Protein AF-0000000074764716 (afdb_homodimer)

Solvent-accessible surface area (backbone atoms only — not comparable to full-atom values): 24315 Å² total; per-residue (Å²): 51,44,63,46,71,36,28,45,42,47,68,86,67,63,74,81,52,51,58,60,49,49,52,47,43,40,75,46,62,33,56,72,72,48,74,45,81,53,87,72,24,43,35,39,28,40,54,59,52,48,62,48,43,58,69,29,73,66,36,44,51,31,45,51,49,34,54,50,47,46,52,28,51,36,40,74,72,37,28,41,80,61,49,44,33,60,39,59,18,60,61,80,37,63,13,27,31,68,44,67,40,74,54,78,63,64,73,40,88,88,66,51,66,67,53,47,90,55,37,26,31,40,35,49,41,93,33,26,32,41,33,39,36,73,55,60,70,68,53,56,52,36,44,51,50,20,45,35,73,44,68,62,32,70,77,26,58,67,44,75,47,68,48,98,87,64,24,38,33,41,31,40,65,56,44,54,30,59,35,70,45,68,63,38,43,44,36,39,51,49,28,54,50,39,33,53,54,43,41,36,76,73,45,35,36,73,68,44,47,36,42,64,62,33,38,67,52,89,38,53,37,34,35,36,32,32,30,46,49,58,72,75,71,77,107,51,44,64,45,71,37,28,45,42,46,68,86,67,64,75,81,53,51,58,59,50,50,50,46,43,39,75,45,62,32,57,71,71,46,75,45,81,53,88,73,26,41,35,39,28,40,54,58,53,49,64,47,43,59,67,28,73,67,37,43,52,30,44,51,49,34,54,50,47,48,53,28,52,36,39,73,72,34,29,42,79,62,50,46,33,59,38,58,19,60,61,80,37,63,14,29,30,68,42,68,41,73,54,79,61,65,72,38,87,86,66,48,62,68,54,47,86,54,37,26,31,40,34,49,40,94,34,28,31,42,33,38,35,72,54,60,68,70,53,55,52,35,45,52,52,21,45,37,71,42,65,63,32,70,78,26,57,67,42,78,46,67,48,98,87,65,25,38,34,41,31,39,64,56,44,54,28,59,37,71,46,70,62,40,41,44,36,39,51,48,27,53,50,39,31,52,54,42,42,37,76,74,43,35,38,73,68,44,48,37,40,63,64,35,38,69,53,76,45,52,37,34,36,35,33,31,30,46,50,57,73,75,71,77,107

pLDDT: mean 78.27, std 17.46, range [28.33, 96.81]

Foldseek 3Di:
DLQFLFKDKAADDDPVLVVLLQVLCCVQQNHWDDWDDPPRMIMTGHDDHSCRLQPDPVNVVSLLVSVLSVQLSCVVVQKAWDAWDFDDPGDLLTWTDTDIDHHPPPVPPPPPFFHSLQKWKWWDDDLFKIKTGSHPPQLVVQLLVLCQPQPPHPQQFPDWDADPRRIIMTGGPDRLQPDDDPVSVVSVVSSVVSSQVSVVVVQKHFRYWTQRSSRSPPDRITMTMITHGDPVVVD/DCQFLFKDKDADDDPVLVVLLQVLCCVQVNHWDDWDDPPRMIMTGHDAHSCRLQPDPNNVVSLLVSVLSVQLSCVVVQKAWDAWDFDDPGDLLTWTDTDIDHHPPPVPPPPPFFHSLQKWKWWDDDLFKIKTGSHPPQLVVQLLVLCQPQPPHPQQFPDWDADPRRIIMTGGPDRLRPDDDPVSVVSVVSSVVSSQVSVVVVQKHFRYWTQRSSRSPPDSITMTMITHGDPVVVD

Organism: Mortierella alpina (NCBI:txid64518)

Structure (mmCIF, N/CA/C/O backbone):
data_AF-0000000074764716-model_v1
#
loop_
_entity.id
_entity.type
_entity.pdbx_description
1 polymer 'Uncharacterized protein'
#
loop_
_atom_site.group_PDB
_atom_site.id
_atom_site.type_symbol
_atom_site.label_atom_id
_atom_site.label_alt_id
_atom_site.label_comp_id
_atom_site.label_asym_id
_atom_site.label_entity_id
_atom_site.label_seq_id
_atom_site.pdbx_PDB_ins_code
_atom_site.Cartn_x
_atom_site.Cartn_y
_atom_site.Cartn_z
_atom_site.occupancy
_atom_site.B_iso_or_equiv
_atom_site.auth_seq_id
_atom_site.auth_comp_id
_atom_site.auth_asym_id
_atom_site.auth_atom_id
_atom_site.pdbx_PDB_model_num
ATOM 1 N N . MET A 1 1 ? -12.961 -0.571 3.354 1 34.5 1 MET A N 1
ATOM 2 C CA . MET A 1 1 ? -12.211 -1.043 4.516 1 34.5 1 MET A CA 1
ATOM 3 C C . MET A 1 1 ? -12.703 -2.416 4.957 1 34.5 1 MET A C 1
ATOM 5 O O . MET A 1 1 ? -13.906 -2.689 4.926 1 34.5 1 MET A O 1
ATOM 9 N N . LEU A 1 2 ? -11.922 -3.555 4.758 1 36.03 2 LEU A N 1
ATOM 10 C CA . LEU A 1 2 ? -12.32 -4.785 5.43 1 36.03 2 LEU A CA 1
ATOM 11 C C . LEU A 1 2 ? -12.141 -4.664 6.938 1 36.03 2 LEU A C 1
ATOM 13 O O . LEU A 1 2 ? -11.023 -4.473 7.422 1 36.03 2 LEU A O 1
ATOM 17 N N . TYR A 1 3 ? -12.93 -3.902 7.922 1 39.75 3 TYR A N 1
ATOM 18 C CA . TYR A 1 3 ? -12.875 -3.512 9.328 1 39.75 3 TYR A CA 1
ATOM 19 C C . TYR A 1 3 ? -12.844 -4.738 10.234 1 39.75 3 TYR A C 1
ATOM 21 O O . TYR A 1 3 ? -12.133 -4.754 11.242 1 39.75 3 TYR A O 1
ATOM 29 N N . LEU A 1 4 ? -13.75 -5.504 10.203 1 50.06 4 LEU A N 1
ATOM 30 C CA . LEU A 1 4 ? -13.977 -6.742 10.938 1 50.06 4 LEU A CA 1
ATOM 31 C C . LEU A 1 4 ? -13.961 -7.941 9.992 1 50.06 4 LEU A C 1
ATOM 33 O O . LEU A 1 4 ? -14.18 -7.797 8.789 1 50.06 4 LEU A O 1
ATOM 37 N N . ILE A 1 5 ? -13.328 -9.039 10.406 1 59.53 5 ILE A N 1
ATOM 38 C CA . ILE A 1 5 ? -13.023 -10.266 9.672 1 59.53 5 ILE A CA 1
ATOM 39 C C . ILE A 1 5 ? -14.195 -10.625 8.766 1 59.53 5 ILE A C 1
ATOM 41 O O . ILE A 1 5 ? -14.023 -11.312 7.758 1 59.53 5 ILE A O 1
ATOM 45 N N . ASN A 1 6 ? -15.32 -9.766 8.797 1 74.5 6 ASN A N 1
ATOM 46 C CA . ASN A 1 6 ? -16.438 -10.125 7.934 1 74.5 6 ASN A CA 1
ATOM 47 C C . ASN A 1 6 ? -17.25 -8.898 7.512 1 74.5 6 ASN A C 1
ATOM 49 O O . ASN A 1 6 ? -18.469 -8.953 7.43 1 74.5 6 ASN A O 1
ATOM 53 N N . ARG A 1 7 ? -16.484 -7.836 7.402 1 79.94 7 ARG A N 1
ATOM 54 C CA . ARG A 1 7 ? -17.188 -6.594 7.094 1 79.94 7 ARG A CA 1
ATOM 55 C C . ARG A 1 7 ? -16.516 -5.848 5.953 1 79.94 7 ARG A C 1
ATOM 57 O O . ARG A 1 7 ? -15.281 -5.852 5.848 1 79.94 7 ARG A O 1
ATOM 64 N N . VAL A 1 8 ? -17.359 -5.27 5.141 1 84.38 8 VAL A N 1
ATOM 65 C CA . VAL A 1 8 ? -16.922 -4.324 4.125 1 84.38 8 VAL A CA 1
ATOM 66 C C . VAL A 1 8 ? -17.594 -2.971 4.348 1 84.38 8 VAL A C 1
ATOM 68 O O . VAL A 1 8 ? -18.812 -2.875 4.359 1 84.38 8 VAL A O 1
ATOM 71 N N . GLN A 1 9 ? -16.75 -2.031 4.621 1 86.69 9 GLN A N 1
ATOM 72 C CA . GLN A 1 9 ? -17.281 -0.687 4.828 1 86.69 9 GLN A CA 1
ATOM 73 C C . GLN A 1 9 ? -16.969 0.216 3.639 1 86.69 9 GLN A C 1
ATOM 75 O O . GLN A 1 9 ? -15.836 0.24 3.15 1 86.69 9 GLN A O 1
ATOM 80 N N . VAL A 1 10 ? -18 0.896 3.16 1 90.31 10 VAL A N 1
ATOM 81 C CA . VAL A 1 10 ? -17.875 1.798 2.02 1 90.31 10 VAL A CA 1
ATOM 82 C C . VAL A 1 10 ? -18.203 3.227 2.453 1 90.31 10 VAL A C 1
ATOM 84 O O . VAL A 1 10 ? -19.281 3.504 2.961 1 90.31 10 VAL A O 1
ATOM 87 N N . THR A 1 11 ? -17.203 4.043 2.264 1 89.19 11 THR A N 1
ATOM 88 C CA . THR A 1 11 ? -17.359 5.418 2.719 1 89.19 11 THR A CA 1
ATOM 89 C C . THR A 1 11 ? -17.062 6.402 1.589 1 89.19 11 THR A C 1
ATOM 91 O O . THR A 1 11 ? -16.047 6.258 0.886 1 89.19 11 THR A O 1
ATOM 94 N N . GLY A 1 12 ? -17.969 7.438 1.387 1 87.88 12 GLY A N 1
ATOM 95 C CA . GLY A 1 12 ? -17.688 8.523 0.46 1 87.88 12 GLY A CA 1
ATOM 96 C C . GLY A 1 12 ? -18.031 8.188 -0.978 1 87.88 12 GLY A C 1
ATOM 97 O O . GLY A 1 12 ? -17.578 8.859 -1.905 1 87.88 12 GLY A O 1
ATOM 98 N N . PHE A 1 13 ? -18.766 7.168 -1.236 1 90.81 13 PHE A N 1
ATOM 99 C CA . PHE A 1 13 ? -19.141 6.781 -2.59 1 90.81 13 PHE A CA 1
ATOM 100 C C . PHE A 1 13 ? -20.609 7.078 -2.84 1 90.81 13 PHE A C 1
ATOM 102 O O . PHE A 1 13 ? -21.422 7.105 -1.904 1 90.81 13 PHE A O 1
ATOM 109 N N . PRO A 1 14 ? -20.922 7.328 -4.145 1 92 14 PRO A N 1
ATOM 110 C CA . PRO A 1 14 ? -22.328 7.559 -4.469 1 92 14 PRO A CA 1
ATOM 111 C C . PRO A 1 14 ? -23.203 6.332 -4.227 1 92 14 PRO A C 1
ATOM 113 O O . PRO A 1 14 ? -22.703 5.203 -4.25 1 92 14 PRO A O 1
ATOM 116 N N . GLN A 1 15 ? -24.469 6.562 -4.082 1 91.69 15 GLN A N 1
ATOM 117 C CA . GLN A 1 15 ? -25.438 5.52 -3.742 1 91.69 15 GLN A CA 1
ATOM 118 C C . GLN A 1 15 ? -25.531 4.48 -4.855 1 91.69 15 GLN A C 1
ATOM 120 O O . GLN A 1 15 ? -25.797 3.305 -4.594 1 91.69 15 GLN A O 1
ATOM 125 N N . ASP A 1 16 ? -25.25 4.879 -6.027 1 92.69 16 ASP A N 1
ATOM 126 C CA . ASP A 1 16 ? -25.406 3.98 -7.168 1 92.69 16 ASP A CA 1
ATOM 127 C C . ASP A 1 16 ? -24.344 2.887 -7.148 1 92.69 16 ASP A C 1
ATOM 129 O O . ASP A 1 16 ? -24.469 1.866 -7.828 1 92.69 16 ASP A O 1
ATOM 133 N N . LEU A 1 17 ? -23.312 3.043 -6.371 1 94.69 17 LEU A N 1
ATOM 134 C CA . LEU A 1 17 ? -22.234 2.051 -6.297 1 94.69 17 LEU A CA 1
ATOM 135 C C . LEU A 1 17 ? -22.562 0.986 -5.254 1 94.69 17 LEU A C 1
ATOM 137 O O . LEU A 1 17 ? -21.906 -0.062 -5.215 1 94.69 17 LEU A O 1
ATOM 141 N N . ILE A 1 18 ? -23.5 1.196 -4.398 1 95.25 18 ILE A N 1
ATOM 142 C CA . ILE A 1 18 ? -23.766 0.313 -3.271 1 95.25 18 ILE A CA 1
ATOM 143 C C . ILE A 1 18 ? -24.281 -1.03 -3.783 1 95.25 18 ILE A C 1
ATOM 145 O O . ILE A 1 18 ? -23.844 -2.086 -3.328 1 95.25 18 ILE A O 1
ATOM 149 N N . ASN A 1 19 ? -25.156 -0.988 -4.75 1 96.19 19 ASN A N 1
ATOM 150 C CA . ASN A 1 19 ? -25.719 -2.23 -5.273 1 96.19 19 ASN A CA 1
ATOM 151 C C . ASN A 1 19 ? -24.656 -3.062 -5.992 1 96.19 19 ASN A C 1
ATOM 153 O O . ASN A 1 19 ? -24.562 -4.27 -5.77 1 96.19 19 ASN A O 1
ATOM 157 N N . PRO A 1 20 ? -23.906 -2.459 -6.855 1 96.56 20 PRO A N 1
ATOM 158 C CA . PRO A 1 20 ? -22.828 -3.227 -7.48 1 96.56 20 PRO A CA 1
ATOM 159 C C . PRO A 1 20 ? -21.891 -3.863 -6.453 1 96.56 20 PRO A C 1
ATOM 161 O O . PRO A 1 20 ? -21.484 -5.016 -6.621 1 96.56 20 PRO A O 1
ATOM 164 N N . ILE A 1 21 ? -21.594 -3.182 -5.41 1 95.31 21 ILE A N 1
ATOM 165 C CA . ILE A 1 21 ? -20.703 -3.705 -4.383 1 95.31 21 ILE A CA 1
ATOM 166 C C . ILE A 1 21 ? -21.406 -4.836 -3.623 1 95.31 21 ILE A C 1
ATOM 168 O O . ILE A 1 21 ? -20.781 -5.863 -3.33 1 95.31 21 ILE A O 1
ATOM 172 N N . ARG A 1 22 ? -2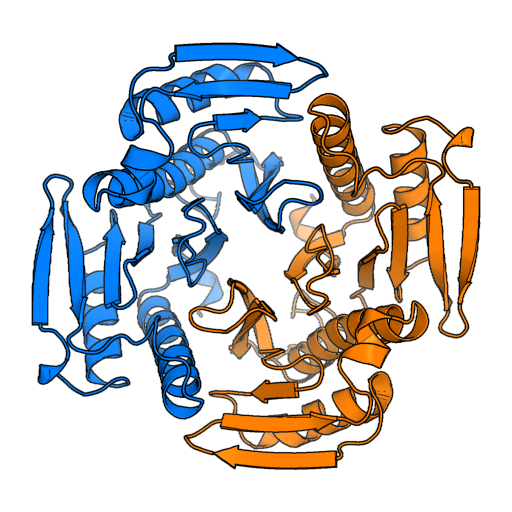2.656 -4.645 -3.369 1 94.69 22 ARG A N 1
ATOM 173 C CA . ARG A 1 22 ? -23.438 -5.695 -2.74 1 94.69 22 ARG A CA 1
ATOM 174 C C . ARG A 1 22 ? -23.391 -6.984 -3.555 1 94.69 22 ARG A C 1
ATOM 176 O O . ARG A 1 22 ? -23.156 -8.062 -3.004 1 94.69 22 ARG A O 1
ATOM 183 N N . GLN A 1 23 ? -23.562 -6.859 -4.793 1 95.75 23 GLN A N 1
ATOM 184 C CA . GLN A 1 23 ? -23.547 -8.016 -5.684 1 95.75 23 GLN A CA 1
ATOM 185 C C . GLN A 1 23 ? -22.172 -8.68 -5.703 1 95.75 23 GLN A C 1
ATOM 187 O O . GLN A 1 23 ? -22.062 -9.906 -5.715 1 95.75 23 GLN A O 1
ATOM 192 N N . CYS A 1 24 ? -21.188 -7.855 -5.691 1 93.25 24 CYS A N 1
ATOM 193 C CA . CYS A 1 24 ? -19.828 -8.367 -5.652 1 93.25 24 CYS A CA 1
ATOM 194 C C . CYS A 1 24 ? -19.594 -9.188 -4.387 1 93.25 24 CYS A C 1
ATOM 196 O O . CYS A 1 24 ? -19.031 -10.281 -4.445 1 93.25 24 CYS A O 1
ATOM 198 N N . ILE A 1 25 ? -20.031 -8.695 -3.254 1 90.94 25 ILE A N 1
ATOM 199 C CA . ILE A 1 25 ? -19.875 -9.367 -1.972 1 90.94 25 ILE A CA 1
ATOM 200 C C . ILE A 1 25 ? -20.641 -10.688 -1.985 1 90.94 25 ILE A C 1
ATOM 202 O O . ILE A 1 25 ? -20.094 -11.742 -1.663 1 90.94 25 ILE A O 1
ATOM 206 N N . THR A 1 26 ? -21.828 -10.656 -2.424 1 92 26 THR A N 1
ATOM 207 C CA . THR A 1 26 ? -22.703 -11.82 -2.377 1 92 26 THR A CA 1
ATOM 208 C C . THR A 1 26 ? -22.219 -12.906 -3.322 1 92 26 THR A C 1
ATOM 210 O O . THR A 1 26 ? -22.297 -14.102 -3.008 1 92 26 THR A O 1
ATOM 213 N N . SER A 1 27 ? -21.656 -12.539 -4.43 1 90.12 27 SER A N 1
ATOM 214 C CA . SER A 1 27 ? -21.219 -13.516 -5.422 1 90.12 27 SER A CA 1
ATOM 215 C C . SER A 1 27 ? -19.891 -14.148 -5.031 1 90.12 27 SER A C 1
ATOM 217 O O . SER A 1 27 ? -19.531 -15.219 -5.531 1 90.12 27 SER A O 1
ATOM 219 N N . THR A 1 28 ? -19.188 -13.508 -4.156 1 87.38 28 THR A N 1
ATOM 220 C CA . THR A 1 28 ? -17.844 -14.008 -3.857 1 87.38 28 THR A CA 1
ATOM 221 C C . THR A 1 28 ? -17.766 -14.523 -2.424 1 87.38 28 THR A C 1
ATOM 223 O O . THR A 1 28 ? -17.234 -15.602 -2.174 1 87.38 28 THR A O 1
ATOM 226 N N . LEU A 1 29 ? -18.281 -13.734 -1.485 1 83.19 29 LEU A N 1
ATOM 227 C CA . LEU A 1 29 ? -18.109 -14.039 -0.071 1 83.19 29 LEU A CA 1
ATOM 228 C C . LEU A 1 29 ? -19.328 -14.766 0.49 1 83.19 29 LEU A C 1
ATOM 230 O O . LEU A 1 29 ? -19.219 -15.508 1.465 1 83.19 29 LEU A O 1
ATOM 234 N N . GLY A 1 30 ? -20.406 -14.617 -0.026 1 84.25 30 GLY A N 1
ATOM 235 C CA . GLY A 1 30 ? -21.641 -15.219 0.457 1 84.25 30 GLY A CA 1
ATOM 236 C C . GLY A 1 30 ? -22.703 -14.203 0.816 1 84.25 30 GLY A C 1
ATOM 237 O O . GLY A 1 30 ? -22.562 -13.016 0.501 1 84.25 30 GLY A O 1
ATOM 238 N N . PRO A 1 31 ? -23.75 -14.664 1.389 1 88.56 31 PRO A N 1
ATOM 239 C CA . PRO A 1 31 ? -24.891 -13.781 1.645 1 88.56 31 PRO A CA 1
ATOM 240 C C . PRO A 1 31 ? -24.578 -12.703 2.684 1 88.56 31 PRO A C 1
ATOM 242 O O . PRO A 1 31 ? -23.828 -12.953 3.633 1 88.56 31 PRO A O 1
ATOM 245 N N . ILE A 1 32 ? -25.188 -11.602 2.48 1 91.25 32 ILE A N 1
ATOM 246 C CA . ILE A 1 32 ? -25.078 -10.492 3.422 1 91.25 32 ILE A CA 1
ATOM 247 C C . ILE A 1 32 ? -26.016 -10.719 4.598 1 91.25 32 ILE A C 1
ATOM 249 O O . ILE A 1 32 ? -27.219 -10.992 4.406 1 91.25 32 ILE A O 1
ATOM 253 N N . GLN A 1 33 ? -25.5 -10.625 5.777 1 90.38 33 GLN A N 1
ATOM 254 C CA . GLN A 1 33 ? -26.281 -10.82 6.996 1 90.38 33 GLN A CA 1
ATOM 255 C C . GLN A 1 33 ? -26.922 -9.523 7.453 1 90.38 33 GLN A C 1
ATOM 257 O O . GLN A 1 33 ? -28.109 -9.5 7.809 1 90.38 33 GLN A O 1
ATOM 262 N N . THR A 1 34 ? -26.141 -8.508 7.527 1 90.5 34 THR A N 1
ATOM 263 C CA . THR A 1 34 ? -26.641 -7.211 7.965 1 90.5 34 THR A CA 1
ATOM 264 C C . THR A 1 34 ? -26.047 -6.09 7.117 1 90.5 34 THR A C 1
ATOM 266 O O . THR A 1 34 ? -24.922 -6.219 6.602 1 90.5 34 THR A O 1
ATOM 269 N N . GLU A 1 35 ? -26.828 -5.102 6.848 1 91.38 35 GLU A N 1
ATOM 270 C CA . GLU A 1 35 ? -26.406 -3.859 6.211 1 91.38 35 GLU A CA 1
ATOM 271 C C . GLU A 1 35 ? -26.812 -2.646 7.043 1 91.38 35 GLU A C 1
ATOM 273 O O . GLU A 1 35 ? -27.938 -2.559 7.512 1 91.38 35 GLU A O 1
ATOM 278 N N . LEU A 1 36 ? -25.781 -1.856 7.316 1 88.31 36 LEU A N 1
ATOM 279 C CA . LEU A 1 36 ? -26.031 -0.654 8.102 1 88.31 36 LEU A CA 1
ATOM 280 C C . LEU A 1 36 ? -25.547 0.589 7.367 1 88.31 36 LEU A C 1
ATOM 282 O O . LEU A 1 36 ? -24.516 0.545 6.68 1 88.31 36 LEU A O 1
ATOM 286 N N . ASP A 1 37 ? -26.312 1.604 7.41 1 86.81 37 ASP A N 1
ATOM 287 C CA . ASP A 1 37 ? -25.922 2.922 6.918 1 86.81 37 ASP A CA 1
ATOM 288 C C . ASP A 1 37 ? -25.781 3.92 8.07 1 86.81 37 ASP A C 1
ATOM 290 O O . ASP A 1 37 ? -26.781 4.504 8.508 1 86.81 37 ASP A O 1
ATOM 294 N N . ASP A 1 38 ? -24.516 3.984 8.516 1 79.94 38 ASP A N 1
ATOM 295 C CA . ASP A 1 38 ? -24.297 4.828 9.688 1 79.94 38 ASP A CA 1
ATOM 296 C C . ASP A 1 38 ? -23.172 5.84 9.422 1 79.94 38 ASP A C 1
ATOM 298 O O . ASP A 1 38 ? -22.141 5.492 8.844 1 79.94 38 ASP A O 1
ATOM 302 N N . PHE A 1 39 ? -23.344 7.117 9.828 1 78.5 39 PHE A N 1
ATOM 303 C CA . PHE A 1 39 ? -22.344 8.18 9.867 1 78.5 39 PHE A CA 1
ATOM 304 C C . PHE A 1 39 ? -21.766 8.422 8.484 1 78.5 39 PHE A C 1
ATOM 306 O O . PHE A 1 39 ? -20.578 8.742 8.344 1 78.5 39 PHE A O 1
ATOM 313 N N . GLY A 1 40 ? -22.484 8.078 7.406 1 80.06 40 GLY A N 1
ATOM 314 C CA . GLY A 1 40 ? -22.016 8.336 6.059 1 80.06 40 GLY A CA 1
ATOM 315 C C . GLY A 1 40 ? -21.281 7.156 5.445 1 80.06 40 GLY A C 1
ATOM 316 O O . GLY A 1 40 ? -20.703 7.273 4.363 1 80.06 40 GLY A O 1
ATOM 317 N N . ALA A 1 41 ? -21.375 6.039 6.176 1 86.81 41 ALA A N 1
ATOM 318 C CA . ALA A 1 41 ? -20.75 4.824 5.676 1 86.81 41 ALA A CA 1
ATOM 319 C C . ALA A 1 41 ? -21.766 3.695 5.527 1 86.81 41 ALA A C 1
ATOM 321 O O . ALA A 1 41 ? -22.688 3.584 6.328 1 86.81 41 ALA A O 1
ATOM 322 N N . HIS A 1 42 ? -21.625 3.008 4.484 1 91.56 42 HIS A N 1
ATOM 323 C CA . HIS A 1 42 ? -22.406 1.79 4.289 1 91.56 42 HIS A CA 1
ATOM 324 C C . HIS A 1 42 ? -21.625 0.555 4.699 1 91.56 42 HIS A C 1
ATOM 326 O O . HIS A 1 42 ? -20.547 0.293 4.156 1 91.56 42 HIS A O 1
ATOM 332 N N . ASP A 1 43 ? -22.203 -0.187 5.605 1 88.94 43 ASP A N 1
ATOM 333 C CA . ASP A 1 43 ? -21.5 -1.338 6.168 1 88.94 43 ASP A CA 1
ATOM 334 C C . ASP A 1 43 ? -22.203 -2.643 5.797 1 88.94 43 ASP A C 1
ATOM 336 O O . ASP A 1 43 ? -23.406 -2.799 6.043 1 88.94 43 ASP A O 1
ATOM 340 N N . PHE A 1 44 ? -21.438 -3.543 5.191 1 89.38 44 PHE A N 1
ATOM 341 C CA . PHE A 1 44 ? -21.938 -4.883 4.891 1 89.38 44 PHE A CA 1
ATOM 342 C C . PHE A 1 44 ? -21.312 -5.91 5.836 1 89.38 44 PHE A C 1
ATOM 344 O O . PHE A 1 44 ? -20.094 -5.977 5.977 1 89.38 44 PHE A O 1
ATOM 351 N N . ARG A 1 45 ? -22.125 -6.598 6.418 1 86.56 45 ARG A N 1
ATOM 352 C CA . ARG A 1 45 ? -21.656 -7.762 7.164 1 86.56 45 ARG A CA 1
ATOM 353 C C . ARG A 1 45 ? -22.078 -9.055 6.48 1 86.56 45 ARG A C 1
ATOM 355 O O . ARG A 1 45 ? -23.266 -9.266 6.203 1 86.56 45 ARG A O 1
ATOM 362 N N . PHE A 1 46 ? -21.094 -9.797 6.082 1 82.31 46 PHE A N 1
ATOM 363 C CA . PHE A 1 46 ? -21.406 -11.055 5.402 1 82.31 46 PHE A CA 1
ATOM 364 C C . PHE A 1 46 ? -21.25 -12.234 6.348 1 82.31 46 PHE A C 1
ATOM 366 O O . PHE A 1 46 ? -20.672 -12.094 7.434 1 82.31 46 PHE A O 1
ATOM 373 N N . GLN A 1 47 ? -21.938 -13.328 5.828 1 72.62 47 GLN A N 1
ATOM 374 C CA . GLN A 1 47 ? -21.906 -14.547 6.629 1 72.62 47 GLN A CA 1
ATOM 375 C C . GLN A 1 47 ? -20.531 -15.203 6.574 1 72.62 47 GLN A C 1
ATOM 377 O O . GLN A 1 47 ? -19.859 -15.164 5.539 1 72.62 47 GLN A O 1
ATOM 382 N N . GLY A 1 48 ? -20 -15.781 7.652 1 62.59 48 GLY A N 1
ATOM 383 C CA . GLY A 1 48 ? -18.734 -16.5 7.719 1 62.59 48 GLY A CA 1
ATOM 384 C C . GLY A 1 48 ? -17.75 -15.891 8.688 1 62.59 48 GLY A C 1
ATOM 385 O O . GLY A 1 48 ? -17.609 -14.664 8.758 1 62.59 48 GLY A O 1
ATOM 386 N N . GLY A 1 49 ? -17.781 -16.297 9.844 1 52.53 49 GLY A N 1
ATOM 387 C CA . GLY A 1 49 ? -17.047 -15.766 10.984 1 52.53 49 GLY A CA 1
ATOM 388 C C . GLY A 1 49 ? -15.547 -15.695 10.75 1 52.53 49 GLY A C 1
ATOM 389 O O . GLY A 1 49 ? -15.039 -16.25 9.773 1 52.53 49 GLY A O 1
ATOM 390 N N . LEU A 1 50 ? -14.891 -14.766 11.445 1 52.28 50 LEU A N 1
ATOM 391 C CA . LEU A 1 50 ? -13.445 -14.625 11.555 1 52.28 50 LEU A CA 1
ATOM 392 C C . LEU A 1 50 ? -12.758 -15.984 11.492 1 52.28 50 LEU A C 1
ATOM 394 O O . LEU A 1 50 ? -11.773 -16.156 10.773 1 52.28 50 LEU A O 1
ATOM 398 N N . GLN A 1 51 ? -13.367 -16.719 12.242 1 50.03 51 GLN A N 1
ATOM 399 C CA . GLN A 1 51 ? -12.742 -18.016 12.445 1 50.03 51 GLN A CA 1
ATOM 400 C C . GLN A 1 51 ? -12.703 -18.812 11.141 1 50.03 51 GLN A C 1
ATOM 402 O O . GLN A 1 51 ? -11.719 -19.5 10.859 1 50.03 51 GLN A O 1
ATOM 407 N N . THR A 1 52 ? -13.758 -18.672 10.445 1 49.38 52 THR A N 1
ATOM 408 C CA . THR A 1 52 ? -13.828 -19.453 9.227 1 49.38 52 THR A CA 1
ATOM 409 C C . THR A 1 52 ? -12.875 -18.906 8.164 1 49.38 52 THR A C 1
ATOM 411 O O . THR A 1 52 ? -12.234 -19.656 7.434 1 49.38 52 THR A O 1
ATOM 414 N N . MET A 1 53 ? -12.797 -17.641 8.148 1 52.81 53 MET A N 1
ATOM 415 C CA . MET A 1 53 ? -11.93 -17.016 7.145 1 52.81 53 MET A CA 1
ATOM 416 C C . MET A 1 53 ? -10.461 -17.266 7.465 1 52.81 53 MET A C 1
ATOM 418 O O . MET A 1 53 ? -9.641 -17.422 6.559 1 52.81 53 MET A O 1
ATOM 422 N N . LEU A 1 54 ? -10.273 -17.344 8.797 1 54.62 54 LEU A N 1
ATOM 423 C CA . LEU A 1 54 ? -8.891 -17.5 9.25 1 54.62 54 LEU A CA 1
ATOM 424 C C . LEU A 1 54 ? -8.43 -18.938 9.117 1 54.62 54 LEU A C 1
ATOM 426 O O . LEU A 1 54 ? -7.242 -19.203 8.938 1 54.62 54 LEU A O 1
ATOM 430 N N . ASN A 1 55 ? -9.43 -19.719 9.32 1 54.44 55 ASN A N 1
ATOM 431 C CA . ASN A 1 55 ? -9 -21.094 9.539 1 54.44 55 ASN A CA 1
ATOM 432 C C . ASN A 1 55 ? -9.117 -21.922 8.258 1 54.44 55 ASN A C 1
ATOM 434 O O . ASN A 1 55 ? -8.57 -23.031 8.18 1 54.44 55 ASN A O 1
ATOM 438 N N . GLN A 1 56 ? -9.688 -21.312 7.289 1 60.88 56 GLN A N 1
ATOM 439 C CA . GLN A 1 56 ? -9.914 -22.25 6.184 1 60.88 56 GLN A CA 1
ATOM 440 C C . GLN A 1 56 ? -9.336 -21.688 4.883 1 60.88 56 GLN A C 1
ATOM 442 O O . GLN A 1 56 ? -9.562 -20.531 4.543 1 60.88 56 GLN A O 1
ATOM 447 N N . THR A 1 57 ? -8.484 -22.562 4.305 1 65.81 57 THR A N 1
ATOM 448 C CA . THR A 1 57 ? -7.871 -22.297 3.01 1 65.81 57 THR A CA 1
ATOM 449 C C . THR A 1 57 ? -8.906 -21.781 2.012 1 65.81 57 THR A C 1
ATOM 451 O O . THR A 1 57 ? -8.641 -20.844 1.25 1 65.81 57 THR A O 1
ATOM 454 N N . LYS A 1 58 ? -10.078 -22.359 2.131 1 69.75 58 LYS A N 1
ATOM 455 C CA . LYS A 1 58 ? -11.133 -22 1.185 1 69.75 58 LYS A CA 1
ATOM 456 C C . LYS A 1 58 ? -11.594 -20.547 1.396 1 69.75 58 LYS A C 1
ATOM 458 O O . LYS A 1 58 ? -11.859 -19.828 0.433 1 69.75 58 LYS A O 1
ATOM 463 N N . GLU A 1 59 ? -11.656 -20.234 2.627 1 71.56 59 GLU A N 1
ATOM 464 C CA . GLU A 1 59 ? -12.117 -18.891 2.939 1 71.56 59 GLU A CA 1
ATOM 465 C C . GLU A 1 59 ? -11.07 -17.844 2.547 1 71.56 59 GLU A C 1
ATOM 467 O O . GLU A 1 59 ? -11.422 -16.734 2.121 1 71.56 59 GLU A O 1
ATOM 472 N N . ARG A 1 60 ? -9.875 -18.266 2.629 1 75.19 60 ARG A N 1
ATOM 473 C CA . ARG A 1 60 ? -8.812 -17.359 2.209 1 75.19 60 ARG A CA 1
ATOM 474 C C . ARG A 1 60 ? -8.844 -17.141 0.7 1 75.19 60 ARG A C 1
ATOM 476 O O . ARG A 1 60 ? -8.648 -16.016 0.226 1 75.19 60 ARG A O 1
ATOM 483 N N . ALA A 1 61 ? -9.078 -18.188 0.089 1 79.38 61 ALA A N 1
ATOM 484 C CA . ALA A 1 61 ? -9.195 -18.094 -1.363 1 79.38 61 ALA A CA 1
ATOM 485 C C . ALA A 1 61 ? -10.352 -17.188 -1.765 1 79.38 61 ALA A C 1
ATOM 487 O O . ALA A 1 61 ? -10.234 -16.391 -2.697 1 79.38 61 ALA A O 1
ATOM 488 N N . LYS A 1 62 ? -11.414 -17.266 -1.019 1 80.81 62 LYS A N 1
ATOM 489 C CA . LYS A 1 62 ? -12.586 -16.438 -1.305 1 80.81 62 LYS A CA 1
ATOM 490 C C . LYS A 1 62 ? -12.289 -14.969 -1.048 1 80.81 62 LYS A C 1
ATOM 492 O O . LYS A 1 62 ? -12.742 -14.102 -1.801 1 80.81 62 LYS A O 1
ATOM 497 N N . SER A 1 63 ? -11.594 -14.742 -0.013 1 81 63 SER A N 1
ATOM 498 C CA . SER A 1 63 ? -11.266 -13.367 0.33 1 81 63 SER A CA 1
ATOM 499 C C . SER A 1 63 ? -10.406 -12.719 -0.748 1 81 63 SER A C 1
ATOM 501 O O . SER A 1 63 ? -10.609 -11.555 -1.105 1 81 63 SER A O 1
ATOM 503 N N . ARG A 1 64 ? -9.492 -13.469 -1.224 1 85.19 64 ARG A N 1
ATOM 504 C CA . ARG A 1 64 ? -8.625 -12.953 -2.279 1 85.19 64 ARG A CA 1
ATOM 505 C C . ARG A 1 64 ? -9.398 -12.75 -3.574 1 85.19 64 ARG A C 1
ATOM 507 O O . ARG A 1 64 ? -9.195 -11.758 -4.277 1 85.19 64 ARG A O 1
ATOM 514 N N . LYS A 1 65 ? -10.219 -13.68 -3.812 1 88.06 65 LYS A N 1
ATOM 515 C CA . LYS A 1 65 ? -11.086 -13.539 -4.98 1 88.06 65 LYS A CA 1
ATOM 516 C C . LYS A 1 65 ? -11.992 -12.32 -4.848 1 88.06 65 LYS A C 1
ATOM 518 O O . LYS A 1 65 ? -12.219 -11.594 -5.82 1 88.06 65 LYS A O 1
ATOM 523 N N . PHE A 1 66 ? -12.477 -12.125 -3.697 1 88.19 66 PHE A N 1
ATOM 524 C CA . PHE A 1 66 ? -13.312 -10.953 -3.455 1 88.19 66 PHE A CA 1
ATOM 525 C C . PHE A 1 66 ? -12.539 -9.672 -3.742 1 88.19 66 PHE A C 1
ATOM 527 O O . PHE A 1 66 ? -13.062 -8.758 -4.379 1 88.19 66 PHE A O 1
ATOM 534 N N . THR A 1 67 ? -11.328 -9.641 -3.234 1 89.81 67 THR A N 1
ATOM 535 C CA . THR A 1 67 ? -10.508 -8.453 -3.465 1 89.81 67 THR A CA 1
ATOM 536 C C . THR A 1 67 ? -10.383 -8.164 -4.957 1 89.81 67 THR A C 1
ATOM 538 O O . THR A 1 67 ? -10.594 -7.027 -5.395 1 89.81 67 THR A O 1
ATOM 541 N N . LEU A 1 68 ? -10.117 -9.141 -5.703 1 93.44 68 LEU A N 1
ATOM 542 C CA . LEU A 1 68 ? -9.984 -8.984 -7.148 1 93.44 68 LEU A CA 1
ATOM 543 C C . LEU A 1 68 ? -11.297 -8.531 -7.77 1 93.44 68 LEU A C 1
ATOM 545 O O . LEU A 1 68 ? -11.328 -7.594 -8.57 1 93.44 68 LEU A O 1
ATOM 549 N N . GLU A 1 69 ? -12.359 -9.148 -7.375 1 93.56 69 GLU A N 1
ATOM 550 C CA . GLU A 1 69 ? -13.664 -8.82 -7.945 1 93.56 69 GLU A CA 1
ATOM 551 C C . GLU A 1 69 ? -14.094 -7.406 -7.574 1 93.56 69 GLU A C 1
ATOM 553 O O . GLU A 1 69 ? -14.758 -6.73 -8.359 1 93.56 69 GLU A O 1
ATOM 558 N N . LEU A 1 70 ? -13.742 -7.039 -6.43 1 93.69 70 LEU A N 1
ATOM 559 C CA . LEU A 1 70 ? -14.047 -5.672 -6.027 1 93.69 70 LEU A CA 1
ATOM 560 C C . LEU A 1 70 ? -13.344 -4.668 -6.938 1 93.69 70 LEU A C 1
ATOM 562 O O . LEU A 1 70 ? -13.938 -3.674 -7.348 1 93.69 70 LEU A O 1
ATOM 566 N N . PHE A 1 71 ? -12.102 -4.922 -7.219 1 95 71 PHE A N 1
ATOM 567 C CA . PHE A 1 71 ? -11.367 -4.051 -8.125 1 95 71 PHE A CA 1
ATOM 568 C C . PHE A 1 71 ? -12.039 -4.008 -9.492 1 95 71 PHE A C 1
ATOM 570 O O . PHE A 1 71 ? -12.195 -2.936 -10.078 1 95 71 PHE A O 1
ATOM 577 N N . LYS A 1 72 ? -12.391 -5.129 -9.984 1 95.06 72 LYS A N 1
ATOM 578 C CA . LYS A 1 72 ? -13.086 -5.191 -11.266 1 95.06 72 LYS A CA 1
ATOM 579 C C . LYS A 1 72 ? -14.391 -4.398 -11.227 1 95.06 72 LYS A C 1
ATOM 581 O O . LYS A 1 72 ? -14.688 -3.641 -12.148 1 95.06 72 LYS A O 1
ATOM 586 N N . CYS A 1 73 ? -15.078 -4.613 -10.172 1 95.25 73 CYS A N 1
ATOM 587 C CA . CYS A 1 73 ? -16.359 -3.928 -9.992 1 95.25 73 CYS A CA 1
ATOM 588 C C . CYS A 1 73 ? -16.172 -2.416 -10 1 95.25 73 CYS A C 1
ATOM 590 O O . CYS A 1 73 ? -16.891 -1.701 -10.703 1 95.25 73 CYS A O 1
ATOM 592 N N . MET A 1 74 ? -15.227 -1.947 -9.242 1 94.31 74 MET A N 1
ATOM 593 C CA . MET A 1 74 ? -14.969 -0.512 -9.156 1 94.31 74 MET A CA 1
ATOM 594 C C . MET A 1 74 ? -14.594 0.056 -10.523 1 94.31 74 MET A C 1
ATOM 596 O O . MET A 1 74 ? -15.109 1.095 -10.93 1 94.31 74 MET A O 1
ATOM 600 N N . LEU A 1 75 ? -13.789 -0.609 -11.234 1 92.38 75 LEU A N 1
ATOM 601 C CA . LEU A 1 75 ? -13.352 -0.151 -12.547 1 92.38 75 LEU A CA 1
ATOM 602 C C . LEU A 1 75 ? -14.523 -0.115 -13.523 1 92.38 75 LEU A C 1
ATOM 604 O O . LEU A 1 75 ? -14.656 0.828 -14.312 1 92.38 75 LEU A O 1
ATOM 608 N N . LYS A 1 76 ? -15.289 -1.127 -13.484 1 92.06 76 LYS A N 1
ATOM 609 C CA . LYS A 1 76 ? -16.453 -1.202 -14.367 1 92.06 76 LYS A CA 1
ATOM 610 C C . LYS A 1 76 ? -17.375 -0.01 -14.156 1 92.06 76 LYS A C 1
ATOM 612 O O . LYS A 1 76 ? -18.078 0.41 -15.078 1 92.06 76 LYS A O 1
ATOM 617 N N . HIS A 1 77 ? -17.328 0.511 -13 1 93.12 77 HIS A N 1
ATOM 618 C CA . HIS A 1 77 ? -18.219 1.626 -12.688 1 93.12 77 HIS A CA 1
ATOM 619 C C . HIS A 1 77 ? -17.453 2.951 -12.695 1 93.12 77 HIS A C 1
ATOM 621 O O . HIS A 1 77 ? -17.922 3.941 -12.133 1 93.12 77 HIS A O 1
ATOM 627 N N . GLY A 1 78 ? -16.25 2.912 -13.188 1 90.12 78 GLY A N 1
ATOM 628 C CA . GLY A 1 78 ? -15.523 4.133 -13.484 1 90.12 78 GLY A CA 1
ATOM 629 C C . GLY A 1 78 ? -14.648 4.605 -12.336 1 90.12 78 GLY A C 1
ATOM 630 O O . GLY A 1 78 ? -14.211 5.758 -12.305 1 90.12 78 GLY A O 1
ATOM 631 N N . TRP A 1 79 ? -14.438 3.758 -11.344 1 92.81 79 TRP A N 1
ATOM 632 C CA . TRP A 1 79 ? -13.602 4.125 -10.211 1 92.81 79 TRP A CA 1
ATOM 633 C C . TRP A 1 79 ? -12.234 3.451 -10.297 1 92.81 79 TRP A C 1
ATOM 635 O O . TRP A 1 79 ? -12.141 2.225 -10.375 1 92.81 79 TRP A O 1
ATOM 645 N N . SER A 1 80 ? -11.234 4.273 -10.336 1 90.75 80 SER A N 1
ATOM 646 C CA . SER A 1 80 ? -9.875 3.75 -10.406 1 90.75 80 SER A CA 1
ATOM 647 C C . SER A 1 80 ? -9.211 3.748 -9.031 1 90.75 80 SER A C 1
ATOM 649 O O . SER A 1 80 ? -9.438 4.656 -8.227 1 90.75 80 SER A O 1
ATOM 651 N N . PHE A 1 81 ? -8.438 2.787 -8.836 1 91.56 81 PHE A N 1
ATOM 652 C CA . PHE A 1 81 ? -7.703 2.635 -7.582 1 91.56 81 PHE A CA 1
ATOM 653 C C . PHE A 1 81 ? -6.617 3.699 -7.457 1 91.56 81 PHE A C 1
ATOM 655 O O . PHE A 1 81 ? -5.906 3.984 -8.422 1 91.56 81 PHE A O 1
ATOM 662 N N . ILE A 1 82 ? -6.516 4.305 -6.301 1 90.44 82 ILE A N 1
ATOM 663 C CA . ILE A 1 82 ? -5.461 5.273 -6.02 1 90.44 82 ILE A CA 1
ATOM 664 C C . ILE A 1 82 ? -4.344 4.609 -5.223 1 90.44 82 ILE A C 1
ATOM 666 O O . ILE A 1 82 ? -3.24 4.406 -5.734 1 90.44 82 ILE A O 1
ATOM 670 N N . GLN A 1 83 ? -4.66 4.219 -4.012 1 90.25 83 GLN A N 1
ATOM 671 C CA . GLN A 1 83 ? -3.711 3.584 -3.105 1 90.25 83 GLN A CA 1
ATOM 672 C C . GLN A 1 83 ? -4.434 2.885 -1.956 1 90.25 83 GLN A C 1
ATOM 674 O O . GLN A 1 83 ? -5.582 3.209 -1.649 1 90.25 83 GLN A O 1
ATOM 679 N N . ALA A 1 84 ? -3.729 1.904 -1.417 1 86.5 84 ALA A N 1
ATOM 680 C CA . ALA A 1 84 ? -4.184 1.293 -0.17 1 86.5 84 ALA A CA 1
ATOM 681 C C . ALA A 1 84 ? -3.354 1.783 1.014 1 86.5 84 ALA A C 1
ATOM 683 O O . ALA A 1 84 ? -2.156 2.043 0.876 1 86.5 84 ALA A O 1
ATOM 684 N N . THR A 1 85 ? -4.043 2.051 2.07 1 80.38 85 THR A N 1
ATOM 685 C CA . THR A 1 85 ? -3.354 2.471 3.285 1 80.38 85 THR A CA 1
ATOM 686 C C . THR A 1 85 ? -3.744 1.582 4.461 1 80.38 85 THR A C 1
ATOM 688 O O . THR A 1 85 ? -4.895 1.156 4.57 1 80.38 85 THR A O 1
ATOM 691 N N . PRO A 1 86 ? -2.682 1.331 5.227 1 69.62 86 PRO A N 1
ATOM 692 C CA . PRO A 1 86 ? -3.061 0.59 6.434 1 69.62 86 PRO A CA 1
ATOM 693 C C . PRO A 1 86 ? -4.098 1.327 7.277 1 69.62 86 PRO A C 1
ATOM 695 O O . PRO A 1 86 ? -4.078 2.559 7.348 1 69.62 86 PRO A O 1
ATOM 698 N N . THR A 1 87 ? -5.137 0.598 7.676 1 57.72 87 THR A N 1
ATOM 699 C CA . THR A 1 87 ? -6.23 1.206 8.422 1 57.72 87 THR A CA 1
ATOM 700 C C . THR A 1 87 ? -5.715 1.821 9.727 1 57.72 87 THR A C 1
ATOM 702 O O . THR A 1 87 ? -4.953 1.188 10.461 1 57.72 87 THR A O 1
ATOM 705 N N . MET A 1 88 ? -5.922 3.16 9.719 1 51.19 88 MET A N 1
ATOM 706 C CA . MET A 1 88 ? -5.574 3.998 10.867 1 51.19 88 MET A CA 1
ATOM 707 C C . MET A 1 88 ? -6.605 3.854 11.977 1 51.19 88 MET A C 1
ATOM 709 O O . MET A 1 88 ? -7.809 3.941 11.734 1 51.19 88 MET A O 1
ATOM 713 N N . GLY A 1 89 ? -6.379 3.289 13.18 1 47.44 89 GLY A N 1
ATOM 714 C CA . GLY A 1 89 ? -7.273 3.223 14.32 1 47.44 89 GLY A CA 1
ATOM 715 C C . GLY A 1 89 ? -7.531 1.805 14.797 1 47.44 89 GLY A C 1
ATOM 716 O O . GLY A 1 89 ? -8.078 1.599 15.891 1 47.44 89 GLY A O 1
ATOM 717 N N . ARG A 1 90 ? -7.656 0.822 13.812 1 45 90 ARG A N 1
ATOM 718 C CA . ARG A 1 90 ? -8.406 -0.372 14.18 1 45 90 ARG A CA 1
ATOM 719 C C . ARG A 1 90 ? -7.578 -1.293 15.062 1 45 90 ARG A C 1
ATOM 721 O O . ARG A 1 90 ? -6.344 -1.254 15.031 1 45 90 ARG A O 1
ATOM 728 N N . ASN A 1 91 ? -8.336 -1.813 15.82 1 45.41 91 ASN A N 1
ATOM 729 C CA . ASN A 1 91 ? -8.086 -3.092 16.484 1 45.41 91 ASN A CA 1
ATOM 730 C C . ASN A 1 91 ? -7.297 -4.039 15.586 1 45.41 91 ASN A C 1
ATOM 732 O O . ASN A 1 91 ? -7.152 -3.793 14.391 1 45.41 91 ASN A O 1
ATOM 736 N N . THR A 1 92 ? -6.957 -5.16 16.109 1 45.19 92 THR A N 1
ATOM 737 C CA . THR A 1 92 ? -6.191 -6.359 15.789 1 45.19 92 THR A CA 1
ATOM 738 C C . THR A 1 92 ? -6.438 -6.781 14.344 1 45.19 92 THR A C 1
ATOM 740 O O . THR A 1 92 ? -5.742 -7.656 13.82 1 45.19 92 THR A O 1
ATOM 743 N N . LEU A 1 93 ? -7.621 -6.391 13.828 1 48.81 93 LEU A N 1
ATOM 744 C CA . LEU A 1 93 ? -7.852 -7.07 12.562 1 48.81 93 LEU A CA 1
ATOM 745 C C . LEU A 1 93 ? -7.625 -6.125 11.391 1 48.81 93 LEU A C 1
ATOM 747 O O . LEU A 1 93 ? -8.516 -5.355 11.023 1 48.81 93 LEU A O 1
ATOM 751 N N . GLN A 1 94 ? -6.398 -5.66 11.227 1 51.78 94 GLN A N 1
ATOM 752 C CA . GLN A 1 94 ? -5.703 -4.676 10.406 1 51.78 94 GLN A CA 1
ATOM 753 C C . GLN A 1 94 ? -5.965 -4.91 8.922 1 51.78 94 GLN A C 1
ATOM 755 O O . GLN A 1 94 ? -5.457 -5.871 8.336 1 51.78 94 GLN A O 1
ATOM 760 N N . LEU A 1 95 ? -7.246 -4.492 8.32 1 65.69 95 LEU A N 1
ATOM 761 C CA . LEU A 1 95 ? -7.348 -4.52 6.867 1 65.69 95 LEU A CA 1
ATOM 762 C C . LEU A 1 95 ? -7.066 -3.141 6.277 1 65.69 95 LEU A C 1
ATOM 764 O O . LEU A 1 95 ? -7.18 -2.129 6.973 1 65.69 95 LEU A O 1
ATOM 768 N N . ASP A 1 96 ? -6.555 -3.08 5.07 1 75.19 96 ASP A N 1
ATOM 769 C CA . ASP A 1 96 ? -6.211 -1.85 4.367 1 75.19 96 ASP A CA 1
ATOM 770 C C . ASP A 1 96 ? -7.465 -1.079 3.959 1 75.19 96 ASP A C 1
ATOM 772 O O . ASP A 1 96 ? -8.516 -1.675 3.732 1 75.19 96 ASP A O 1
ATOM 776 N N . THR A 1 97 ? -7.371 0.166 4.102 1 83.75 97 THR A N 1
ATOM 777 C CA . THR A 1 97 ? -8.328 1.047 3.447 1 83.75 97 THR A CA 1
ATOM 778 C C . THR A 1 97 ? -7.898 1.348 2.014 1 83.75 97 THR A C 1
ATOM 780 O O . THR A 1 97 ? -6.746 1.713 1.771 1 83.75 97 THR A O 1
ATOM 783 N N . MET A 1 98 ? -8.797 1.095 1.12 1 90.19 98 MET A N 1
ATOM 784 C CA . MET A 1 98 ? -8.508 1.365 -0.286 1 90.19 98 MET A CA 1
ATOM 785 C C . MET A 1 98 ? -9.211 2.643 -0.745 1 90.19 98 MET A C 1
ATOM 787 O O . MET A 1 98 ? -10.398 2.824 -0.505 1 90.19 98 MET A O 1
ATOM 791 N N . PHE A 1 99 ? -8.453 3.469 -1.402 1 91.75 99 PHE A N 1
ATOM 792 C CA . PHE A 1 99 ? -9.008 4.703 -1.947 1 91.75 99 PHE A CA 1
ATOM 793 C C . PHE A 1 99 ? -9.18 4.598 -3.457 1 91.75 99 PHE A C 1
ATOM 795 O O . PHE A 1 99 ? -8.289 4.113 -4.16 1 91.75 99 PHE A O 1
ATOM 802 N N . PHE A 1 100 ? -10.344 5.039 -3.877 1 93.31 100 PHE A N 1
ATOM 803 C CA . PHE A 1 100 ? -10.664 5.059 -5.297 1 93.31 100 PHE A CA 1
ATOM 804 C C . PHE A 1 100 ? -11.062 6.461 -5.742 1 93.31 100 PHE A C 1
ATOM 806 O O . PHE A 1 100 ? -11.516 7.273 -4.926 1 93.31 100 PHE A O 1
ATOM 813 N N . GLU A 1 101 ? -10.844 6.684 -7.008 1 91 101 GLU A N 1
ATOM 814 C CA . GLU A 1 101 ? -11.258 7.949 -7.602 1 91 101 GLU A CA 1
ATOM 815 C C . GLU A 1 101 ? -12.078 7.715 -8.867 1 91 101 GLU A C 1
ATOM 817 O O . GLU A 1 101 ? -11.789 6.805 -9.641 1 91 101 GLU A O 1
ATOM 822 N N . LYS A 1 102 ? -13.055 8.586 -8.922 1 88.25 102 LYS A N 1
ATOM 823 C CA . LYS A 1 102 ? -13.883 8.508 -10.117 1 88.25 102 LYS A CA 1
ATOM 824 C C . LYS A 1 102 ? -13.148 9.078 -11.328 1 88.25 102 LYS A C 1
ATOM 826 O O . LYS A 1 102 ? -12.586 10.172 -11.266 1 88.25 102 LYS A O 1
ATOM 831 N N . SER A 1 103 ? -12.961 8.289 -12.32 1 75.06 103 SER A N 1
ATOM 832 C CA . SER A 1 103 ? -12.305 8.734 -13.539 1 75.06 103 SER A CA 1
ATOM 833 C C . SER A 1 103 ? -13.203 9.672 -14.344 1 75.06 103 SER A C 1
ATOM 835 O O . SER A 1 103 ? -14.414 9.469 -14.406 1 75.06 103 SER A O 1
ATOM 837 N N . THR A 1 104 ? -12.859 10.969 -14.398 1 59.72 104 THR A N 1
ATOM 838 C CA . THR A 1 104 ? -13.625 11.844 -15.273 1 59.72 104 THR A CA 1
ATOM 839 C C . THR A 1 104 ? -13.57 11.352 -16.719 1 59.72 104 THR A C 1
ATOM 841 O O . THR A 1 104 ? -14.414 11.727 -17.547 1 59.72 104 THR A O 1
ATOM 844 N N . LYS A 1 105 ? -12.523 10.914 -17.094 1 48.78 105 LYS A N 1
ATOM 845 C CA . LYS A 1 105 ? -12.461 10.516 -18.5 1 48.78 105 LYS A CA 1
ATOM 846 C C . LYS A 1 105 ? -13.43 9.375 -18.797 1 48.78 105 LYS A C 1
ATOM 848 O O . LYS A 1 105 ? -13.602 8.477 -17.969 1 48.78 105 LYS A O 1
ATOM 853 N N . ALA A 1 106 ? -14.508 9.805 -19.484 1 39.25 106 ALA A N 1
ATOM 854 C CA . ALA A 1 106 ? -15.438 8.797 -20 1 39.25 106 ALA A CA 1
ATOM 855 C C . ALA A 1 106 ? -14.766 7.434 -20.109 1 39.25 106 ALA A C 1
ATOM 857 O O . ALA A 1 106 ? -13.602 7.344 -20.516 1 39.25 106 ALA A O 1
ATOM 858 N N . PHE A 1 107 ? -15.18 6.445 -19.141 1 36.94 107 PHE A N 1
ATOM 859 C CA . PHE A 1 107 ? -14.773 5.109 -19.562 1 36.94 107 PHE A CA 1
ATOM 860 C C . PHE A 1 107 ? -14.727 5.012 -21.078 1 36.94 107 PHE A C 1
ATOM 862 O O . PHE A 1 107 ? -15.766 4.906 -21.734 1 36.94 107 PHE A O 1
ATOM 869 N N . VAL A 1 108 ? -14.227 5.906 -21.812 1 33.69 108 VAL A N 1
ATOM 870 C CA . VAL A 1 108 ? -14.273 5.535 -23.219 1 33.69 108 VAL A CA 1
ATOM 871 C C . VAL A 1 108 ? -13.789 4.098 -23.391 1 33.69 108 VAL A C 1
ATOM 873 O O . VAL A 1 108 ? -12.703 3.744 -22.938 1 33.69 108 VAL A O 1
ATOM 876 N N . GLN A 1 109 ? -14.594 3.328 -23.625 1 32.72 109 GLN A N 1
ATOM 877 C CA . GLN A 1 109 ? -14.445 2.012 -24.234 1 32.72 109 GLN A CA 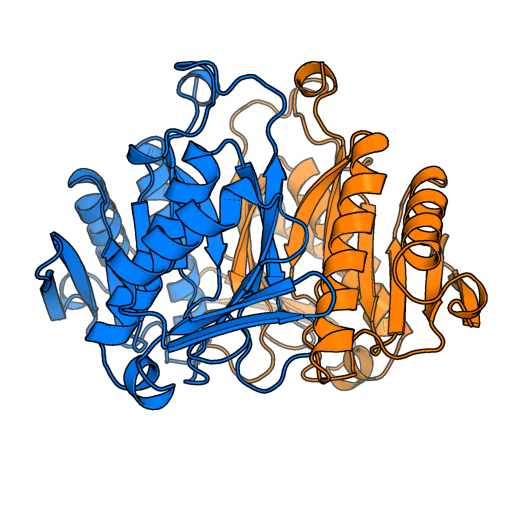1
ATOM 878 C C . GLN A 1 109 ? -13.273 1.99 -25.203 1 32.72 109 GLN A C 1
ATOM 880 O O . GLN A 1 109 ? -13.227 2.781 -26.156 1 32.72 109 GLN A O 1
ATOM 885 N N . GLY A 1 110 ? -11.984 1.522 -24.812 1 36.97 110 GLY A N 1
ATOM 886 C CA . GLY A 1 110 ? -10.758 1.541 -25.594 1 36.97 110 GLY A CA 1
ATOM 887 C C . GLY A 1 110 ? -9.633 2.299 -24.922 1 36.97 110 GLY A C 1
ATOM 888 O O . GLY A 1 110 ? -8.469 2.176 -25.312 1 36.97 110 GLY A O 1
ATOM 889 N N . LYS A 1 111 ? -10.102 3.496 -24.297 1 41.22 111 LYS A N 1
ATOM 890 C CA . LYS A 1 111 ? -9.016 4.355 -23.844 1 41.22 111 LYS A CA 1
ATOM 891 C C . LYS A 1 111 ? -8.758 4.164 -22.344 1 41.22 111 LYS A C 1
ATOM 893 O O . LYS A 1 111 ? -7.867 4.797 -21.781 1 41.22 111 LYS A O 1
ATOM 898 N N . ASN A 1 112 ? -9.797 3.797 -21.516 1 49.22 112 ASN A N 1
ATOM 899 C CA . ASN A 1 112 ? -9.43 3.541 -20.125 1 49.22 112 ASN A CA 1
ATOM 900 C C . ASN A 1 112 ? -8.391 2.428 -20.016 1 49.22 112 ASN A C 1
ATOM 902 O O . ASN A 1 112 ? -8.594 1.332 -20.547 1 49.22 112 ASN A O 1
ATOM 906 N N . ASP A 1 113 ? -7.27 2.76 -19.578 1 58.53 113 ASP A N 1
ATOM 907 C CA . ASP A 1 113 ? -6.016 2.021 -19.703 1 58.53 113 ASP A CA 1
ATOM 908 C C . ASP A 1 113 ? -6.078 0.706 -18.922 1 58.53 113 ASP A C 1
ATOM 910 O O . ASP A 1 113 ? -5.457 -0.283 -19.328 1 58.53 113 ASP A O 1
ATOM 914 N N . VAL A 1 114 ? -7.219 0.703 -17.938 1 66.38 114 VAL A N 1
ATOM 915 C CA . VAL A 1 114 ? -7.215 -0.559 -17.203 1 66.38 114 VAL A CA 1
ATOM 916 C C . VAL A 1 114 ? -8.484 -1.342 -17.516 1 66.38 114 VAL A C 1
ATOM 918 O O . VAL A 1 114 ? -9.594 -0.866 -17.25 1 66.38 114 VAL A O 1
ATOM 921 N N . GLU A 1 115 ? -8.484 -2.434 -18.188 1 79.19 115 GLU A N 1
ATOM 922 C CA . GLU A 1 115 ? -9.586 -3.332 -18.531 1 79.19 115 GLU A CA 1
ATOM 923 C C . GLU A 1 115 ? -9.891 -4.281 -17.375 1 79.19 115 GLU A C 1
ATOM 925 O O . GLU A 1 115 ? -9.07 -5.137 -17.031 1 79.19 115 GLU A O 1
ATOM 930 N N . PRO A 1 116 ? -11.109 -4.145 -16.75 1 81.5 116 PRO A N 1
ATOM 931 C CA . PRO A 1 116 ? -11.43 -4.961 -15.578 1 81.5 116 PRO A CA 1
ATOM 932 C C . PRO A 1 116 ? -11.242 -6.453 -15.828 1 81.5 116 PRO A C 1
ATOM 934 O O . PRO A 1 116 ? -10.789 -7.18 -14.938 1 81.5 116 PRO A O 1
ATOM 937 N N . ASP A 1 117 ? -11.484 -6.891 -17.016 1 83.62 117 ASP A N 1
ATOM 938 C CA . ASP A 1 117 ? -11.445 -8.32 -17.312 1 83.62 117 ASP A CA 1
ATOM 939 C C . ASP A 1 117 ? -10.008 -8.805 -17.484 1 83.62 117 ASP A C 1
ATOM 941 O O . ASP A 1 117 ? -9.758 -10.016 -17.531 1 83.62 117 ASP A O 1
ATOM 945 N N . LYS A 1 118 ? -9.156 -7.871 -17.438 1 89.25 118 LYS A N 1
ATOM 946 C CA . LYS A 1 118 ? -7.758 -8.25 -17.609 1 89.25 118 LYS A CA 1
ATOM 947 C C . LYS A 1 118 ? -7 -8.195 -16.297 1 89.25 118 LYS A C 1
ATOM 949 O O . LYS A 1 118 ? -5.785 -8.414 -16.25 1 89.25 118 LYS A O 1
ATOM 954 N N . LEU A 1 119 ? -7.77 -7.965 -15.289 1 95.5 119 LEU A N 1
ATOM 955 C CA . LEU A 1 119 ? -7.141 -7.984 -13.977 1 95.5 119 LEU A CA 1
ATOM 956 C C . LEU A 1 119 ? -6.98 -9.414 -13.469 1 95.5 119 LEU A C 1
ATOM 958 O O . LEU A 1 119 ? -7.844 -10.266 -13.711 1 95.5 119 LEU A O 1
ATOM 962 N N . PHE A 1 120 ? -5.957 -9.703 -12.836 1 96.81 120 PHE A N 1
ATOM 963 C CA . PHE A 1 120 ? -5.789 -10.945 -12.086 1 96.81 120 PHE A CA 1
ATOM 964 C C . PHE A 1 120 ? -5.094 -10.688 -10.758 1 96.81 120 PHE A C 1
ATOM 966 O O . PHE A 1 120 ? -4.637 -9.57 -10.5 1 96.81 120 PHE A O 1
ATOM 973 N N . ALA A 1 121 ? -5.074 -11.727 -9.898 1 95.69 121 ALA A N 1
ATOM 974 C CA . ALA A 1 121 ? -4.504 -11.516 -8.57 1 95.69 121 ALA A CA 1
ATOM 975 C C . ALA A 1 121 ? -3.576 -12.656 -8.18 1 95.69 121 ALA A C 1
ATOM 977 O O . ALA A 1 121 ? -3.715 -13.781 -8.688 1 95.69 121 ALA A O 1
ATOM 978 N N . ILE A 1 122 ? -2.625 -12.352 -7.41 1 94.44 122 ILE A N 1
ATOM 979 C CA . ILE A 1 122 ? -1.773 -13.328 -6.746 1 94.44 122 ILE A CA 1
ATOM 980 C C . ILE A 1 122 ? -1.874 -13.164 -5.23 1 94.44 122 ILE A C 1
ATOM 982 O O . ILE A 1 122 ? -1.716 -12.055 -4.711 1 94.44 122 ILE A O 1
ATOM 986 N N . GLY A 1 123 ? -2.221 -14.234 -4.594 1 89.38 123 GLY A N 1
ATOM 987 C CA . GLY A 1 123 ? -2.287 -14.234 -3.143 1 89.38 123 GLY A CA 1
ATOM 988 C C . GLY A 1 123 ? -1.182 -15.047 -2.496 1 89.38 123 GLY A C 1
ATOM 989 O O . GLY A 1 123 ? -0.78 -16.078 -3.021 1 89.38 123 GLY A O 1
ATOM 990 N N . PHE A 1 124 ? -0.705 -14.555 -1.413 1 84.06 124 PHE A N 1
ATOM 991 C CA . PHE A 1 124 ? 0.27 -15.266 -0.59 1 84.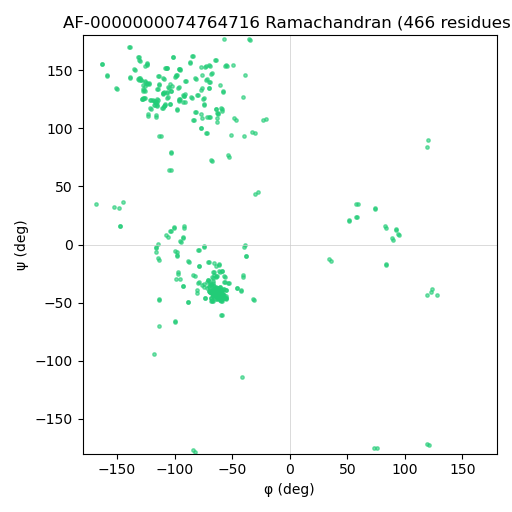06 124 PHE A CA 1
ATOM 992 C C . PHE A 1 124 ? -0.366 -15.742 0.708 1 84.06 124 PHE A C 1
ATOM 994 O O . PHE A 1 124 ? -0.935 -14.953 1.46 1 84.06 124 PHE A O 1
ATOM 1001 N N . ASP A 1 125 ? -0.335 -17.125 0.862 1 74.5 125 ASP A N 1
ATOM 1002 C CA . ASP A 1 125 ? -1.092 -17.672 1.984 1 74.5 125 ASP A CA 1
ATOM 1003 C C . ASP A 1 125 ? -0.246 -18.641 2.791 1 74.5 125 ASP A C 1
ATOM 1005 O O . ASP A 1 125 ? 0.697 -19.234 2.266 1 74.5 125 ASP A O 1
ATOM 1009 N N . ASN A 1 126 ? -0.657 -18.922 4.027 1 71.31 126 ASN A N 1
ATOM 1010 C CA . ASN A 1 126 ? -0.253 -20.031 4.895 1 71.31 126 ASN A CA 1
ATOM 1011 C C . ASN A 1 126 ? 1.266 -20.125 5.008 1 71.31 126 ASN A C 1
ATOM 1013 O O . ASN A 1 126 ? 1.81 -21.203 5.207 1 71.31 126 ASN A O 1
ATOM 1017 N N . ARG A 1 127 ? 2.006 -19.219 4.777 1 74.12 127 ARG A N 1
ATOM 1018 C CA . ARG A 1 127 ? 3.453 -19.141 4.945 1 74.12 127 ARG A CA 1
ATOM 1019 C C . ARG A 1 127 ? 4.176 -19.75 3.748 1 74.12 127 ARG A C 1
ATOM 1021 O O . ARG A 1 127 ? 5.379 -19.547 3.572 1 74.12 127 ARG A O 1
ATOM 1028 N N . ASN A 1 128 ? 3.352 -20.578 2.943 1 81.5 128 ASN A N 1
ATOM 1029 C CA . ASN A 1 128 ? 4.094 -21.234 1.869 1 81.5 128 ASN A CA 1
ATOM 1030 C C . ASN A 1 128 ? 3.23 -21.422 0.624 1 81.5 128 ASN A C 1
ATOM 1032 O O . ASN A 1 128 ? 3.533 -22.25 -0.226 1 81.5 128 ASN A O 1
ATOM 1036 N N . CYS A 1 129 ? 2.139 -20.75 0.527 1 85.75 129 CYS A N 1
ATOM 1037 C CA . CYS A 1 129 ? 1.257 -20.938 -0.619 1 85.75 129 CYS A CA 1
ATOM 1038 C C . CYS A 1 129 ? 1.169 -19.672 -1.461 1 85.75 129 CYS A C 1
ATOM 1040 O O . CYS A 1 129 ? 1.054 -18.562 -0.921 1 85.75 129 CYS A O 1
ATOM 1042 N N . ILE A 1 130 ? 1.299 -19.891 -2.756 1 89.69 130 ILE A N 1
ATOM 1043 C CA . ILE A 1 130 ? 1.078 -18.844 -3.732 1 89.69 130 ILE A CA 1
ATOM 1044 C C . ILE A 1 130 ? -0.131 -19.188 -4.602 1 89.69 130 ILE A C 1
ATOM 1046 O O . ILE A 1 130 ? -0.134 -20.203 -5.297 1 89.69 130 ILE A O 1
ATOM 1050 N N . ARG A 1 131 ? -1.104 -18.312 -4.539 1 91.06 131 ARG A N 1
ATOM 1051 C CA . ARG A 1 131 ? -2.334 -18.547 -5.285 1 91.06 131 ARG A CA 1
ATOM 1052 C C . ARG A 1 131 ? -2.471 -17.562 -6.441 1 91.06 131 ARG A C 1
ATOM 1054 O O . ARG A 1 131 ? -2.309 -16.359 -6.254 1 91.06 131 ARG A O 1
ATOM 1061 N N . ILE A 1 132 ? -2.719 -18.094 -7.578 1 95.44 132 ILE A N 1
ATOM 1062 C CA . ILE A 1 132 ? -2.922 -17.281 -8.781 1 95.44 132 ILE A CA 1
ATOM 1063 C C . ILE A 1 132 ? -4.395 -17.312 -9.18 1 95.44 132 ILE A C 1
ATOM 1065 O O . ILE A 1 132 ? -4.945 -18.391 -9.461 1 95.44 132 ILE A O 1
ATOM 1069 N N . ILE A 1 133 ? -4.996 -16.109 -9.211 1 94.31 133 ILE A N 1
ATOM 1070 C CA . ILE A 1 133 ? -6.445 -16.031 -9.352 1 94.31 133 ILE A CA 1
ATOM 1071 C C . ILE A 1 133 ? -6.789 -15.312 -10.656 1 94.31 133 ILE A C 1
ATOM 1073 O O . ILE A 1 133 ? -6.379 -14.172 -10.875 1 94.31 133 ILE A O 1
ATOM 1077 N N . ASP A 1 134 ? -7.574 -15.953 -11.578 1 94.12 134 ASP A N 1
ATOM 1078 C CA . ASP A 1 134 ? -8.109 -15.414 -12.828 1 94.12 134 ASP A CA 1
ATOM 1079 C C . ASP A 1 134 ? -6.988 -14.914 -13.734 1 94.12 134 ASP A C 1
ATOM 1081 O O . ASP A 1 134 ? -7.117 -13.875 -14.383 1 94.12 134 ASP A O 1
ATOM 1085 N N . ALA A 1 135 ? -5.875 -15.609 -13.688 1 95.44 135 ALA A N 1
ATOM 1086 C CA . ALA A 1 135 ? -4.73 -15.188 -14.5 1 95.44 135 ALA A CA 1
ATOM 1087 C C . ALA A 1 135 ? -4.652 -15.992 -15.797 1 95.44 135 ALA A C 1
ATOM 1089 O O . ALA A 1 135 ? -5.027 -17.156 -15.828 1 95.44 135 ALA A O 1
ATOM 1090 N N . PRO A 1 136 ? -4.191 -15.312 -16.859 1 92.94 136 PRO A N 1
ATOM 1091 C CA . PRO A 1 136 ? -3.852 -16.109 -18.031 1 92.94 136 PRO A CA 1
ATOM 1092 C C . PRO A 1 136 ? -2.84 -17.203 -17.734 1 92.94 136 PRO A C 1
ATOM 1094 O O . PRO A 1 136 ? -2.035 -17.078 -16.812 1 92.94 136 PRO A O 1
ATOM 1097 N N . GLU A 1 137 ? -2.885 -18.203 -18.5 1 91.75 137 GLU A N 1
ATOM 1098 C CA . GLU A 1 137 ? -2.027 -19.359 -18.281 1 91.75 137 GLU A CA 1
ATOM 1099 C C . GLU A 1 137 ? -0.553 -18.953 -18.281 1 91.75 137 GLU A C 1
ATOM 1101 O O . GLU A 1 137 ? 0.243 -19.516 -17.531 1 91.75 137 GLU A O 1
ATOM 1106 N N . ALA A 1 138 ? -0.221 -18.062 -19.125 1 95 138 ALA A N 1
ATOM 1107 C CA . ALA A 1 138 ? 1.166 -17.609 -19.234 1 95 138 ALA A CA 1
ATOM 1108 C C . ALA A 1 138 ? 1.684 -17.094 -17.891 1 95 138 ALA A C 1
ATOM 1110 O O . ALA A 1 138 ? 2.863 -17.25 -17.578 1 95 138 ALA A O 1
ATOM 1111 N N . ILE A 1 139 ? 0.832 -16.516 -17.094 1 96.5 139 ILE A N 1
ATOM 1112 C CA . ILE A 1 139 ? 1.225 -15.93 -15.82 1 96.5 139 ILE A CA 1
ATOM 1113 C C . ILE A 1 139 ? 1.618 -17.031 -14.844 1 96.5 139 ILE A C 1
ATOM 1115 O O . ILE A 1 139 ? 2.584 -16.891 -14.086 1 96.5 139 ILE A O 1
ATOM 1119 N N . THR A 1 140 ? 0.876 -18.078 -14.859 1 95 140 THR A N 1
ATOM 1120 C CA . THR A 1 140 ? 1.188 -19.203 -13.992 1 95 140 THR A CA 1
ATOM 1121 C C . THR A 1 140 ? 2.592 -19.734 -14.273 1 95 140 THR A C 1
ATOM 1123 O O . THR A 1 140 ? 3.352 -20.016 -13.344 1 95 140 THR A O 1
ATOM 1126 N N . THR A 1 141 ? 2.893 -19.812 -15.492 1 95 141 THR A N 1
ATOM 1127 C CA . THR A 1 141 ? 4.219 -20.266 -15.898 1 95 141 THR A CA 1
ATOM 1128 C C . THR A 1 141 ? 5.293 -19.297 -15.422 1 95 141 THR A C 1
ATOM 1130 O O . THR A 1 141 ? 6.344 -19.719 -14.93 1 95 141 THR A O 1
ATOM 1133 N N . LEU A 1 142 ? 5.02 -18.062 -15.578 1 96.62 142 LEU A N 1
ATOM 1134 C CA . LEU A 1 142 ? 5.98 -17.031 -15.188 1 96.62 142 LEU A CA 1
ATOM 1135 C C . LEU A 1 142 ? 6.227 -17.062 -13.688 1 96.62 142 LEU A C 1
ATOM 1137 O O . LEU A 1 142 ? 7.352 -16.844 -13.234 1 96.62 142 LEU A O 1
ATOM 1141 N N . VAL A 1 143 ? 5.191 -17.297 -12.898 1 94.81 143 VAL A N 1
ATOM 1142 C CA . VAL A 1 143 ? 5.332 -17.391 -11.445 1 94.81 143 VAL A CA 1
ATOM 1143 C C . VAL A 1 143 ? 6.121 -18.656 -11.078 1 94.81 143 VAL A C 1
ATOM 1145 O O . VAL A 1 143 ? 7.016 -18.609 -10.234 1 94.81 143 VAL A O 1
ATOM 1148 N N . ARG A 1 144 ? 5.762 -19.719 -11.688 1 92.88 144 ARG A N 1
ATOM 1149 C CA . ARG A 1 144 ? 6.488 -20.953 -11.469 1 92.88 144 ARG A CA 1
ATOM 1150 C C . ARG A 1 144 ? 7.977 -20.781 -11.75 1 92.88 144 ARG A C 1
ATOM 1152 O O . ARG A 1 144 ? 8.82 -21.234 -10.969 1 92.88 144 ARG A O 1
ATOM 1159 N N . ASP A 1 145 ? 8.258 -20.156 -12.836 1 93.19 145 ASP A N 1
ATOM 1160 C CA . ASP A 1 145 ? 9.648 -19.922 -13.227 1 93.19 145 ASP A CA 1
ATOM 1161 C C . ASP A 1 145 ? 10.383 -19.109 -12.164 1 93.19 145 ASP A C 1
ATOM 1163 O O . ASP A 1 145 ? 11.562 -19.344 -11.898 1 93.19 145 ASP A O 1
ATOM 1167 N N . ALA A 1 146 ? 9.703 -18.172 -11.617 1 92.69 146 ALA A N 1
ATOM 1168 C CA . ALA A 1 146 ? 10.305 -17.359 -10.562 1 92.69 146 ALA A CA 1
ATOM 1169 C C . ALA A 1 146 ? 10.641 -18.219 -9.344 1 92.69 146 ALA A C 1
ATOM 1171 O O . ALA A 1 146 ? 11.695 -18.047 -8.727 1 92.69 146 ALA A O 1
ATOM 1172 N N . ILE A 1 147 ? 9.766 -19.078 -8.969 1 89.38 147 ILE A N 1
ATOM 1173 C CA . ILE A 1 147 ? 9.969 -19.969 -7.828 1 89.38 147 ILE A CA 1
ATOM 1174 C C . ILE A 1 147 ? 11.18 -20.859 -8.078 1 89.38 147 ILE A C 1
ATOM 1176 O O . ILE A 1 147 ? 12.031 -21.016 -7.203 1 89.38 147 ILE A O 1
ATOM 1180 N N . LEU A 1 148 ? 11.258 -21.312 -9.234 1 86.81 148 LEU A N 1
ATOM 1181 C CA . LEU A 1 148 ? 12.344 -22.234 -9.602 1 86.81 148 LEU A CA 1
ATOM 1182 C C . LEU A 1 148 ? 13.688 -21.5 -9.602 1 86.81 148 LEU A C 1
ATOM 1184 O O . LEU A 1 148 ? 14.703 -22.062 -9.188 1 86.81 148 LEU A O 1
ATOM 1188 N N . LYS A 1 149 ? 13.695 -20.297 -9.977 1 82.38 149 LYS A N 1
ATOM 1189 C CA . LYS A 1 149 ? 14.93 -19.516 -10.117 1 82.38 149 LYS A CA 1
ATOM 1190 C C . LYS A 1 149 ? 15.406 -19 -8.766 1 82.38 149 LYS A C 1
ATOM 1192 O O . LYS A 1 149 ? 16.609 -18.953 -8.508 1 82.38 149 LYS A O 1
ATOM 1197 N N . ARG A 1 150 ? 14.555 -18.578 -7.902 1 72.44 150 ARG A N 1
ATOM 1198 C CA . ARG A 1 150 ? 14.977 -17.766 -6.762 1 72.44 150 ARG A CA 1
ATOM 1199 C C . ARG A 1 150 ? 14.711 -18.5 -5.449 1 72.44 150 ARG A C 1
ATOM 1201 O O . ARG A 1 150 ? 15.078 -18.016 -4.379 1 72.44 150 ARG A O 1
ATOM 1208 N N . TRP A 1 151 ? 14.203 -19.422 -5.238 1 69 151 TRP A N 1
ATOM 1209 C CA . TRP A 1 151 ? 13.984 -20.047 -3.936 1 69 151 TRP A CA 1
ATOM 1210 C C . TRP A 1 151 ? 14.742 -21.359 -3.822 1 69 151 TRP A C 1
ATOM 1212 O O . TRP A 1 151 ? 15.672 -21.484 -3.021 1 69 151 TRP A O 1
ATOM 1222 N N . LYS A 1 152 ? 14.508 -22.25 -4.352 1 65.75 152 LYS A N 1
ATOM 1223 C CA . LYS A 1 152 ? 15.297 -23.453 -4.098 1 65.75 152 LYS A CA 1
ATOM 1224 C C . LYS A 1 152 ? 15.016 -24.531 -5.137 1 65.75 152 LYS A C 1
ATOM 1226 O O . LYS A 1 152 ? 15 -25.719 -4.816 1 65.75 152 LYS A O 1
ATOM 1231 N N . GLY A 1 153 ? 14.789 -24.016 -6.32 1 65.19 153 GLY A N 1
ATOM 1232 C CA . GLY A 1 153 ? 14.695 -24.969 -7.422 1 65.19 153 GLY A CA 1
ATOM 1233 C C . GLY A 1 153 ? 13.391 -25.734 -7.445 1 65.19 153 GLY A C 1
ATOM 1234 O O . GLY A 1 153 ? 12.477 -25.438 -6.676 1 65.19 153 GLY A O 1
ATOM 1235 N N . GLU A 1 154 ? 13.234 -26.703 -8.336 1 62.88 154 GLU A N 1
ATOM 1236 C CA . GLU A 1 154 ? 12.008 -27.438 -8.633 1 62.88 154 GLU A CA 1
ATOM 1237 C C . GLU A 1 154 ? 11.539 -28.25 -7.434 1 62.88 154 GLU A C 1
ATOM 1239 O O . GLU A 1 154 ? 10.336 -28.422 -7.219 1 62.88 154 GLU A O 1
ATOM 1244 N N . SER A 1 155 ? 12.453 -28.562 -6.723 1 71.25 155 SER A N 1
ATOM 1245 C CA . SER A 1 155 ? 12.078 -29.438 -5.605 1 71.25 155 SER A CA 1
ATOM 1246 C C . SER A 1 155 ? 11.344 -28.641 -4.523 1 71.25 155 SER A C 1
ATOM 1248 O O . SER A 1 155 ? 10.75 -29.234 -3.619 1 71.25 155 SER A O 1
ATOM 1250 N N . GLU A 1 156 ? 11.242 -27.359 -4.777 1 77.12 156 GLU A N 1
ATOM 1251 C CA . GLU A 1 156 ? 10.617 -26.516 -3.766 1 77.12 156 GLU A CA 1
ATOM 1252 C C . GLU A 1 156 ? 9.094 -26.578 -3.871 1 77.12 156 GLU A C 1
ATOM 1254 O O . GLU A 1 156 ? 8.391 -26.406 -2.873 1 77.12 156 GLU A O 1
ATOM 1259 N N . ILE A 1 157 ? 8.633 -26.859 -5.078 1 79.12 157 ILE A N 1
ATOM 1260 C CA . ILE A 1 157 ? 7.18 -26.922 -5.23 1 79.12 157 ILE A CA 1
ATOM 1261 C C . ILE A 1 157 ? 6.676 -28.297 -4.809 1 79.12 157 ILE A C 1
ATOM 1263 O O . ILE A 1 157 ? 6.875 -29.297 -5.516 1 79.12 157 ILE A O 1
ATOM 1267 N N . LEU A 1 158 ? 6.078 -28.312 -3.719 1 78.69 158 LEU A N 1
ATOM 1268 C CA . LEU A 1 158 ? 5.551 -29.562 -3.156 1 78.69 158 LEU A CA 1
ATOM 1269 C C . LEU A 1 158 ? 4.309 -30.016 -3.918 1 78.69 158 LEU A C 1
ATOM 1271 O O . LEU A 1 158 ? 4.168 -31.203 -4.23 1 78.69 158 LEU A O 1
ATOM 1275 N N . HIS A 1 159 ? 3.473 -29.078 -4.125 1 83.31 159 HIS A N 1
ATOM 1276 C CA . HIS A 1 159 ? 2.188 -29.375 -4.746 1 83.31 159 HIS A CA 1
ATOM 1277 C C . HIS A 1 159 ? 1.679 -28.188 -5.559 1 83.31 159 HIS A C 1
ATOM 1279 O O . HIS A 1 159 ? 1.873 -27.031 -5.172 1 83.31 159 HIS A O 1
ATOM 1285 N N . ALA A 1 160 ? 1.236 -28.484 -6.73 1 84.56 160 ALA A N 1
ATOM 1286 C CA . ALA A 1 160 ? 0.483 -27.531 -7.527 1 84.56 160 ALA A CA 1
ATOM 1287 C C . ALA A 1 160 ? -0.945 -28 -7.766 1 84.56 160 ALA A C 1
ATOM 1289 O O . ALA A 1 160 ? -1.161 -29.141 -8.18 1 84.56 160 ALA A O 1
ATOM 1290 N N . SER A 1 161 ? -1.869 -27.188 -7.359 1 85.81 161 SER A N 1
ATOM 1291 C CA . SER A 1 161 ? -3.266 -27.578 -7.508 1 85.81 161 SER A CA 1
ATOM 1292 C C . SER A 1 161 ? -4.086 -26.484 -8.172 1 85.81 161 SER A C 1
ATOM 1294 O O . SER A 1 161 ? -3.654 -25.328 -8.227 1 85.81 161 SER A O 1
ATOM 1296 N N . VAL A 1 162 ? -5.176 -26.922 -8.727 1 83.06 162 VAL A N 1
ATOM 1297 C CA . VAL A 1 162 ? -6.156 -26 -9.297 1 83.06 162 VAL A CA 1
ATOM 1298 C C . VAL A 1 162 ? -7.484 -26.141 -8.562 1 83.06 162 VAL A C 1
ATOM 1300 O O . VAL A 1 162 ? -7.984 -27.25 -8.375 1 83.06 162 VAL A O 1
ATOM 1303 N N . ASP A 1 163 ? -7.902 -25.031 -8.055 1 78.38 163 ASP A N 1
ATOM 1304 C CA . ASP A 1 163 ? -9.156 -25.109 -7.309 1 78.38 163 ASP A CA 1
ATOM 1305 C C . ASP A 1 163 ? -10.359 -25.047 -8.242 1 78.38 163 ASP A C 1
ATOM 1307 O O . ASP A 1 163 ? -10.203 -25 -9.461 1 78.38 163 ASP A O 1
ATOM 1311 N N . VAL A 1 164 ? -11.57 -25.078 -7.625 1 69.81 164 VAL A N 1
ATOM 1312 C CA . VAL A 1 164 ? -12.828 -25.188 -8.352 1 69.81 164 VAL A CA 1
ATOM 1313 C C . VAL A 1 164 ? -13.062 -23.938 -9.203 1 69.81 164 VAL A C 1
ATOM 1315 O O . VAL A 1 164 ? -13.688 -24.016 -10.258 1 69.81 164 VAL A O 1
ATOM 1318 N N . ASP A 1 165 ? -12.461 -22.828 -8.836 1 76.5 165 ASP A N 1
ATOM 1319 C CA . ASP A 1 165 ? -12.672 -21.578 -9.555 1 76.5 165 ASP A CA 1
ATOM 1320 C C . ASP A 1 165 ? -11.578 -21.359 -10.609 1 76.5 165 ASP A C 1
ATOM 1322 O O . ASP A 1 165 ? -11.586 -20.344 -11.312 1 76.5 165 ASP A O 1
ATOM 1326 N N . GLY A 1 166 ? -10.656 -22.344 -10.75 1 80.19 166 GLY A N 1
ATOM 1327 C CA . GLY A 1 166 ? -9.609 -22.266 -11.758 1 80.19 166 GLY A CA 1
ATOM 1328 C C . GLY A 1 166 ? -8.359 -21.578 -11.266 1 80.19 166 GLY A C 1
ATOM 1329 O O . GLY A 1 166 ? -7.402 -21.391 -12.023 1 80.19 166 GLY A O 1
ATOM 1330 N N . SER A 1 167 ? -8.367 -21.25 -10.047 1 88.88 167 SER A N 1
ATOM 1331 C CA . SER A 1 167 ? -7.18 -20.625 -9.477 1 88.88 167 SER A CA 1
ATOM 1332 C C . SER A 1 167 ? -6.086 -21.672 -9.219 1 88.88 167 SER A C 1
ATOM 1334 O O . SER A 1 167 ? -6.375 -22.781 -8.773 1 88.88 167 SER A O 1
ATOM 1336 N N . VAL A 1 168 ? -4.941 -21.344 -9.594 1 93.19 168 VAL A N 1
ATOM 1337 C CA . VAL A 1 168 ? -3.801 -22.219 -9.383 1 93.19 168 VAL A CA 1
ATOM 1338 C C . VAL A 1 168 ? -3.137 -21.891 -8.039 1 93.19 168 VAL A C 1
ATOM 1340 O O . VAL A 1 168 ? -2.982 -20.719 -7.688 1 93.19 168 VAL A O 1
ATOM 1343 N N . GLU A 1 169 ? -2.73 -22.938 -7.363 1 91.25 169 GLU A N 1
ATOM 1344 C CA . GLU A 1 169 ? -2.016 -22.766 -6.102 1 91.25 169 GLU A CA 1
ATOM 1345 C C . GLU A 1 169 ? -0.706 -23.547 -6.094 1 91.25 169 GLU A C 1
ATOM 1347 O O . GLU A 1 169 ? -0.694 -24.75 -6.379 1 91.25 169 GLU A O 1
ATOM 1352 N N . PHE A 1 170 ? 0.406 -22.906 -5.832 1 90.94 170 PHE A N 1
ATOM 1353 C CA . PHE A 1 170 ? 1.692 -23.547 -5.582 1 90.94 170 PHE A CA 1
ATOM 1354 C C . PHE A 1 170 ? 1.966 -23.656 -4.086 1 90.94 170 PHE A C 1
ATOM 1356 O O . PHE A 1 170 ? 2.014 -22.641 -3.389 1 90.94 170 PHE A O 1
ATOM 1363 N N . GLN A 1 171 ? 2.041 -24.844 -3.641 1 88.88 171 GLN A N 1
ATOM 1364 C CA . GLN A 1 171 ? 2.502 -25.062 -2.271 1 88.88 171 GLN A CA 1
ATOM 1365 C C . GLN A 1 171 ? 3.998 -25.359 -2.238 1 88.88 171 GLN A C 1
ATOM 1367 O O . GLN A 1 171 ? 4.461 -26.297 -2.891 1 88.88 171 GLN A O 1
ATOM 1372 N N . LEU A 1 172 ? 4.66 -24.578 -1.472 1 86.62 172 LEU A N 1
ATOM 1373 C CA . LEU A 1 172 ? 6.109 -24.734 -1.403 1 86.62 172 LEU A CA 1
ATOM 1374 C C . LEU A 1 172 ? 6.508 -25.594 -0.214 1 86.62 172 LEU A C 1
ATOM 1376 O O . LEU A 1 172 ? 5.785 -25.656 0.783 1 86.62 172 LEU A O 1
ATOM 1380 N N . LYS A 1 173 ? 7.613 -26.266 -0.384 1 83.81 173 LYS A N 1
ATOM 1381 C CA . LYS A 1 173 ? 8.141 -27.109 0.683 1 83.81 173 LYS A CA 1
ATOM 1382 C C . LYS A 1 173 ? 8.609 -26.266 1.869 1 83.81 173 LYS A C 1
ATOM 1384 O O . LYS A 1 173 ? 8.328 -26.609 3.021 1 83.81 173 LYS A O 1
ATOM 1389 N N . SER A 1 174 ? 9.344 -25.312 1.578 1 79.19 174 SER A N 1
ATOM 1390 C CA . SER A 1 174 ? 9.805 -24.391 2.619 1 79.19 174 SER A CA 1
ATOM 1391 C C . SER A 1 174 ? 8.766 -23.312 2.891 1 79.19 174 SER A C 1
ATOM 1393 O O . SER A 1 174 ? 7.781 -23.188 2.166 1 79.19 174 SER A O 1
ATOM 1395 N N . ALA A 1 175 ? 8.961 -22.703 4.051 1 75.25 175 ALA A N 1
ATOM 1396 C CA . ALA A 1 175 ? 8.055 -21.625 4.426 1 75.25 175 ALA A CA 1
ATOM 1397 C C . ALA A 1 175 ? 8.719 -20.266 4.23 1 75.25 175 ALA A C 1
ATOM 1399 O O . ALA A 1 175 ? 9.188 -19.656 5.195 1 75.25 175 ALA A O 1
ATOM 1400 N N . PRO A 1 176 ? 8.672 -19.906 2.928 1 70.44 176 PRO A N 1
ATOM 1401 C CA . PRO A 1 176 ? 9.352 -18.625 2.66 1 70.44 176 PRO A CA 1
ATOM 1402 C C . PRO A 1 176 ? 8.758 -17.469 3.457 1 70.44 176 PRO A C 1
ATOM 1404 O O . PRO A 1 176 ? 9.477 -16.531 3.805 1 70.44 176 PRO A O 1
ATOM 1407 N N . PHE A 1 177 ? 7.473 -17.625 3.891 1 69.56 177 PHE A N 1
ATOM 1408 C CA . PHE A 1 177 ? 6.762 -16.516 4.488 1 69.56 177 PHE A CA 1
ATOM 1409 C C . PHE A 1 177 ? 6.801 -16.594 6.008 1 69.56 177 PHE A C 1
ATOM 1411 O O . PHE A 1 177 ? 6.371 -15.664 6.695 1 69.56 177 PHE A O 1
ATOM 1418 N N . GLY A 1 178 ? 7.266 -17.703 6.492 1 63.31 178 GLY A N 1
ATOM 1419 C CA . GLY A 1 178 ? 7.199 -17.922 7.926 1 63.31 178 GLY A CA 1
ATOM 1420 C C . GLY A 1 178 ? 8.562 -17.984 8.586 1 63.31 178 GLY A C 1
ATOM 1421 O O . GLY A 1 178 ? 8.664 -18 9.812 1 63.31 178 GLY A O 1
ATOM 1422 N N . ASP A 1 179 ? 9.492 -18.062 7.785 1 61.62 179 ASP A N 1
ATOM 1423 C CA . ASP A 1 179 ? 10.836 -18.188 8.344 1 61.62 179 ASP A CA 1
ATOM 1424 C C . ASP A 1 179 ? 11.492 -16.812 8.492 1 61.62 179 ASP A C 1
ATOM 1426 O O . ASP A 1 179 ? 11.539 -16.047 7.539 1 61.62 179 ASP A O 1
ATOM 1430 N N . PHE A 1 180 ? 11.969 -16.594 9.672 1 63.75 180 PHE A N 1
ATOM 1431 C CA . PHE A 1 180 ? 12.367 -15.25 10.07 1 63.75 180 PHE A CA 1
ATOM 1432 C C . PHE A 1 180 ? 13.883 -15.086 9.977 1 63.75 180 PHE A C 1
ATOM 1434 O O . PHE A 1 180 ? 14.43 -14.086 10.438 1 63.75 180 PHE A O 1
ATOM 1441 N N . SER A 1 181 ? 14.461 -15.992 9.312 1 70.62 181 SER A N 1
ATOM 1442 C CA . SER A 1 181 ? 15.891 -15.75 9.133 1 70.62 181 SER A CA 1
ATOM 1443 C C . SER A 1 181 ? 16.141 -14.641 8.117 1 70.62 181 SER A C 1
ATOM 1445 O O . SER A 1 181 ? 15.32 -14.414 7.223 1 70.62 181 SER A O 1
ATOM 1447 N N . VAL A 1 182 ? 17.234 -13.992 8.266 1 71.56 182 VAL A N 1
ATOM 1448 C CA . VAL A 1 182 ? 17.609 -12.914 7.359 1 71.56 182 VAL A CA 1
ATOM 1449 C C . VAL A 1 182 ? 17.75 -13.453 5.938 1 71.56 182 VAL A C 1
ATOM 1451 O O . VAL A 1 182 ? 17.281 -12.828 4.98 1 71.56 182 VAL A O 1
ATOM 1454 N N . GLU A 1 183 ? 18.297 -14.617 5.863 1 76.38 183 GLU A N 1
ATOM 1455 C CA . GLU A 1 183 ? 18.484 -15.227 4.551 1 76.38 183 GLU A CA 1
ATOM 1456 C C . GLU A 1 183 ? 17.156 -15.484 3.859 1 76.38 183 GLU A C 1
ATOM 1458 O O . GLU A 1 183 ? 17 -15.18 2.676 1 76.38 183 GLU A O 1
ATOM 1463 N N . ASN A 1 184 ? 16.281 -15.977 4.578 1 76.81 184 ASN A N 1
ATOM 1464 C CA . ASN A 1 184 ? 14.977 -16.297 3.996 1 76.81 184 ASN A CA 1
ATOM 1465 C C . ASN A 1 184 ? 14.203 -15.023 3.65 1 76.81 184 ASN A C 1
ATOM 1467 O O . ASN A 1 184 ? 13.477 -14.984 2.656 1 76.81 184 ASN A O 1
ATOM 1471 N N . ALA A 1 185 ? 14.367 -14.07 4.477 1 77.06 185 ALA A N 1
ATOM 1472 C CA . ALA A 1 185 ? 13.703 -12.797 4.199 1 77.06 185 ALA A CA 1
ATOM 1473 C C . ALA A 1 185 ? 14.211 -12.188 2.895 1 77.06 185 ALA A C 1
ATOM 1475 O O . ALA A 1 185 ? 13.422 -11.719 2.074 1 77.06 185 ALA A O 1
ATOM 1476 N N . VAL A 1 186 ? 15.508 -12.266 2.717 1 79.88 186 VAL A N 1
ATOM 1477 C CA . VAL A 1 186 ? 16.109 -11.719 1.506 1 79.88 186 VAL A CA 1
ATOM 1478 C C . VAL A 1 186 ? 15.664 -12.531 0.293 1 79.88 186 VAL A C 1
ATOM 1480 O O . VAL A 1 186 ? 15.273 -11.961 -0.732 1 79.88 186 VAL A O 1
ATOM 1483 N N . ASN A 1 187 ? 15.68 -13.789 0.455 1 80.62 187 ASN A N 1
ATOM 1484 C CA . ASN A 1 187 ? 15.289 -14.664 -0.648 1 80.62 187 ASN A CA 1
ATOM 1485 C C . ASN A 1 187 ? 13.828 -14.469 -1.027 1 80.62 187 ASN A C 1
ATOM 1487 O O . ASN A 1 187 ? 13.469 -14.539 -2.205 1 80.62 187 ASN A O 1
ATOM 1491 N N . PHE A 1 188 ? 13.125 -14.266 -0.105 1 80.81 188 PHE A N 1
ATOM 1492 C CA . PHE A 1 188 ? 11.711 -14.031 -0.357 1 80.81 188 PHE A CA 1
ATOM 1493 C C . PHE A 1 188 ? 11.5 -12.727 -1.117 1 80.81 188 PHE A C 1
ATOM 1495 O O . PHE A 1 188 ? 10.703 -12.672 -2.057 1 80.81 188 PHE A O 1
ATOM 1502 N N . GLN A 1 189 ? 12.195 -11.758 -0.691 1 83.69 189 GLN A N 1
ATOM 1503 C CA . GLN A 1 189 ? 12.102 -10.484 -1.393 1 83.69 189 GLN A CA 1
ATOM 1504 C C . GLN A 1 189 ? 12.562 -10.617 -2.842 1 83.69 189 GLN A C 1
ATOM 1506 O O . GLN A 1 189 ? 11.953 -10.047 -3.748 1 83.69 189 GLN A O 1
ATOM 1511 N N . LEU A 1 190 ? 13.57 -11.367 -2.98 1 85.81 190 LEU A N 1
ATOM 1512 C CA . LEU A 1 190 ? 14.07 -11.602 -4.332 1 85.81 190 LEU A CA 1
ATOM 1513 C C . LEU A 1 190 ? 13.062 -12.391 -5.156 1 85.81 190 LEU A C 1
ATOM 1515 O O . LEU A 1 190 ? 12.914 -12.156 -6.355 1 85.81 190 LEU A O 1
ATOM 1519 N N . LEU A 1 191 ? 12.453 -13.297 -4.52 1 87.38 191 LEU A N 1
ATOM 1520 C CA . LEU A 1 191 ? 11.406 -14.055 -5.195 1 87.38 191 LEU A CA 1
ATOM 1521 C C . LEU A 1 191 ? 10.281 -13.133 -5.656 1 87.38 191 LEU A C 1
ATOM 1523 O O . LEU A 1 191 ? 9.852 -13.203 -6.809 1 87.38 191 LEU A O 1
ATOM 1527 N N . LEU A 1 192 ? 9.836 -12.289 -4.789 1 89.25 192 LEU A N 1
ATOM 1528 C CA . LEU A 1 192 ? 8.773 -11.352 -5.141 1 89.25 192 LEU A CA 1
ATOM 1529 C C . LEU A 1 192 ? 9.219 -10.438 -6.285 1 89.25 192 LEU A C 1
ATOM 1531 O O . LEU A 1 192 ? 8.445 -10.188 -7.215 1 89.25 192 LEU A O 1
ATOM 1535 N N . GLY A 1 193 ? 10.43 -9.984 -6.148 1 91.06 193 GLY A N 1
ATOM 1536 C CA . GLY A 1 193 ? 10.969 -9.18 -7.234 1 91.06 193 GLY A CA 1
ATOM 1537 C C . GLY A 1 193 ? 11 -9.914 -8.562 1 91.06 193 GLY A C 1
ATOM 1538 O O . GLY A 1 193 ? 10.695 -9.336 -9.602 1 91.06 193 GLY A O 1
ATOM 1539 N N . GLN A 1 194 ? 11.383 -11.156 -8.484 1 92.06 194 GLN A N 1
ATOM 1540 C CA . GLN A 1 194 ? 11.453 -11.961 -9.703 1 92.06 194 GLN A CA 1
ATOM 1541 C C . GLN A 1 194 ? 10.062 -12.188 -10.289 1 92.06 194 GLN A C 1
ATOM 1543 O O . GLN A 1 194 ? 9.891 -12.172 -11.508 1 92.06 194 GLN A O 1
ATOM 1548 N N . ILE A 1 195 ? 9.125 -12.414 -9.477 1 94.19 195 ILE A N 1
ATOM 1549 C CA . ILE A 1 195 ? 7.746 -12.57 -9.938 1 94.19 195 ILE A CA 1
ATOM 1550 C C . ILE A 1 195 ? 7.301 -11.312 -10.664 1 94.19 195 ILE A C 1
ATOM 1552 O O . ILE A 1 195 ? 6.75 -11.383 -11.766 1 94.19 195 ILE A O 1
ATOM 1556 N N . LEU A 1 196 ? 7.547 -10.195 -10.102 1 94.69 196 LEU A N 1
ATOM 1557 C CA . LEU A 1 196 ? 7.172 -8.922 -10.711 1 94.69 196 LEU A CA 1
ATOM 1558 C C . LEU A 1 196 ? 7.871 -8.742 -12.055 1 94.69 196 LEU A C 1
ATOM 1560 O O . LEU A 1 196 ? 7.242 -8.336 -13.039 1 94.69 196 LEU A O 1
ATOM 1564 N N . ALA A 1 197 ? 9.117 -9.039 -12.055 1 93.19 197 ALA A N 1
ATOM 1565 C CA . ALA A 1 197 ? 9.883 -8.898 -13.289 1 93.19 197 ALA A CA 1
ATOM 1566 C C . ALA A 1 197 ? 9.344 -9.812 -14.375 1 93.19 197 ALA A C 1
ATOM 1568 O O . ALA A 1 197 ? 9.195 -9.398 -15.531 1 93.19 197 ALA A O 1
ATOM 1569 N N . ASN A 1 198 ? 9.086 -11.023 -14.031 1 96.31 198 ASN A N 1
ATOM 1570 C CA . ASN A 1 198 ? 8.555 -11.977 -14.992 1 96.31 198 ASN A CA 1
ATOM 1571 C C . ASN A 1 198 ? 7.207 -11.516 -15.547 1 96.31 198 ASN A C 1
ATOM 1573 O O . ASN A 1 198 ? 6.984 -11.555 -16.766 1 96.31 198 ASN A O 1
ATOM 1577 N N . ILE A 1 199 ? 6.367 -11.102 -14.703 1 96.12 199 ILE A N 1
ATOM 1578 C CA . ILE A 1 199 ? 5.02 -10.711 -15.102 1 96.12 199 ILE A CA 1
ATOM 1579 C C . ILE A 1 199 ? 5.078 -9.469 -15.984 1 96.12 199 ILE A C 1
ATOM 1581 O O . ILE A 1 199 ? 4.281 -9.328 -16.922 1 96.12 199 ILE A O 1
ATOM 1585 N N . LYS A 1 200 ? 5.996 -8.672 -15.719 1 93 200 LYS A N 1
ATOM 1586 C CA . LYS A 1 200 ? 6.184 -7.484 -16.547 1 93 200 LYS A CA 1
ATOM 1587 C C . LYS A 1 200 ? 6.473 -7.859 -18 1 93 200 LYS A C 1
ATOM 1589 O O . LYS A 1 200 ? 6.074 -7.145 -18.922 1 93 200 LYS A O 1
ATOM 1594 N N . THR A 1 201 ? 7.172 -8.891 -18.172 1 93.44 201 THR A N 1
ATOM 1595 C CA . THR A 1 201 ? 7.48 -9.328 -19.531 1 93.44 201 THR A CA 1
ATOM 1596 C C . THR A 1 201 ? 6.199 -9.664 -20.297 1 93.44 201 THR A C 1
ATOM 1598 O O . THR A 1 201 ? 6.184 -9.656 -21.531 1 93.44 201 THR A O 1
ATOM 1601 N N . ALA A 1 202 ? 5.172 -9.961 -19.609 1 94.38 202 ALA A N 1
ATOM 1602 C CA . ALA A 1 202 ? 3.873 -10.227 -20.219 1 94.38 202 ALA A CA 1
ATOM 1603 C C . ALA A 1 202 ? 3.029 -8.961 -20.281 1 94.38 202 ALA A C 1
ATOM 1605 O O . ALA A 1 202 ? 1.825 -9.016 -20.547 1 94.38 202 ALA A O 1
ATOM 1606 N N . ASN A 1 203 ? 3.6 -7.797 -19.922 1 91.31 203 ASN A N 1
ATOM 1607 C CA . ASN A 1 203 ? 3.002 -6.469 -20.016 1 91.31 203 ASN A CA 1
ATOM 1608 C C . ASN A 1 203 ? 1.935 -6.258 -18.938 1 91.31 203 ASN A C 1
ATOM 1610 O O . ASN A 1 203 ? 0.899 -5.645 -19.203 1 91.31 203 ASN A O 1
ATOM 1614 N N . TYR A 1 204 ? 2.125 -6.875 -17.875 1 93.5 204 TYR A N 1
ATOM 1615 C CA . TYR A 1 204 ? 1.293 -6.59 -16.703 1 93.5 204 TYR A CA 1
ATOM 1616 C C . TYR A 1 204 ? 2.072 -5.805 -15.656 1 93.5 204 TYR A C 1
ATOM 1618 O O . TYR A 1 204 ? 3.301 -5.887 -15.602 1 93.5 204 TYR A O 1
ATOM 1626 N N . LYS A 1 205 ? 1.355 -5.059 -14.922 1 91.25 205 LYS A N 1
ATOM 1627 C CA . LYS A 1 205 ? 1.938 -4.262 -13.844 1 91.25 205 LYS A CA 1
ATOM 16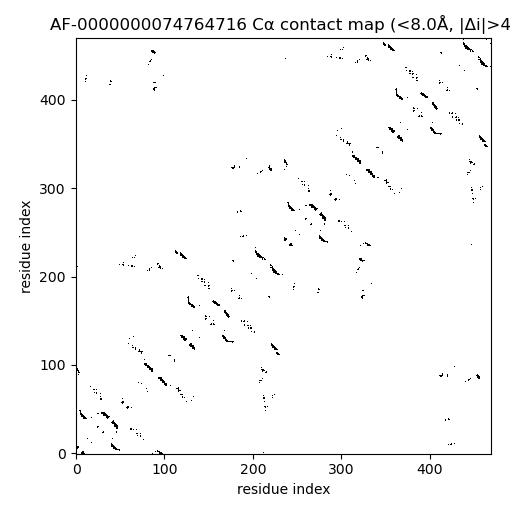28 C C . LYS A 1 205 ? 1.173 -4.457 -12.539 1 91.25 205 LYS A C 1
ATOM 1630 O O . LYS A 1 205 ? -0.042 -4.66 -12.555 1 91.25 205 LYS A O 1
ATOM 1635 N N . LEU A 1 206 ? 1.95 -4.449 -11.516 1 93.62 206 LEU A N 1
ATOM 1636 C CA . LEU A 1 206 ? 1.302 -4.492 -10.211 1 93.62 206 LEU A CA 1
ATOM 1637 C C . LEU A 1 206 ? 0.462 -3.24 -9.977 1 93.62 206 LEU A C 1
ATOM 1639 O O . LEU A 1 206 ? 0.992 -2.127 -9.961 1 93.62 206 LEU A O 1
ATOM 1643 N N . TYR A 1 207 ? -0.792 -3.471 -9.859 1 91.75 207 TYR A N 1
ATOM 1644 C CA . TYR A 1 207 ? -1.783 -2.404 -9.75 1 91.75 207 TYR A CA 1
ATOM 1645 C C . TYR A 1 207 ? -2.062 -2.068 -8.289 1 91.75 207 TYR A C 1
ATOM 1647 O O . TYR A 1 207 ? -2.229 -0.898 -7.934 1 91.75 207 TYR A O 1
ATOM 1655 N N . ALA A 1 208 ? -2.037 -3.055 -7.473 1 92.81 208 ALA A N 1
ATOM 1656 C CA . ALA A 1 208 ? -2.338 -2.854 -6.059 1 92.81 208 ALA A CA 1
ATOM 1657 C C . ALA A 1 208 ? -1.762 -3.982 -5.211 1 92.81 208 ALA A C 1
ATOM 1659 O O . ALA A 1 208 ? -1.675 -5.125 -5.664 1 92.81 208 ALA A O 1
ATOM 1660 N N . ALA A 1 209 ? -1.326 -3.678 -4.02 1 89.88 209 ALA A N 1
ATOM 1661 C CA . ALA A 1 209 ? -0.989 -4.625 -2.961 1 89.88 209 ALA A CA 1
ATOM 1662 C C . ALA A 1 209 ? -1.8 -4.348 -1.697 1 89.88 209 ALA A C 1
ATOM 1664 O O . ALA A 1 209 ? -1.61 -3.316 -1.046 1 89.88 209 ALA A O 1
ATOM 1665 N N . VAL A 1 210 ? -2.682 -5.262 -1.381 1 86.44 210 VAL A N 1
ATOM 1666 C CA . VAL A 1 210 ? -3.645 -4.965 -0.326 1 86.44 210 VAL A CA 1
ATOM 1667 C C . VAL A 1 210 ? -3.619 -6.074 0.724 1 86.44 210 VAL A C 1
ATOM 1669 O O . VAL A 1 210 ? -3.586 -7.258 0.384 1 86.44 210 VAL A O 1
ATOM 1672 N N . ASP A 1 211 ? -3.545 -5.633 1.929 1 75.31 211 ASP A N 1
ATOM 1673 C CA . ASP A 1 211 ? -3.74 -6.594 3.012 1 75.31 211 ASP A CA 1
ATOM 1674 C C . ASP A 1 211 ? -5.223 -6.918 3.197 1 75.31 211 ASP A C 1
ATOM 1676 O O . ASP A 1 211 ? -5.988 -6.086 3.693 1 75.31 211 ASP A O 1
ATOM 1680 N N . SER A 1 212 ? -5.703 -7.953 2.727 1 60.38 212 SER A N 1
ATOM 1681 C CA . SER A 1 212 ? -7.129 -8.266 2.756 1 60.38 212 SER A CA 1
ATOM 1682 C C . SER A 1 212 ? -7.402 -9.5 3.602 1 60.38 212 SER A C 1
ATOM 1684 O O . SER A 1 212 ? -8.539 -9.984 3.658 1 60.38 212 SER A O 1
ATOM 1686 N N . SER A 1 213 ? -6.379 -10.133 4.121 1 55.84 213 SER A N 1
ATOM 1687 C CA . SER A 1 213 ? -6.695 -11.43 4.723 1 55.84 213 SER A CA 1
ATOM 1688 C C . SER A 1 213 ? -7.008 -11.281 6.207 1 55.84 213 SER A C 1
ATOM 1690 O O . SER A 1 213 ? -7.621 -12.164 6.809 1 55.84 213 SER A O 1
ATOM 1692 N N . GLY A 1 214 ? -7.297 -10.047 6.746 1 49.91 214 GLY A N 1
ATOM 1693 C CA . GLY A 1 214 ? -7.68 -9.844 8.133 1 49.91 214 GLY A CA 1
ATOM 1694 C C . GLY A 1 214 ? -6.996 -10.812 9.086 1 49.91 214 GLY A C 1
ATOM 1695 O O . GLY A 1 214 ? -7.324 -10.859 10.273 1 49.91 214 GLY A O 1
ATOM 1696 N N . VAL A 1 215 ? -6.352 -11.875 8.594 1 46.31 215 VAL A N 1
ATOM 1697 C CA . VAL A 1 215 ? -5.93 -12.945 9.492 1 46.31 215 VAL A CA 1
ATOM 1698 C C . VAL A 1 215 ? -4.746 -12.469 10.336 1 46.31 215 VAL A C 1
ATOM 1700 O O . VAL A 1 215 ? -3.766 -11.945 9.805 1 46.31 215 VAL A O 1
ATOM 1703 N N . ASN A 1 216 ? -5.156 -12.031 11.477 1 45.31 216 ASN A N 1
ATOM 1704 C CA . ASN A 1 216 ? -4.098 -11.828 12.461 1 45.31 216 ASN A CA 1
ATOM 1705 C C . ASN A 1 216 ? -3.039 -12.922 12.375 1 45.31 216 ASN A C 1
ATOM 1707 O O . ASN A 1 216 ? -2.285 -13.141 13.328 1 45.31 216 ASN A O 1
ATOM 1711 N N . SER A 1 217 ? -3.336 -13.969 11.602 1 45.97 217 SER A N 1
ATOM 1712 C CA . SER A 1 217 ? -2.236 -14.922 11.734 1 45.97 217 SER A CA 1
ATOM 1713 C C . SER A 1 217 ? -0.92 -14.312 11.266 1 45.97 217 SER A C 1
ATOM 1715 O O . SER A 1 217 ? -0.913 -13.398 10.438 1 45.97 217 SER A O 1
ATOM 1717 N N . ASN A 1 218 ? 0.096 -14.562 12.008 1 49.66 218 ASN A N 1
ATOM 1718 C CA . ASN A 1 218 ? 1.467 -14.289 11.594 1 49.66 218 ASN A CA 1
ATOM 1719 C C . ASN A 1 218 ? 1.676 -14.602 10.109 1 49.66 218 ASN A C 1
ATOM 1721 O O . ASN A 1 218 ? 1.351 -15.703 9.656 1 49.66 218 ASN A O 1
ATOM 1725 N N . PRO A 1 219 ? 2.439 -13.938 9.406 1 51.72 219 PRO A N 1
ATOM 1726 C CA . PRO A 1 219 ? 2.738 -12.711 8.664 1 51.72 219 PRO A CA 1
ATOM 1727 C C . PRO A 1 219 ? 1.532 -12.18 7.887 1 51.72 219 PRO A C 1
ATOM 1729 O O . PRO A 1 219 ? 0.686 -12.969 7.449 1 51.72 219 PRO A O 1
ATOM 1732 N N . ASP A 1 220 ? 1.06 -10.984 7.961 1 57.25 220 ASP A N 1
ATOM 1733 C CA . ASP A 1 220 ? 0.106 -10.234 7.145 1 57.25 220 ASP A CA 1
ATOM 1734 C C . ASP A 1 220 ? 0.479 -10.297 5.668 1 57.25 220 ASP A C 1
ATOM 1736 O O . ASP A 1 220 ? 1.477 -9.703 5.25 1 57.25 220 ASP A O 1
ATOM 1740 N N . LEU A 1 221 ? -0.155 -11.312 4.91 1 71.19 221 LEU A N 1
ATOM 1741 C CA . LEU A 1 221 ? 0.222 -11.461 3.51 1 71.19 221 LEU A CA 1
ATOM 1742 C C . LEU A 1 221 ? -0.762 -10.727 2.602 1 71.19 221 LEU A C 1
ATOM 1744 O O . LEU A 1 221 ? -1.977 -10.812 2.799 1 71.19 221 LEU A O 1
ATOM 1748 N N . PRO A 1 222 ? -0.25 -9.992 1.617 1 80 222 PRO A N 1
ATOM 1749 C CA . PRO A 1 222 ? -1.091 -9.156 0.755 1 80 222 PRO A CA 1
ATOM 1750 C C . PRO A 1 222 ? -1.662 -9.922 -0.435 1 80 222 PRO A C 1
ATOM 1752 O O . PRO A 1 222 ? -1.223 -11.039 -0.721 1 80 222 PRO A O 1
ATOM 1755 N N . THR A 1 223 ? -2.703 -9.43 -0.927 1 88.88 223 THR A N 1
ATOM 1756 C CA . THR A 1 223 ? -3.164 -9.758 -2.271 1 88.88 223 THR A CA 1
ATOM 1757 C C . THR A 1 223 ? -2.625 -8.75 -3.287 1 88.88 223 THR A C 1
ATOM 1759 O O . THR A 1 223 ? -2.811 -7.547 -3.131 1 88.88 223 THR A O 1
ATOM 1762 N N . TRP A 1 224 ? -1.916 -9.289 -4.254 1 93.94 224 TRP A N 1
ATOM 1763 C CA . TRP A 1 224 ? -1.442 -8.469 -5.363 1 93.94 224 TRP A CA 1
ATOM 1764 C C . TRP A 1 224 ? -2.445 -8.477 -6.512 1 93.94 224 TRP A C 1
ATOM 1766 O O . TRP A 1 224 ? -2.893 -9.539 -6.945 1 93.94 224 TRP A O 1
ATOM 1776 N N . VAL A 1 225 ? -2.818 -7.328 -6.961 1 95.12 225 VAL A N 1
ATOM 1777 C CA . VAL A 1 225 ? -3.676 -7.203 -8.133 1 95.12 225 VAL A CA 1
ATOM 1778 C C . VAL A 1 225 ? -2.875 -6.633 -9.297 1 95.12 225 VAL A C 1
ATOM 1780 O O . VAL A 1 225 ? -2.174 -5.629 -9.148 1 95.12 225 VAL A O 1
ATOM 1783 N N . PHE A 1 226 ? -3.002 -7.312 -10.422 1 96.25 226 PHE A N 1
ATOM 1784 C CA . PHE A 1 226 ? -2.256 -6.898 -11.602 1 96.25 226 PHE A CA 1
ATOM 1785 C C . PHE A 1 226 ? -3.199 -6.402 -12.695 1 96.25 226 PHE A C 1
ATOM 1787 O O . PHE A 1 226 ? -4.316 -6.906 -12.828 1 96.25 226 PHE A O 1
ATOM 1794 N N . ARG A 1 227 ? -2.672 -5.41 -13.391 1 93.94 227 ARG A N 1
ATOM 1795 C CA . ARG A 1 227 ? -3.385 -4.887 -14.555 1 93.94 227 ARG A CA 1
ATOM 1796 C C . ARG A 1 227 ? -2.512 -4.945 -15.805 1 93.94 227 ARG A C 1
ATOM 1798 O O . ARG A 1 227 ? -1.282 -4.945 -15.711 1 93.94 227 ARG A O 1
ATOM 1805 N N . LYS A 1 228 ? -3.205 -4.98 -16.891 1 89.5 228 LYS A N 1
ATOM 1806 C CA . LYS A 1 228 ? -2.471 -4.922 -18.156 1 89.5 228 LYS A CA 1
ATOM 1807 C C . LYS A 1 228 ? -1.952 -3.512 -18.422 1 89.5 228 LYS A C 1
ATOM 1809 O O . LYS A 1 228 ? -2.664 -2.529 -18.203 1 89.5 228 LYS A O 1
ATOM 1814 N N . GLY A 1 229 ? -0.649 -3.393 -18.656 1 76.69 229 GLY A N 1
ATOM 1815 C CA . GLY A 1 229 ? -0.035 -2.113 -18.969 1 76.69 229 GLY A CA 1
ATOM 1816 C C . GLY A 1 229 ? -0.426 -1.591 -20.344 1 76.69 229 GLY A C 1
ATOM 1817 O O . GLY A 1 229 ? -0.969 -2.332 -21.156 1 76.69 229 GLY A O 1
ATOM 1818 N N . ASP A 1 230 ? -0.352 -0.18 -20.5 1 61.19 230 ASP A N 1
ATOM 1819 C CA . ASP A 1 230 ? -0.524 0.386 -21.844 1 61.19 230 ASP A CA 1
ATOM 1820 C C . ASP A 1 230 ? 0.579 -0.088 -22.781 1 61.19 230 ASP A C 1
ATOM 1822 O O . ASP A 1 230 ? 1.76 -0.056 -22.438 1 61.19 230 ASP A O 1
ATOM 1826 N N . PRO A 1 231 ? 0.175 -0.911 -23.812 1 50.75 231 PRO A N 1
ATOM 1827 C CA . PRO A 1 231 ? 1.212 -1.309 -24.766 1 50.75 231 PRO A CA 1
ATOM 1828 C C . PRO A 1 231 ? 2.131 -0.153 -25.156 1 50.75 231 PRO A C 1
ATOM 1830 O O . PRO A 1 231 ? 3.301 -0.372 -25.484 1 50.75 231 PRO A O 1
ATOM 1833 N N . SER A 1 232 ? 1.625 0.929 -25.328 1 45.12 232 SER A N 1
ATOM 1834 C CA . SER A 1 232 ? 2.402 2.039 -25.859 1 45.12 232 SER A CA 1
ATOM 1835 C C . SER A 1 232 ? 3.477 2.492 -24.875 1 45.12 232 SER A C 1
ATOM 1837 O O . SER A 1 232 ? 4.398 3.223 -25.25 1 45.12 232 SER A O 1
ATOM 1839 N N . ALA A 1 233 ? 3.311 2.35 -23.812 1 41.94 233 ALA A N 1
ATOM 1840 C CA . ALA A 1 233 ? 4.316 2.832 -22.859 1 41.94 233 ALA A CA 1
ATOM 1841 C C . ALA A 1 233 ? 5.543 1.924 -22.859 1 41.94 233 ALA A C 1
ATOM 1843 O O . ALA A 1 233 ? 6.57 2.26 -22.266 1 41.94 233 ALA A O 1
ATOM 1844 N N . SER A 1 234 ? 5.488 0.701 -23.047 1 35.19 234 SER A N 1
ATOM 1845 C CA . SER A 1 234 ? 6.586 -0.258 -23.125 1 35.19 234 SER A CA 1
ATOM 1846 C C . SER A 1 234 ? 7.48 0.03 -24.328 1 35.19 234 SER A C 1
ATOM 1848 O O . SER A 1 234 ? 8.453 -0.688 -24.562 1 35.19 234 SER A O 1
ATOM 1850 N N . THR A 1 235 ? 7.074 0.762 -25.328 1 28.33 235 THR A N 1
ATOM 1851 C CA . THR A 1 235 ? 7.992 0.906 -26.453 1 28.33 235 THR A CA 1
ATOM 1852 C C . THR A 1 235 ? 9.102 1.897 -26.125 1 28.33 235 THR A C 1
ATOM 1854 O O . THR A 1 235 ? 8.836 2.994 -25.625 1 28.33 235 THR A O 1
ATOM 1857 N N . MET B 1 1 ? 13.32 -2.393 2.484 1 33.75 1 MET B N 1
ATOM 1858 C CA . MET B 1 1 ? 12.578 -2.887 3.643 1 33.75 1 MET B CA 1
ATOM 1859 C C . MET B 1 1 ? 13.086 -2.242 4.93 1 33.75 1 MET B C 1
ATOM 1861 O O . MET B 1 1 ? 14.289 -2.043 5.098 1 33.75 1 MET B O 1
ATOM 1865 N N . LEU B 1 2 ? 12.328 -1.298 5.609 1 36.12 2 LEU B N 1
ATOM 1866 C CA . LEU B 1 2 ? 12.734 -0.917 6.957 1 36.12 2 LEU B CA 1
ATOM 1867 C C . LEU B 1 2 ? 12.555 -2.082 7.926 1 36.12 2 LEU B C 1
ATOM 1869 O O . LEU B 1 2 ? 11.438 -2.557 8.141 1 36.12 2 LEU B O 1
ATOM 1873 N N . TYR B 1 3 ? 13.32 -3.32 8.039 1 39.62 3 TYR B N 1
ATOM 1874 C CA . TYR B 1 3 ? 13.258 -4.594 8.742 1 39.62 3 TYR B CA 1
ATOM 1875 C C . TYR B 1 3 ? 13.242 -4.379 10.25 1 39.62 3 TYR B C 1
ATOM 1877 O O . TYR B 1 3 ? 12.523 -5.07 10.977 1 39.62 3 TYR B O 1
ATOM 1885 N N . LEU B 1 4 ? 14.156 -3.828 10.758 1 49.91 4 LEU B N 1
ATOM 1886 C CA . LEU B 1 4 ? 14.398 -3.484 12.156 1 49.91 4 LEU B CA 1
ATOM 1887 C C . LEU B 1 4 ? 14.398 -1.972 12.352 1 49.91 4 LEU B C 1
ATOM 1889 O O . LEU B 1 4 ? 14.625 -1.219 11.398 1 49.91 4 LEU B O 1
ATOM 1893 N N . ILE B 1 5 ? 13.773 -1.472 13.422 1 59.5 5 ILE B N 1
ATOM 1894 C CA . ILE B 1 5 ? 13.461 -0.088 13.766 1 59.5 5 ILE B CA 1
ATOM 1895 C C . ILE B 1 5 ? 14.633 0.814 13.383 1 59.5 5 ILE B C 1
ATOM 1897 O O . ILE B 1 5 ? 14.445 2.01 13.141 1 59.5 5 ILE B O 1
ATOM 1901 N N . ASN B 1 6 ? 15.766 0.189 12.844 1 74.25 6 ASN B N 1
ATOM 1902 C CA . ASN B 1 6 ? 16.875 1.069 12.484 1 74.25 6 ASN B CA 1
ATOM 1903 C C . ASN B 1 6 ? 17.656 0.523 11.297 1 74.25 6 ASN B C 1
ATOM 1905 O O . ASN B 1 6 ? 18.891 0.636 11.258 1 74.25 6 ASN B O 1
ATOM 1909 N N . ARG B 1 7 ? 16.906 -0.153 10.469 1 79.81 7 ARG B N 1
ATOM 1910 C CA . ARG B 1 7 ? 17.594 -0.797 9.359 1 79.81 7 ARG B CA 1
ATOM 1911 C C . ARG B 1 7 ? 16.906 -0.491 8.039 1 79.81 7 ARG B C 1
ATOM 1913 O O . ARG B 1 7 ? 15.672 -0.411 7.977 1 79.81 7 ARG B O 1
ATOM 1920 N N . VAL B 1 8 ? 17.75 -0.31 7.055 1 84.25 8 VAL B N 1
ATOM 1921 C CA . VAL B 1 8 ? 17.281 -0.238 5.668 1 84.25 8 VAL B CA 1
ATOM 1922 C C . VAL B 1 8 ? 17.953 -1.34 4.848 1 84.25 8 VAL B C 1
ATOM 1924 O O . VAL B 1 8 ? 19.188 -1.412 4.773 1 84.25 8 VAL B O 1
ATOM 1927 N N . GLN B 1 9 ? 17.125 -2.193 4.363 1 86.62 9 GLN B N 1
ATOM 1928 C CA . GLN B 1 9 ? 17.641 -3.275 3.535 1 86.62 9 GLN B CA 1
ATOM 1929 C C . GLN B 1 9 ? 17.312 -3.049 2.061 1 86.62 9 GLN B C 1
ATOM 1931 O O . GLN B 1 9 ? 16.172 -2.713 1.717 1 86.62 9 GLN B O 1
ATOM 1936 N N . VAL B 1 10 ? 18.328 -3.188 1.231 1 90.12 10 VAL B N 1
ATOM 1937 C CA . VAL B 1 10 ? 18.188 -2.992 -0.208 1 90.12 10 VAL B CA 1
ATOM 1938 C C . VAL B 1 10 ? 18.5 -4.297 -0.938 1 90.12 10 VAL B C 1
ATOM 1940 O O . VAL B 1 10 ? 19.594 -4.848 -0.797 1 90.12 10 VAL B O 1
ATOM 1943 N N . THR B 1 11 ? 17.516 -4.727 -1.645 1 88.94 11 THR B N 1
ATOM 1944 C CA . THR B 1 11 ? 17.672 -6.012 -2.322 1 88.94 11 THR B CA 1
ATOM 1945 C C . THR B 1 11 ? 17.344 -5.883 -3.807 1 88.94 11 THR B C 1
ATOM 1947 O O . THR B 1 11 ? 16.344 -5.277 -4.176 1 88.94 11 THR B O 1
ATOM 1950 N N . GLY B 1 12 ? 18.234 -6.461 -4.707 1 87.56 12 GLY B N 1
ATOM 1951 C CA . GLY B 1 12 ? 17.938 -6.547 -6.125 1 87.56 12 GLY B CA 1
ATOM 1952 C C . GLY B 1 12 ? 18.266 -5.277 -6.883 1 87.56 12 GLY B C 1
ATOM 1953 O O . GLY B 1 12 ? 17.797 -5.074 -8 1 87.56 12 GLY B O 1
ATOM 1954 N N . PHE B 1 13 ? 19.016 -4.398 -6.336 1 90.56 13 PHE B N 1
ATOM 1955 C CA . PHE B 1 13 ? 19.391 -3.158 -7.004 1 90.56 13 PHE B CA 1
ATOM 1956 C C . PHE B 1 13 ? 20.859 -3.18 -7.41 1 90.56 13 PHE B C 1
ATOM 1958 O O . PHE B 1 13 ? 21.656 -3.875 -6.793 1 90.56 13 PHE B O 1
ATOM 1965 N N . PRO B 1 14 ? 21.125 -2.402 -8.508 1 91.69 14 PRO B N 1
ATOM 1966 C CA . PRO B 1 14 ? 22.531 -2.32 -8.914 1 91.69 14 PRO B CA 1
ATOM 1967 C C . PRO B 1 14 ? 23.422 -1.645 -7.867 1 91.69 14 PRO B C 1
ATOM 1969 O O . PRO B 1 14 ? 22.922 -0.847 -7.062 1 91.69 14 PRO B O 1
ATOM 1972 N N . GLN B 1 15 ? 24.688 -1.896 -7.941 1 91.56 15 GLN B N 1
ATOM 1973 C CA . GLN B 1 15 ? 25.656 -1.415 -6.965 1 91.56 15 GLN B CA 1
ATOM 1974 C C . GLN B 1 15 ? 25.766 0.107 -6.988 1 91.56 15 GLN B C 1
ATOM 1976 O O . GLN B 1 15 ? 26.031 0.734 -5.965 1 91.56 15 GLN B O 1
ATOM 1981 N N . ASP B 1 16 ? 25.469 0.674 -8.102 1 92.62 16 ASP B N 1
ATOM 1982 C CA . ASP B 1 16 ? 25.609 2.119 -8.25 1 92.62 16 ASP B CA 1
ATOM 1983 C C . ASP B 1 16 ? 24.547 2.859 -7.434 1 92.62 16 ASP B C 1
ATOM 1985 O O . ASP B 1 16 ? 24.688 4.055 -7.168 1 92.62 16 ASP B O 1
ATOM 1989 N N . LEU B 1 17 ? 23.531 2.189 -6.992 1 94.69 17 LEU B N 1
ATOM 1990 C CA . LEU B 1 17 ? 22.469 2.822 -6.219 1 94.69 17 LEU B CA 1
ATOM 1991 C C . LEU B 1 17 ? 22.797 2.818 -4.73 1 94.69 17 LEU B C 1
ATOM 1993 O O . LEU B 1 17 ? 22.156 3.516 -3.943 1 94.69 17 LEU B O 1
ATOM 1997 N N . ILE B 1 18 ? 23.75 2.055 -4.297 1 95.12 18 ILE B N 1
ATOM 1998 C CA . ILE B 1 18 ? 24.031 1.862 -2.881 1 95.12 18 ILE B CA 1
ATOM 1999 C C . ILE B 1 18 ? 24.562 3.166 -2.277 1 95.12 18 ILE B C 1
ATOM 2001 O O . ILE B 1 18 ? 24.125 3.574 -1.198 1 95.12 18 ILE B O 1
ATOM 2005 N N . ASN B 1 19 ? 25.406 3.846 -3.01 1 96.06 19 ASN B N 1
ATOM 2006 C CA . ASN B 1 19 ? 25.969 5.09 -2.49 1 96.06 19 ASN B CA 1
ATOM 2007 C C . ASN B 1 19 ? 24.906 6.176 -2.375 1 96.06 19 ASN B C 1
ATOM 2009 O O . ASN B 1 19 ? 24.812 6.852 -1.351 1 96.06 19 ASN B O 1
ATOM 2013 N N . PRO B 1 20 ? 24.141 6.371 -3.389 1 96.5 20 PRO B N 1
ATOM 2014 C CA . PRO B 1 20 ? 23.062 7.344 -3.256 1 96.5 20 PRO B CA 1
ATOM 2015 C C . PRO B 1 20 ? 22.141 7.047 -2.074 1 96.5 20 PRO B C 1
ATOM 2017 O O . PRO B 1 20 ? 21.734 7.965 -1.356 1 96.5 20 PRO B O 1
ATOM 2020 N N . ILE B 1 21 ? 21.859 5.824 -1.841 1 95.31 21 ILE B N 1
ATOM 2021 C CA . ILE B 1 21 ? 20.984 5.445 -0.739 1 95.31 21 ILE B CA 1
ATOM 2022 C C . ILE B 1 21 ? 21.688 5.688 0.592 1 95.31 21 ILE B C 1
ATOM 2024 O O . ILE B 1 21 ? 21.078 6.188 1.541 1 95.31 21 ILE B O 1
ATOM 2028 N N . ARG B 1 22 ? 22.938 5.387 0.625 1 94.69 22 ARG B N 1
ATOM 2029 C CA . ARG B 1 22 ? 23.75 5.668 1.81 1 94.69 22 ARG B CA 1
ATOM 2030 C C . ARG B 1 22 ? 23.688 7.148 2.17 1 94.69 22 ARG B C 1
ATOM 2032 O O . ARG B 1 22 ? 23.469 7.5 3.332 1 94.69 22 ARG B O 1
ATOM 2039 N N . GLN B 1 23 ? 23.828 7.941 1.219 1 95.75 23 GLN B N 1
ATOM 2040 C CA . GLN B 1 23 ? 23.812 9.383 1.431 1 95.75 23 GLN B CA 1
ATOM 2041 C C . GLN B 1 23 ? 22.438 9.852 1.911 1 95.75 23 GLN B C 1
ATOM 2043 O O . GLN B 1 23 ? 22.344 10.719 2.785 1 95.75 23 GLN B O 1
ATOM 2048 N N . CYS B 1 24 ? 21.469 9.273 1.33 1 93.25 24 CYS B N 1
ATOM 2049 C CA . CYS B 1 24 ? 20.109 9.594 1.742 1 93.25 24 CYS B CA 1
ATOM 2050 C C . CYS B 1 24 ? 19.875 9.258 3.211 1 93.25 24 CYS B C 1
ATOM 2052 O O . CYS B 1 24 ? 19.328 10.055 3.961 1 93.25 24 CYS B O 1
ATOM 2054 N N . ILE B 1 25 ? 20.328 8.102 3.635 1 90.88 25 ILE B N 1
ATOM 2055 C CA . ILE B 1 25 ? 20.188 7.652 5.016 1 90.88 25 ILE B CA 1
ATOM 2056 C C . ILE B 1 25 ? 20.969 8.578 5.941 1 90.88 25 ILE B C 1
ATOM 2058 O O . ILE B 1 25 ? 20.422 9.086 6.93 1 90.88 25 ILE B O 1
ATOM 2062 N N . THR B 1 26 ? 22.141 8.875 5.594 1 92.19 26 THR B N 1
ATOM 2063 C CA . THR B 1 26 ? 23.031 9.656 6.453 1 92.19 26 THR B CA 1
ATOM 2064 C C . THR B 1 26 ? 22.531 11.094 6.582 1 92.19 26 THR B C 1
ATOM 2066 O O . THR B 1 26 ? 22.625 11.695 7.652 1 92.19 26 THR B O 1
ATOM 2069 N N . SER B 1 27 ? 21.969 11.625 5.566 1 90.12 27 SER B N 1
ATOM 2070 C CA . SER B 1 27 ? 21.531 13.016 5.578 1 90.12 27 SER B CA 1
ATOM 2071 C C . SER B 1 27 ? 20.203 13.172 6.316 1 90.12 27 SER B C 1
ATOM 2073 O O . SER B 1 27 ? 19.844 14.273 6.734 1 90.12 27 SER B O 1
ATOM 2075 N N . THR B 1 28 ? 19.516 12.094 6.461 1 87.31 28 THR B N 1
ATOM 2076 C CA . THR B 1 28 ? 18.172 12.227 7.043 1 87.31 28 THR B CA 1
ATOM 2077 C C . THR B 1 28 ? 18.125 11.547 8.414 1 87.31 28 THR B C 1
ATOM 2079 O O . THR B 1 28 ? 17.594 12.117 9.367 1 87.31 28 THR B O 1
ATOM 2082 N N . LEU B 1 29 ? 18.641 10.32 8.492 1 83.19 29 LEU B N 1
ATOM 2083 C CA . LEU B 1 29 ? 18.484 9.516 9.695 1 83.19 29 LEU B CA 1
ATOM 2084 C C . LEU B 1 29 ? 19.703 9.617 10.594 1 83.19 29 LEU B C 1
ATOM 2086 O O . LEU B 1 29 ? 19.625 9.406 11.805 1 83.19 29 LEU B O 1
ATOM 2090 N N . GLY B 1 30 ? 20.781 9.922 10.125 1 84.19 30 GLY B N 1
ATOM 2091 C CA . GLY B 1 30 ? 22.016 10 10.883 1 84.19 30 GLY B CA 1
ATOM 2092 C C . GLY B 1 30 ? 23.078 9.039 10.383 1 84.19 30 GLY B C 1
ATOM 2093 O O . GLY B 1 30 ? 22.938 8.438 9.312 1 84.19 30 GLY B O 1
ATOM 2094 N N . PRO B 1 31 ? 24.125 8.945 11.109 1 88.56 31 PRO B N 1
ATOM 2095 C CA . PRO B 1 31 ? 25.266 8.156 10.641 1 88.56 31 PRO B CA 1
ATOM 2096 C C . PRO B 1 31 ? 24.969 6.656 10.594 1 88.56 31 PRO B C 1
ATOM 2098 O O . PRO B 1 31 ? 24.234 6.145 11.445 1 88.56 31 PRO B O 1
ATOM 2101 N N . ILE B 1 32 ? 25.562 6.043 9.648 1 91.25 32 ILE B N 1
ATOM 2102 C CA . ILE B 1 32 ? 25.469 4.594 9.508 1 91.25 32 ILE B CA 1
ATOM 2103 C C . ILE B 1 32 ? 26.438 3.916 10.484 1 91.25 32 ILE B C 1
ATOM 2105 O O . ILE B 1 32 ? 27.625 4.25 10.531 1 91.25 32 ILE B O 1
ATOM 2109 N N . GLN B 1 33 ? 25.922 2.99 11.234 1 90.25 33 GLN B N 1
ATOM 2110 C CA . GLN B 1 33 ? 26.719 2.26 12.211 1 90.25 33 GLN B CA 1
ATOM 2111 C C . GLN B 1 33 ? 27.359 1.03 11.586 1 90.25 33 GLN B C 1
ATOM 2113 O O . GLN B 1 33 ? 28.547 0.766 11.812 1 90.25 33 GLN B O 1
ATOM 2118 N N . THR B 1 34 ? 26.562 0.272 10.922 1 90.5 34 THR B N 1
ATOM 2119 C CA . THR B 1 34 ? 27.078 -0.939 10.281 1 90.5 34 THR B CA 1
ATOM 2120 C C . THR B 1 34 ? 26.453 -1.11 8.898 1 90.5 34 THR B C 1
ATOM 2122 O O . THR B 1 34 ? 25.344 -0.66 8.641 1 90.5 34 THR B O 1
ATOM 2125 N N . GLU B 1 35 ? 27.234 -1.605 7.996 1 91.25 35 GLU B N 1
ATOM 2126 C CA . GLU B 1 35 ? 26.797 -2.014 6.668 1 91.25 35 GLU B CA 1
ATOM 2127 C C . GLU B 1 35 ? 27.203 -3.451 6.367 1 91.25 35 GLU B C 1
ATOM 2129 O O . GLU B 1 35 ? 28.359 -3.836 6.598 1 91.25 35 GLU B O 1
ATOM 2134 N N . LEU B 1 36 ? 26.188 -4.203 6.004 1 88.31 36 LEU B N 1
ATOM 2135 C CA . LEU B 1 36 ? 26.453 -5.602 5.688 1 88.31 36 LEU B CA 1
ATOM 2136 C C . LEU B 1 36 ? 25.938 -5.949 4.297 1 88.31 36 LEU B C 1
ATOM 2138 O O . LEU B 1 36 ? 24.906 -5.441 3.869 1 88.31 36 LEU B O 1
ATOM 2142 N N . ASP B 1 37 ? 26.672 -6.699 3.586 1 86.62 37 ASP B N 1
ATOM 2143 C CA . ASP B 1 37 ? 26.266 -7.27 2.305 1 86.62 37 ASP B CA 1
ATOM 2144 C C . ASP B 1 37 ? 26.141 -8.789 2.395 1 86.62 37 ASP B C 1
ATOM 2146 O O . ASP B 1 37 ? 27.125 -9.508 2.27 1 86.62 37 ASP B O 1
ATOM 2150 N N . ASP B 1 38 ? 24.891 -9.156 2.674 1 79.56 38 ASP B N 1
ATOM 2151 C CA . ASP B 1 38 ? 24.656 -10.578 2.885 1 79.56 38 ASP B CA 1
ATOM 2152 C C . ASP B 1 38 ? 23.547 -11.102 1.977 1 79.56 38 ASP B C 1
ATOM 2154 O O . ASP B 1 38 ? 22.516 -10.453 1.819 1 79.56 38 ASP B O 1
ATOM 2158 N N . PHE B 1 39 ? 23.734 -12.289 1.356 1 78.06 39 PHE B N 1
ATOM 2159 C CA . PHE B 1 39 ? 22.734 -13.055 0.618 1 78.06 39 PHE B CA 1
ATOM 2160 C C . PHE B 1 39 ? 22.141 -12.227 -0.514 1 78.06 39 PHE B C 1
ATOM 2162 O O . PHE B 1 39 ? 20.953 -12.359 -0.831 1 78.06 39 PHE B O 1
ATOM 2169 N N . GLY B 1 40 ? 22.859 -11.211 -1.012 1 79.69 40 GLY B N 1
ATOM 2170 C CA . GLY B 1 40 ? 22.359 -10.422 -2.135 1 79.69 40 GLY B CA 1
ATOM 2171 C C . GLY B 1 40 ? 21.625 -9.164 -1.708 1 79.69 40 GLY B C 1
ATOM 2172 O O . GLY B 1 40 ? 21.047 -8.469 -2.539 1 79.69 40 GLY B O 1
ATOM 2173 N N . ALA B 1 41 ? 21.719 -8.914 -0.391 1 86.56 41 ALA B N 1
ATOM 2174 C CA . ALA B 1 41 ? 21.094 -7.711 0.139 1 86.56 41 ALA B CA 1
ATOM 2175 C C . ALA B 1 41 ? 22.109 -6.82 0.841 1 86.56 41 ALA B C 1
ATOM 2177 O O . ALA B 1 41 ? 23.047 -7.316 1.475 1 86.56 41 ALA B O 1
ATOM 2178 N N . HIS B 1 42 ? 21.969 -5.59 0.594 1 91.38 42 HIS B N 1
ATOM 2179 C CA . HIS B 1 42 ? 22.766 -4.602 1.327 1 91.38 42 HIS B CA 1
ATOM 2180 C C . HIS B 1 42 ? 21.969 -4.043 2.512 1 91.38 42 HIS B C 1
ATOM 2182 O O . HIS B 1 42 ? 20.891 -3.475 2.334 1 91.38 42 HIS B O 1
ATOM 2188 N N . ASP B 1 43 ? 22.578 -4.184 3.672 1 88.81 43 ASP B N 1
ATOM 2189 C CA . ASP B 1 43 ? 21.891 -3.789 4.898 1 88.81 43 ASP B CA 1
ATOM 2190 C C . ASP B 1 43 ? 22.594 -2.611 5.566 1 88.81 43 ASP B C 1
ATOM 2192 O O . ASP B 1 43 ? 23.797 -2.67 5.832 1 88.81 43 ASP B O 1
ATOM 2196 N N . PHE B 1 44 ? 21.812 -1.55 5.793 1 89.38 44 PHE B N 1
ATOM 2197 C CA . PHE B 1 44 ? 22.312 -0.398 6.539 1 89.38 44 PHE B CA 1
ATOM 2198 C C . PHE B 1 44 ? 21.719 -0.367 7.941 1 89.38 44 PHE B C 1
ATOM 2200 O O . PHE B 1 44 ? 20.484 -0.436 8.102 1 89.38 44 PHE B O 1
ATOM 2207 N N . ARG B 1 45 ? 22.531 -0.284 8.836 1 86.5 45 ARG B N 1
ATOM 2208 C CA . ARG B 1 45 ? 22.078 -0.012 10.195 1 86.5 45 ARG B CA 1
ATOM 2209 C C . ARG B 1 45 ? 22.5 1.385 10.648 1 86.5 45 ARG B C 1
ATOM 2211 O O . ARG B 1 45 ? 23.688 1.734 10.578 1 86.5 45 ARG B O 1
ATOM 2218 N N . PHE B 1 46 ? 21.531 2.182 10.906 1 82.38 46 PHE B N 1
ATOM 2219 C CA . PHE B 1 46 ? 21.844 3.541 11.328 1 82.38 46 PHE B CA 1
ATOM 2220 C C . PHE B 1 46 ? 21.688 3.689 12.836 1 82.38 46 PHE B C 1
ATOM 2222 O O . PHE B 1 46 ? 21.109 2.82 13.5 1 82.38 46 PHE B O 1
ATOM 2229 N N . GLN B 1 47 ? 22.391 4.824 13.242 1 72.81 47 GLN B N 1
ATOM 2230 C CA . GLN B 1 47 ? 22.375 5.098 14.68 1 72.81 47 GLN B CA 1
ATOM 2231 C C . GLN B 1 47 ? 21 5.598 15.125 1 72.81 47 GLN B C 1
ATOM 2233 O O . GLN B 1 47 ? 20.312 6.305 14.383 1 72.81 47 GLN B O 1
ATOM 2238 N N . GLY B 1 48 ? 20.484 5.227 16.297 1 62.69 48 GLY B N 1
ATOM 2239 C CA . GLY B 1 48 ? 19.234 5.691 16.875 1 62.69 48 GLY B CA 1
ATOM 2240 C C . GLY B 1 48 ? 18.234 4.57 17.109 1 62.69 48 GLY B C 1
ATOM 2241 O O . GLY B 1 48 ? 18 3.748 16.219 1 62.69 48 GLY B O 1
ATOM 2242 N N . GLY B 1 49 ? 18.328 3.928 18.141 1 52.62 49 GLY B N 1
ATOM 2243 C CA . GLY B 1 49 ? 17.609 2.73 18.547 1 52.62 49 GLY B CA 1
ATOM 2244 C C . GLY B 1 49 ? 16.109 2.857 18.375 1 52.62 49 GLY B C 1
ATOM 2245 O O . GLY B 1 49 ? 15.594 3.949 18.109 1 52.62 49 GLY B O 1
ATOM 2246 N N . LEU B 1 50 ? 15.422 1.721 18.203 1 52.47 50 LEU B N 1
ATOM 2247 C CA . LEU B 1 50 ? 13.969 1.538 18.219 1 52.47 50 LEU B CA 1
ATOM 2248 C C . LEU B 1 50 ? 13.305 2.531 19.156 1 52.47 50 LEU B C 1
ATOM 2250 O O . LEU B 1 50 ? 12.305 3.162 18.812 1 52.47 50 LEU B O 1
ATOM 2254 N N . GLN B 1 51 ? 13.93 2.512 20.219 1 49.66 51 GLN B N 1
ATOM 2255 C CA . GLN B 1 51 ? 13.32 3.273 21.297 1 49.66 51 GLN B CA 1
ATOM 2256 C C . GLN B 1 51 ? 13.273 4.762 20.969 1 49.66 51 GLN B C 1
ATOM 2258 O O . GLN B 1 51 ? 12.297 5.441 21.281 1 49.66 51 GLN B O 1
ATOM 2263 N N . THR B 1 52 ? 14.305 5.152 20.344 1 49.25 52 THR B N 1
ATOM 2264 C CA . THR B 1 52 ? 14.367 6.582 20.062 1 49.25 52 THR B CA 1
ATOM 2265 C C . THR B 1 52 ? 13.398 6.953 18.938 1 49.25 52 THR B C 1
ATOM 2267 O O . THR B 1 52 ? 12.766 8.008 18.984 1 49.25 52 THR B O 1
ATOM 2270 N N . MET B 1 53 ? 13.305 6.086 18.031 1 52.41 53 MET B N 1
ATOM 2271 C CA . MET B 1 53 ? 12.422 6.379 16.906 1 52.41 53 MET B CA 1
ATOM 2272 C C . MET B 1 53 ? 10.961 6.309 17.328 1 52.41 53 MET B C 1
ATOM 2274 O O . MET B 1 53 ? 10.125 7.062 16.828 1 52.41 53 MET B O 1
ATOM 2278 N N . LEU B 1 54 ? 10.781 5.379 18.297 1 54.38 54 LEU B N 1
ATOM 2279 C CA . LEU B 1 54 ? 9.406 5.145 18.734 1 54.38 54 LEU B CA 1
ATOM 2280 C C . LEU B 1 54 ? 8.945 6.242 19.688 1 54.38 54 LEU B C 1
ATOM 2282 O O . LEU B 1 54 ? 7.754 6.535 19.781 1 54.38 54 LEU B O 1
ATOM 2286 N N . ASN B 1 55 ? 9.945 6.66 20.375 1 54.12 55 ASN B N 1
ATOM 2287 C CA . ASN B 1 55 ? 9.508 7.453 21.516 1 54.12 55 ASN B CA 1
ATOM 2288 C C . ASN B 1 55 ? 9.617 8.953 21.234 1 54.12 55 ASN B C 1
ATOM 2290 O O . ASN B 1 55 ? 9.094 9.773 21.984 1 54.12 55 ASN B O 1
ATOM 2294 N N . GLN B 1 56 ? 10.164 9.227 20.109 1 60.75 56 GLN B N 1
ATOM 2295 C CA . GLN B 1 56 ? 10.383 10.664 20.016 1 60.75 56 GLN B CA 1
ATOM 2296 C C . GLN B 1 56 ? 9.797 11.227 18.719 1 60.75 56 GLN B C 1
ATOM 2298 O O . GLN B 1 56 ? 10.016 10.664 17.641 1 60.75 56 GLN B O 1
ATOM 2303 N N . THR B 1 57 ? 8.93 12.242 18.953 1 65.62 57 THR B N 1
ATOM 2304 C CA . THR B 1 57 ? 8.297 12.984 17.859 1 65.62 57 THR B CA 1
ATOM 2305 C C . THR B 1 57 ? 9.328 13.352 16.797 1 65.62 57 THR B C 1
ATOM 2307 O O . THR B 1 57 ? 9.047 13.258 15.602 1 65.62 57 THR B O 1
ATOM 2310 N N . LYS B 1 58 ? 10.508 13.672 17.281 1 69.88 58 LYS B N 1
ATOM 2311 C CA . LYS B 1 58 ? 11.547 14.109 16.359 1 69.88 58 LYS B CA 1
ATOM 2312 C C . LYS B 1 58 ? 12 12.961 15.461 1 69.88 58 LYS B C 1
ATOM 2314 O O . LYS B 1 58 ? 12.25 13.148 14.273 1 69.88 58 LYS B O 1
ATOM 2319 N N . GLU B 1 59 ? 12.062 11.852 16.094 1 71.56 59 GLU B N 1
ATOM 2320 C CA . GLU B 1 59 ? 12.516 10.688 15.336 1 71.56 59 GLU B CA 1
ATOM 2321 C C . GLU B 1 59 ? 11.469 10.242 14.328 1 71.56 59 GLU B C 1
ATOM 2323 O O . GLU B 1 59 ? 11.805 9.789 13.234 1 71.56 59 GLU B O 1
ATOM 2328 N N . ARG B 1 60 ? 10.281 10.469 14.695 1 75.38 60 ARG B N 1
ATOM 2329 C CA . ARG B 1 60 ? 9.211 10.141 13.758 1 75.38 60 ARG B CA 1
ATOM 2330 C C . ARG B 1 60 ? 9.227 11.078 12.555 1 75.38 60 ARG B C 1
ATOM 2332 O O . ARG B 1 60 ? 9.016 10.641 11.422 1 75.38 60 ARG B O 1
ATOM 2339 N N . ALA B 1 61 ? 9.461 12.242 12.883 1 79.44 61 ALA B N 1
ATOM 2340 C CA . ALA B 1 61 ? 9.555 13.219 11.797 1 79.44 61 ALA B CA 1
ATOM 2341 C C . ALA B 1 61 ? 10.711 12.883 10.859 1 79.44 61 ALA B C 1
ATOM 2343 O O . ALA B 1 61 ? 10.57 12.992 9.633 1 79.44 61 ALA B O 1
ATOM 2344 N N . LYS B 1 62 ? 11.781 12.414 11.43 1 80.75 62 LYS B N 1
ATOM 2345 C CA . LYS B 1 62 ? 12.945 12.047 10.633 1 80.75 62 LYS B CA 1
ATOM 2346 C C . LYS B 1 62 ? 12.648 10.836 9.75 1 80.75 62 LYS B C 1
ATOM 2348 O O . LYS B 1 62 ? 13.086 10.773 8.602 1 80.75 62 LYS B O 1
ATOM 2353 N N . SER B 1 63 ? 11.969 9.938 10.312 1 80.75 63 SER B N 1
ATOM 2354 C CA . SER B 1 63 ? 11.633 8.734 9.562 1 80.75 63 SER B CA 1
ATOM 2355 C C . SER B 1 63 ? 10.758 9.055 8.359 1 80.75 63 SER B C 1
ATOM 2357 O O . SER B 1 63 ? 10.953 8.508 7.27 1 80.75 63 SER B O 1
ATOM 2359 N N . ARG B 1 64 ? 9.844 9.906 8.578 1 85.25 64 ARG B N 1
ATOM 2360 C CA . ARG B 1 64 ? 8.961 10.305 7.48 1 85.25 64 ARG B CA 1
ATOM 2361 C C . ARG B 1 64 ? 9.719 11.102 6.426 1 85.25 64 ARG B C 1
ATOM 2363 O O . ARG B 1 64 ? 9.508 10.914 5.227 1 85.25 64 ARG B O 1
ATOM 2370 N N . LYS B 1 65 ? 10.547 11.93 6.926 1 88.06 65 LYS B N 1
ATOM 2371 C CA . LYS B 1 65 ? 11.398 12.672 6.004 1 88.06 65 LYS B CA 1
ATOM 2372 C C . LYS B 1 65 ? 12.297 11.734 5.207 1 88.06 65 LYS B C 1
ATOM 2374 O O . LYS B 1 65 ? 12.5 11.93 4.008 1 88.06 65 LYS B O 1
ATOM 2379 N N . PHE B 1 66 ? 12.789 10.781 5.867 1 88.12 66 PHE B N 1
ATOM 2380 C CA . PHE B 1 66 ? 13.617 9.797 5.184 1 88.12 66 PHE B CA 1
ATOM 2381 C C . PHE B 1 66 ? 12.836 9.102 4.07 1 88.12 66 PHE B C 1
ATOM 2383 O O . PHE B 1 66 ? 13.352 8.93 2.963 1 88.12 66 PHE B O 1
ATOM 2390 N N . THR B 1 67 ? 11.633 8.703 4.406 1 89.75 67 THR B N 1
ATOM 2391 C CA . THR B 1 67 ? 10.812 8.039 3.4 1 89.75 67 THR B CA 1
ATOM 2392 C C . THR B 1 67 ? 10.672 8.914 2.156 1 89.75 67 THR B C 1
ATOM 2394 O O . THR B 1 67 ? 10.867 8.438 1.034 1 89.75 67 THR B O 1
ATOM 2397 N N . LEU B 1 68 ? 10.391 10.133 2.344 1 93.44 68 LEU B N 1
ATOM 2398 C CA . LEU B 1 68 ? 10.242 11.062 1.23 1 93.44 68 LEU B CA 1
ATOM 2399 C C . LEU B 1 68 ? 11.555 11.195 0.461 1 93.44 68 LEU B C 1
ATOM 2401 O O . LEU B 1 68 ? 11.562 11.117 -0.77 1 93.44 68 LEU B O 1
ATOM 2405 N N . GLU B 1 69 ? 12.609 11.344 1.166 1 93.5 69 GLU B N 1
ATOM 2406 C CA . GLU B 1 69 ? 13.906 11.531 0.527 1 93.5 69 GLU B CA 1
ATOM 2407 C C . GLU B 1 69 ? 14.336 10.281 -0.24 1 93.5 69 GLU B C 1
ATOM 2409 O O . GLU B 1 69 ? 14.992 10.375 -1.278 1 93.5 69 GLU B O 1
ATOM 2414 N N . LEU B 1 70 ? 14 9.195 0.291 1 93.62 70 LEU B N 1
ATOM 2415 C CA . LEU B 1 70 ? 14.297 7.953 -0.416 1 93.62 70 LEU B CA 1
ATOM 2416 C C . LEU B 1 70 ? 13.578 7.91 -1.761 1 93.62 70 LEU B C 1
ATOM 2418 O O . LEU B 1 70 ? 14.172 7.516 -2.771 1 93.62 70 LEU B O 1
ATOM 2422 N N . PHE B 1 71 ? 12.352 8.281 -1.756 1 94.81 71 PHE B N 1
ATOM 2423 C CA . PHE B 1 71 ? 11.602 8.328 -3.006 1 94.81 71 PHE B CA 1
ATOM 2424 C C . PHE B 1 71 ? 12.258 9.289 -3.996 1 94.81 71 PHE B C 1
ATOM 2426 O O . PHE B 1 71 ? 12.406 8.961 -5.176 1 94.81 71 PHE B O 1
ATOM 2433 N N . LYS B 1 72 ? 12.602 10.43 -3.529 1 94.94 72 LYS B N 1
ATOM 2434 C CA . LYS B 1 72 ? 13.281 11.391 -4.383 1 94.94 72 LYS B CA 1
ATOM 2435 C C . LYS B 1 72 ? 14.578 10.82 -4.941 1 94.94 72 LYS B C 1
ATOM 2437 O O . LYS B 1 72 ? 14.867 10.961 -6.133 1 94.94 72 LYS B O 1
ATOM 2442 N N . CYS B 1 73 ? 15.297 10.211 -4.062 1 95.06 73 CYS B N 1
ATOM 2443 C CA . CYS B 1 73 ? 16.562 9.609 -4.441 1 95.06 73 CYS B CA 1
ATOM 2444 C C . CYS B 1 73 ? 16.375 8.562 -5.535 1 95.06 73 CYS B C 1
ATOM 2446 O O . CYS B 1 73 ? 17.078 8.578 -6.543 1 95.06 73 CYS B O 1
ATOM 2448 N N . MET B 1 74 ? 15.438 7.676 -5.344 1 94.19 74 MET B N 1
ATOM 2449 C CA . MET B 1 74 ? 15.172 6.621 -6.312 1 94.19 74 MET B CA 1
ATOM 2450 C C . MET B 1 74 ? 14.781 7.207 -7.664 1 94.19 74 MET B C 1
ATOM 2452 O O . MET B 1 74 ? 15.289 6.781 -8.703 1 94.19 74 MET B O 1
ATOM 2456 N N . LEU B 1 75 ? 13.977 8.18 -7.672 1 92.12 75 LEU B N 1
ATOM 2457 C CA . LEU B 1 75 ? 13.523 8.812 -8.914 1 92.12 75 LEU B CA 1
ATOM 2458 C C . LEU B 1 75 ? 14.688 9.492 -9.625 1 92.12 75 LEU B C 1
ATOM 2460 O O . LEU B 1 75 ? 14.805 9.406 -10.852 1 92.12 75 LEU B O 1
ATOM 2464 N N . LYS B 1 76 ? 15.438 10.172 -8.875 1 91.94 76 LYS B N 1
ATOM 2465 C CA . LYS B 1 76 ? 16.594 10.859 -9.445 1 91.94 76 LYS B CA 1
ATOM 2466 C C . LYS B 1 76 ? 17.516 9.891 -10.172 1 91.94 76 LYS B C 1
ATOM 2468 O O . LYS B 1 76 ? 18.203 10.266 -11.125 1 91.94 76 LYS B O 1
ATOM 2473 N N . HIS B 1 77 ? 17.484 8.68 -9.727 1 93.12 77 HIS B N 1
ATOM 2474 C CA . HIS B 1 77 ? 18.375 7.688 -10.328 1 93.12 77 HIS B CA 1
ATOM 2475 C C . HIS B 1 77 ? 17.609 6.773 -11.281 1 93.12 77 HIS B C 1
ATOM 2477 O O . HIS B 1 77 ? 18.062 5.68 -11.602 1 93.12 77 HIS B O 1
ATOM 2483 N N . GLY B 1 78 ? 16.391 7.156 -11.578 1 90 78 GLY B N 1
ATOM 2484 C CA . GLY B 1 78 ? 15.656 6.52 -12.656 1 90 78 GLY B CA 1
ATOM 2485 C C . GLY B 1 78 ? 14.805 5.359 -12.188 1 90 78 GLY B C 1
ATOM 2486 O O . GLY B 1 78 ? 14.359 4.539 -13 1 90 78 GLY B O 1
ATOM 2487 N N . TRP B 1 79 ? 14.609 5.23 -10.891 1 92.75 79 TRP B N 1
ATOM 2488 C CA . TRP B 1 79 ? 13.781 4.152 -10.359 1 92.75 79 TRP B CA 1
ATOM 2489 C C . TRP B 1 79 ? 12.414 4.676 -9.922 1 92.75 79 TRP B C 1
ATOM 2491 O O . TRP B 1 79 ? 12.328 5.586 -9.094 1 92.75 79 TRP B O 1
ATOM 2501 N N . SER B 1 80 ? 11.406 4.125 -10.516 1 90.81 80 SER B N 1
ATOM 2502 C CA . SER B 1 80 ? 10.047 4.531 -10.18 1 90.81 80 SER B CA 1
ATOM 2503 C C . SER B 1 80 ? 9.398 3.541 -9.219 1 90.81 80 SER B C 1
ATOM 2505 O O . SER B 1 80 ? 9.625 2.334 -9.32 1 90.81 80 SER B O 1
ATOM 2507 N N . PHE B 1 81 ? 8.641 4.07 -8.383 1 91.44 81 PHE B N 1
ATOM 2508 C CA . PHE B 1 81 ? 7.922 3.271 -7.398 1 91.44 81 PHE B CA 1
ATOM 2509 C C . PHE B 1 81 ? 6.832 2.438 -8.062 1 91.44 81 PHE B C 1
ATOM 2511 O O . PHE B 1 81 ? 6.105 2.934 -8.93 1 91.44 81 PHE B O 1
ATOM 2518 N N . ILE B 1 82 ? 6.738 1.183 -7.691 1 90.56 82 ILE B N 1
ATOM 2519 C CA . ILE B 1 82 ? 5.68 0.304 -8.18 1 90.56 82 ILE B CA 1
ATOM 2520 C C . ILE B 1 82 ? 4.578 0.191 -7.133 1 90.56 82 ILE B C 1
ATOM 2522 O O . ILE B 1 82 ? 3.479 0.72 -7.316 1 90.56 82 ILE B O 1
ATOM 2526 N N . GLN B 1 83 ? 4.91 -0.421 -6.008 1 90.12 83 GLN B N 1
ATOM 2527 C CA . GLN B 1 83 ? 3.975 -0.629 -4.91 1 90.12 83 GLN B CA 1
ATOM 2528 C C . GLN B 1 83 ? 4.711 -0.962 -3.615 1 90.12 83 GLN B C 1
ATOM 2530 O O . GLN B 1 83 ? 5.859 -1.415 -3.645 1 90.12 83 GLN B O 1
ATOM 2535 N N . ALA B 1 84 ? 4.02 -0.6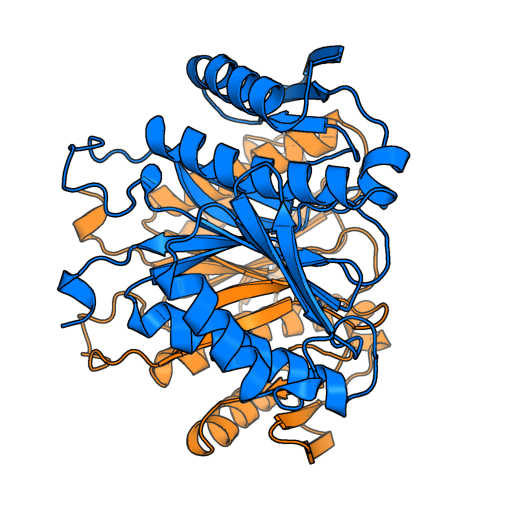54 -2.533 1 86.81 84 ALA B N 1
ATOM 2536 C CA . ALA B 1 84 ? 4.484 -1.122 -1.229 1 86.81 84 ALA B CA 1
ATOM 2537 C C . ALA B 1 84 ? 3.664 -2.318 -0.754 1 86.81 84 ALA B C 1
ATOM 2539 O O . ALA B 1 84 ? 2.461 -2.396 -1.009 1 86.81 84 ALA B O 1
ATOM 2540 N N . THR B 1 85 ? 4.375 -3.266 -0.24 1 80.44 85 THR B N 1
ATOM 2541 C CA . THR B 1 85 ? 3.701 -4.441 0.299 1 80.44 85 THR B CA 1
ATOM 2542 C C . THR B 1 85 ? 4.086 -4.664 1.759 1 80.44 85 THR B C 1
ATOM 2544 O O . THR B 1 85 ? 5.238 -4.449 2.143 1 80.44 85 THR B O 1
ATOM 2547 N N . PRO B 1 86 ? 3.018 -5.031 2.484 1 69.69 86 PRO B N 1
ATOM 2548 C CA . PRO B 1 86 ? 3.393 -5.379 3.855 1 69.69 86 PRO B CA 1
ATOM 2549 C C . PRO B 1 86 ? 4.422 -6.508 3.918 1 69.69 86 PRO B C 1
ATOM 2551 O O . PRO B 1 86 ? 4.395 -7.418 3.088 1 69.69 86 PRO B O 1
ATOM 2554 N N . THR B 1 87 ? 5.461 -6.277 4.711 1 58.06 87 THR B N 1
ATOM 2555 C CA . THR B 1 87 ? 6.555 -7.238 4.793 1 58.06 87 THR B CA 1
ATOM 2556 C C . THR B 1 87 ? 6.043 -8.602 5.25 1 58.06 87 THR B C 1
ATOM 2558 O O . THR B 1 87 ? 5.293 -8.695 6.227 1 58.06 87 THR B O 1
ATOM 2561 N N . MET B 1 88 ? 6.254 -9.508 4.254 1 51.03 88 MET B N 1
ATOM 2562 C CA . MET B 1 88 ? 5.918 -10.922 4.43 1 51.03 88 MET B CA 1
ATOM 2563 C C . MET B 1 88 ? 6.957 -11.625 5.297 1 51.03 88 MET B C 1
ATOM 2565 O O . MET B 1 88 ? 8.156 -11.492 5.059 1 51.03 88 MET B O 1
ATOM 2569 N N . GLY B 1 89 ? 6.777 -12.062 6.551 1 47.12 89 GLY B N 1
ATOM 2570 C CA . GLY B 1 89 ? 7.68 -12.852 7.371 1 47.12 89 GLY B CA 1
ATOM 2571 C C . GLY B 1 89 ? 7.938 -12.234 8.734 1 47.12 89 GLY B C 1
ATOM 2572 O O . GLY B 1 89 ? 8.445 -12.906 9.633 1 47.12 89 GLY B O 1
ATOM 2573 N N . ARG B 1 90 ? 8.18 -10.836 8.766 1 44.66 90 ARG B N 1
ATOM 2574 C CA . ARG B 1 90 ? 8.93 -10.352 9.914 1 44.66 90 ARG B CA 1
ATOM 2575 C C . ARG B 1 90 ? 8.047 -10.281 11.156 1 44.66 90 ARG B C 1
ATOM 2577 O O . ARG B 1 90 ? 6.824 -10.203 11.055 1 44.66 90 ARG B O 1
ATOM 2584 N N . ASN B 1 91 ? 8.773 -10.406 12.109 1 45.31 91 ASN B N 1
ATOM 2585 C CA . ASN B 1 91 ? 8.508 -9.984 13.484 1 45.31 91 ASN B CA 1
ATOM 2586 C C . ASN B 1 91 ? 7.715 -8.68 13.531 1 45.31 91 ASN B C 1
ATOM 2588 O O . ASN B 1 91 ? 7.59 -7.992 12.523 1 45.31 91 ASN B O 1
ATOM 2592 N N . THR B 1 92 ? 7.391 -8.273 14.703 1 44.69 92 THR B N 1
ATOM 2593 C CA . THR B 1 92 ? 6.625 -7.199 15.328 1 44.69 92 THR B CA 1
ATOM 2594 C C . THR B 1 92 ? 6.859 -5.875 14.609 1 44.69 92 THR B C 1
ATOM 2596 O O . THR B 1 92 ? 6.164 -4.891 14.859 1 44.69 92 THR B O 1
ATOM 2599 N N . LEU B 1 93 ? 8.055 -5.773 14 1 48.81 93 LEU B N 1
ATOM 2600 C CA . LEU B 1 93 ? 8.258 -4.387 13.594 1 48.81 93 LEU B CA 1
ATOM 2601 C C . LEU B 1 93 ? 8.031 -4.215 12.094 1 48.81 93 LEU B C 1
ATOM 2603 O O . LEU B 1 93 ? 8.922 -4.512 11.289 1 48.81 93 LEU B O 1
ATOM 2607 N N . GLN B 1 94 ? 6.793 -4.457 11.625 1 51.59 94 GLN B N 1
ATOM 2608 C CA . GLN B 1 94 ? 6.078 -4.566 10.359 1 51.59 94 GLN B CA 1
ATOM 2609 C C . GLN B 1 94 ? 6.316 -3.338 9.484 1 51.59 94 GLN B C 1
ATOM 2611 O O . GLN B 1 94 ? 5.742 -2.275 9.727 1 51.59 94 GLN B O 1
ATOM 2616 N N . LEU B 1 95 ? 7.609 -3.193 8.789 1 66.06 95 LEU B N 1
ATOM 2617 C CA . LEU B 1 95 ? 7.688 -2.123 7.801 1 66.06 95 LEU B CA 1
ATOM 2618 C C . LEU B 1 95 ? 7.406 -2.656 6.398 1 66.06 95 LEU B C 1
ATOM 2620 O O . LEU B 1 95 ? 7.543 -3.857 6.148 1 66.06 95 LEU B O 1
ATOM 2624 N N . ASP B 1 96 ? 6.883 -1.845 5.527 1 75.5 96 ASP B N 1
ATOM 2625 C CA . ASP B 1 96 ? 6.535 -2.197 4.152 1 75.5 96 ASP B CA 1
ATOM 2626 C C . ASP B 1 96 ? 7.785 -2.434 3.311 1 75.5 96 ASP B C 1
ATOM 2628 O O . ASP B 1 96 ? 8.836 -1.848 3.576 1 75.5 96 ASP B O 1
ATOM 2632 N N . THR B 1 97 ? 7.699 -3.404 2.512 1 83.75 97 THR B N 1
ATOM 2633 C CA . THR B 1 97 ? 8.656 -3.535 1.421 1 83.75 97 THR B CA 1
ATOM 2634 C C . THR B 1 97 ? 8.211 -2.721 0.209 1 83.75 97 THR B C 1
ATOM 2636 O O . THR B 1 97 ? 7.062 -2.811 -0.218 1 83.75 97 THR B O 1
ATOM 2639 N N . MET B 1 98 ? 9.109 -1.902 -0.235 1 90.19 98 MET B N 1
ATOM 2640 C CA . MET B 1 98 ? 8.812 -1.083 -1.406 1 90.19 98 MET B CA 1
ATOM 2641 C C . MET B 1 98 ? 9.5 -1.642 -2.65 1 90.19 98 MET B C 1
ATOM 2643 O O . MET B 1 98 ? 10.695 -1.936 -2.627 1 90.19 98 MET B O 1
ATOM 2647 N N . PHE B 1 99 ? 8.75 -1.745 -3.691 1 91.69 99 PHE B N 1
ATOM 2648 C CA . PHE B 1 99 ? 9.289 -2.211 -4.965 1 91.69 99 PHE B CA 1
ATOM 2649 C C . PHE B 1 99 ? 9.445 -1.053 -5.941 1 91.69 99 PHE B C 1
ATOM 2651 O O . PHE B 1 99 ? 8.547 -0.216 -6.066 1 91.69 99 PHE B O 1
ATOM 2658 N N . PHE B 1 100 ? 10.578 -1.057 -6.574 1 93.31 100 PHE B N 1
ATOM 2659 C CA . PHE B 1 100 ? 10.883 -0.048 -7.582 1 93.31 100 PHE B CA 1
ATOM 2660 C C . PHE B 1 100 ? 11.273 -0.703 -8.906 1 93.31 100 PHE B C 1
ATOM 2662 O O . PHE B 1 100 ? 11.734 -1.846 -8.922 1 93.31 100 PHE B O 1
ATOM 2669 N N . GLU B 1 101 ? 11.039 0.041 -9.938 1 90.81 101 GLU B N 1
ATOM 2670 C CA . GLU B 1 101 ? 11.445 -0.409 -11.266 1 90.81 101 GLU B CA 1
ATOM 2671 C C . GLU B 1 101 ? 12.25 0.665 -11.984 1 90.81 101 GLU B C 1
ATOM 2673 O O . GLU B 1 101 ? 11.953 1.855 -11.867 1 90.81 101 GLU B O 1
ATOM 2678 N N . LYS B 1 102 ? 13.211 0.113 -12.656 1 88.25 102 LYS B N 1
ATOM 2679 C CA . LYS B 1 102 ? 14.031 1.038 -13.438 1 88.25 102 LYS B CA 1
ATOM 2680 C C . LYS B 1 102 ? 13.281 1.515 -14.68 1 88.25 102 LYS B C 1
ATOM 2682 O O . LYS B 1 102 ? 12.711 0.707 -15.414 1 88.25 102 LYS B O 1
ATOM 2687 N N . SER B 1 103 ? 13.07 2.781 -14.789 1 75.5 103 SER B N 1
ATOM 2688 C CA . SER B 1 103 ? 12.398 3.354 -15.945 1 75.5 103 SER B CA 1
ATOM 2689 C C . SER B 1 103 ? 13.281 3.279 -17.188 1 75.5 103 SER B C 1
ATOM 2691 O O . SER B 1 103 ? 14.492 3.471 -17.109 1 75.5 103 SER B O 1
ATOM 2693 N N . THR B 1 104 ? 12.898 2.418 -18.141 1 60.88 104 THR B N 1
ATOM 2694 C CA . THR B 1 104 ? 13.633 2.41 -19.406 1 60.88 104 THR B CA 1
ATOM 2695 C C . THR B 1 104 ? 13.586 3.783 -20.062 1 60.88 104 THR B C 1
ATOM 2697 O O . THR B 1 104 ? 14.352 4.055 -21 1 60.88 104 THR B O 1
ATOM 2700 N N . LYS B 1 105 ? 12.516 4.305 -20.031 1 47.28 105 LYS B N 1
ATOM 2701 C CA . LYS B 1 105 ? 12.445 5.582 -20.734 1 47.28 105 LYS B CA 1
ATOM 2702 C C . LYS B 1 105 ? 13.375 6.613 -20.078 1 47.28 105 LYS B C 1
ATOM 2704 O O . LYS B 1 105 ? 13.5 6.66 -18.859 1 47.28 105 LYS B O 1
ATOM 2709 N N . ALA B 1 106 ? 14.398 6.84 -20.859 1 39.78 106 ALA B N 1
ATOM 2710 C CA . ALA B 1 106 ? 15.32 7.91 -20.484 1 39.78 106 ALA B CA 1
ATOM 2711 C C . ALA B 1 106 ? 14.641 8.938 -19.578 1 39.78 106 ALA B C 1
ATOM 2713 O O . ALA B 1 106 ? 13.469 9.266 -19.781 1 39.78 106 ALA B O 1
ATOM 2714 N N . PHE B 1 107 ? 15.047 8.891 -18.172 1 37 107 PHE B N 1
ATOM 2715 C CA . PHE B 1 107 ? 14.664 10.117 -17.484 1 37 107 PHE B CA 1
ATOM 2716 C C . PHE B 1 107 ? 14.594 11.289 -18.453 1 37 107 PHE B C 1
ATOM 2718 O O . PHE B 1 107 ? 15.625 11.836 -18.859 1 37 107 PHE B O 1
ATOM 2725 N N . VAL B 1 108 ? 14.047 11.219 -19.562 1 33.62 108 VAL B N 1
ATOM 2726 C CA . VAL B 1 108 ? 14.078 12.492 -20.281 1 33.62 108 VAL B CA 1
ATOM 2727 C C . VAL B 1 108 ? 13.617 13.617 -19.344 1 33.62 108 VAL B C 1
ATOM 2729 O O . VAL B 1 108 ? 12.547 13.523 -18.75 1 33.62 108 VAL B O 1
ATOM 2732 N N . GLN B 1 109 ? 14.383 14.336 -19 1 32.44 109 GLN B N 1
ATOM 2733 C CA . GLN B 1 109 ? 14.203 15.695 -18.5 1 32.44 109 GLN B CA 1
ATOM 2734 C C . GLN B 1 109 ? 13.016 16.375 -19.172 1 32.44 109 GLN B C 1
ATOM 2736 O O . GLN B 1 109 ? 12.961 16.469 -20.391 1 32.44 109 GLN B O 1
ATOM 2741 N N . GLY B 1 110 ? 11.734 16.406 -18.547 1 36.19 110 GLY B N 1
ATOM 2742 C CA . GLY B 1 110 ? 10.508 16.922 -19.141 1 36.19 110 GLY B CA 1
ATOM 2743 C C . GLY B 1 110 ? 9.422 15.875 -19.266 1 36.19 110 GLY B C 1
ATOM 2744 O O . GLY B 1 110 ? 8.25 16.219 -19.438 1 36.19 110 GLY B O 1
ATOM 2745 N N . LYS B 1 111 ? 9.945 14.688 -19.734 1 41 111 LYS B N 1
ATOM 2746 C CA . LYS B 1 111 ? 8.867 13.734 -19.984 1 41 111 LYS B CA 1
ATOM 2747 C C . LYS B 1 111 ? 8.656 12.812 -18.781 1 41 111 LYS B C 1
ATOM 2749 O O . LYS B 1 111 ? 7.754 11.969 -18.797 1 41 111 LYS B O 1
ATOM 2754 N N . ASN B 1 112 ? 9.719 12.5 -17.969 1 48.75 112 ASN B N 1
ATOM 2755 C CA . ASN B 1 112 ? 9.383 11.664 -16.828 1 48.75 112 ASN B CA 1
ATOM 2756 C C . ASN B 1 112 ? 8.398 12.352 -15.891 1 48.75 112 ASN B C 1
ATOM 2758 O O . ASN B 1 112 ? 8.641 13.477 -15.445 1 48.75 112 ASN B O 1
ATOM 2762 N N . ASP B 1 113 ? 7.262 11.836 -15.836 1 58.19 113 ASP B N 1
ATOM 2763 C CA . ASP B 1 113 ? 6.023 12.414 -15.328 1 58.19 113 ASP B CA 1
ATOM 2764 C C . ASP B 1 113 ? 6.145 12.758 -13.844 1 58.19 113 ASP B C 1
ATOM 2766 O O . ASP B 1 113 ? 5.531 13.711 -13.375 1 58.19 113 ASP B O 1
ATOM 2770 N N . VAL B 1 114 ? 7.301 12.07 -13.203 1 65.88 114 VAL B N 1
ATOM 2771 C CA . VAL B 1 114 ? 7.332 12.398 -11.789 1 65.88 114 VAL B CA 1
ATOM 2772 C C . VAL B 1 114 ? 8.609 13.164 -11.461 1 65.88 114 VAL B C 1
ATOM 2774 O O . VAL B 1 114 ? 9.719 12.648 -11.656 1 65.88 114 VAL B O 1
ATOM 2777 N N . GLU B 1 115 ? 8.617 14.422 -11.156 1 78.5 115 GLU B N 1
ATOM 2778 C CA . GLU B 1 115 ? 9.727 15.289 -10.75 1 78.5 115 GLU B CA 1
ATOM 2779 C C . GLU B 1 115 ? 10.047 15.125 -9.273 1 78.5 115 GLU B C 1
ATOM 2781 O O . GLU B 1 115 ? 9.234 15.469 -8.414 1 78.5 115 GLU B O 1
ATOM 2786 N N . PRO B 1 116 ? 11.266 14.578 -8.953 1 80.94 116 PRO B N 1
ATOM 2787 C CA . PRO B 1 116 ? 11.609 14.312 -7.551 1 80.94 116 PRO B CA 1
ATOM 2788 C C . PRO B 1 116 ? 11.422 15.531 -6.652 1 80.94 116 PRO B C 1
ATOM 2790 O O . PRO B 1 116 ? 10.992 15.398 -5.504 1 80.94 116 PRO B O 1
ATOM 2793 N N . ASP B 1 117 ? 11.648 16.688 -7.172 1 83 117 ASP B N 1
ATOM 2794 C CA . ASP B 1 117 ? 11.602 17.891 -6.355 1 83 117 ASP B CA 1
ATOM 2795 C C . ASP B 1 117 ? 10.164 18.344 -6.117 1 83 117 ASP B C 1
ATOM 2797 O O . ASP B 1 117 ? 9.914 19.234 -5.297 1 83 117 ASP B O 1
ATOM 2801 N N . LYS B 1 118 ? 9.312 17.656 -6.738 1 89 118 LYS B N 1
ATOM 2802 C CA . LYS B 1 118 ? 7.914 18.047 -6.582 1 89 118 LYS B CA 1
ATOM 2803 C C . LYS B 1 118 ? 7.168 17.047 -5.707 1 89 118 LYS B C 1
ATOM 2805 O O . LYS B 1 118 ? 5.949 17.141 -5.547 1 89 118 LYS B O 1
ATOM 2810 N N . LEU B 1 119 ? 7.953 16.188 -5.16 1 95.38 119 LEU B N 1
ATOM 2811 C CA . LEU B 1 119 ? 7.332 15.258 -4.223 1 95.38 119 LEU B CA 1
ATOM 2812 C C . LEU B 1 119 ? 7.184 15.898 -2.846 1 95.38 119 LEU B C 1
ATOM 2814 O O . LEU B 1 119 ? 8.047 16.672 -2.414 1 95.38 119 LEU B O 1
ATOM 2818 N N . PHE B 1 120 ? 6.18 15.633 -2.18 1 96.69 120 PHE B N 1
ATOM 2819 C CA . PHE B 1 120 ? 6.027 15.961 -0.768 1 96.69 120 PHE B CA 1
ATOM 2820 C C . PHE B 1 120 ? 5.34 14.82 -0.021 1 96.69 120 PHE B C 1
ATOM 2822 O O . PHE B 1 120 ? 4.879 13.859 -0.636 1 96.69 120 PHE B O 1
ATOM 2829 N N . ALA B 1 121 ? 5.336 14.93 1.319 1 95.62 121 ALA B N 1
ATOM 2830 C CA . ALA B 1 121 ? 4.77 13.828 2.092 1 95.62 121 ALA B CA 1
ATOM 2831 C C . ALA B 1 121 ? 3.854 14.344 3.195 1 95.62 121 ALA B C 1
ATOM 2833 O O . ALA B 1 121 ? 3.994 15.484 3.648 1 95.62 121 ALA B O 1
ATOM 2834 N N . ILE B 1 122 ? 2.916 13.562 3.525 1 94.38 122 ILE B N 1
ATOM 2835 C CA . ILE B 1 122 ? 2.07 13.766 4.695 1 94.38 122 ILE B CA 1
ATOM 2836 C C . ILE B 1 122 ? 2.178 12.562 5.629 1 94.38 122 ILE B C 1
ATOM 2838 O O . ILE B 1 122 ? 2.02 11.414 5.191 1 94.38 122 ILE B O 1
ATOM 2842 N N . GLY B 1 123 ? 2.523 12.852 6.828 1 89.31 123 GLY B N 1
ATOM 2843 C CA . GLY B 1 123 ? 2.598 11.805 7.84 1 89.31 123 GLY B CA 1
ATOM 2844 C C . GLY B 1 123 ? 1.503 11.906 8.883 1 89.31 123 GLY B C 1
ATOM 2845 O O . GLY B 1 123 ? 1.1 13.008 9.266 1 89.31 123 GLY B O 1
ATOM 2846 N N . PHE B 1 124 ? 1.043 10.789 9.297 1 84.12 124 PHE B N 1
ATOM 2847 C CA . PHE B 1 124 ? 0.078 10.688 10.383 1 84.12 124 PHE B CA 1
ATOM 2848 C C . PHE B 1 124 ? 0.727 10.094 11.633 1 84.12 124 PHE B C 1
ATOM 2850 O O . PHE B 1 124 ? 1.311 9.016 11.578 1 84.12 124 PHE B O 1
ATOM 2857 N N . ASP B 1 125 ? 0.694 10.938 12.727 1 74.56 125 ASP B N 1
ATOM 2858 C CA . ASP B 1 125 ? 1.465 10.523 13.891 1 74.56 125 ASP B CA 1
ATOM 2859 C C . ASP B 1 125 ? 0.632 10.625 15.172 1 74.56 125 ASP B C 1
ATOM 2861 O O . ASP B 1 125 ? -0.312 11.414 15.234 1 74.56 125 ASP B O 1
ATOM 2865 N N . ASN B 1 126 ? 1.069 9.922 16.234 1 71.5 126 ASN B N 1
ATOM 2866 C CA . ASN B 1 126 ? 0.687 10.07 17.625 1 71.5 126 ASN B CA 1
ATOM 2867 C C . ASN B 1 126 ? -0.829 10.047 17.797 1 71.5 126 ASN B C 1
ATOM 2869 O O . ASN B 1 126 ? -1.361 10.656 18.734 1 71.5 126 ASN B O 1
ATOM 2873 N N . ARG B 1 127 ? -1.585 9.57 16.969 1 74 127 ARG B N 1
ATOM 2874 C CA . ARG B 1 127 ? -3.031 9.391 17.062 1 74 127 ARG B CA 1
ATOM 2875 C C . ARG B 1 127 ? -3.764 10.672 16.672 1 74 127 ARG B C 1
ATOM 2877 O O . ARG B 1 127 ? -4.973 10.648 16.422 1 74 127 ARG B O 1
ATOM 2884 N N . ASN B 1 128 ? -2.947 11.828 16.688 1 81.44 128 ASN B N 1
ATOM 2885 C CA . ASN B 1 128 ? -3.699 13.047 16.406 1 81.44 128 ASN B CA 1
ATOM 2886 C C . ASN B 1 128 ? -2.85 14.07 15.664 1 81.44 128 ASN B C 1
ATOM 2888 O O . ASN B 1 128 ? -3.164 15.266 15.664 1 81.44 128 ASN B O 1
ATOM 2892 N N . CYS B 1 129 ? -1.759 13.68 15.117 1 85.88 129 CYS B N 1
ATOM 2893 C CA . CYS B 1 129 ? -0.889 14.641 14.445 1 85.88 129 CYS B CA 1
ATOM 2894 C C . CYS B 1 129 ? -0.815 14.367 12.953 1 85.88 129 CYS B C 1
ATOM 2896 O O . CYS B 1 129 ? -0.708 13.211 12.531 1 85.88 129 CYS B O 1
ATOM 2898 N N . ILE B 1 130 ? -0.959 15.453 12.219 1 89.62 130 ILE B N 1
ATOM 2899 C CA . ILE B 1 130 ? -0.749 15.414 10.773 1 89.62 130 ILE B CA 1
ATOM 2900 C C . ILE B 1 130 ? 0.452 16.281 10.406 1 89.62 130 ILE B C 1
ATOM 2902 O O . ILE B 1 130 ? 0.454 17.484 10.656 1 89.62 130 ILE B O 1
ATOM 2906 N N . ARG B 1 131 ? 1.415 15.641 9.828 1 91.12 131 ARG B N 1
ATOM 2907 C CA . ARG B 1 131 ? 2.639 16.359 9.469 1 91.12 131 ARG B CA 1
ATOM 2908 C C . ARG B 1 131 ? 2.766 16.5 7.957 1 91.12 131 ARG B C 1
ATOM 2910 O O . ARG B 1 131 ? 2.607 15.523 7.219 1 91.12 131 ARG B O 1
ATOM 2917 N N . ILE B 1 132 ? 3.014 17.672 7.531 1 95.38 132 ILE B N 1
ATOM 2918 C CA . ILE B 1 132 ? 3.205 17.984 6.117 1 95.38 132 ILE B CA 1
ATOM 2919 C C . ILE B 1 132 ? 4.68 18.297 5.852 1 95.38 132 ILE B C 1
ATOM 2921 O O . ILE B 1 132 ? 5.234 19.234 6.426 1 95.38 132 ILE B O 1
ATOM 2925 N N . ILE B 1 133 ? 5.273 17.484 4.965 1 94.25 133 ILE B N 1
ATOM 2926 C CA . ILE B 1 133 ? 6.723 17.516 4.793 1 94.25 133 ILE B CA 1
ATOM 2927 C C . ILE B 1 133 ? 7.055 17.969 3.369 1 94.25 133 ILE B C 1
ATOM 2929 O O . ILE B 1 133 ? 6.645 17.328 2.398 1 94.25 133 ILE B O 1
ATOM 2933 N N . ASP B 1 134 ? 7.824 19.078 3.178 1 94.12 134 ASP B N 1
ATOM 2934 C CA . ASP B 1 134 ? 8.352 19.594 1.92 1 94.12 134 ASP B CA 1
ATOM 2935 C C . ASP B 1 134 ? 7.223 19.906 0.94 1 94.12 134 ASP B C 1
ATOM 2937 O O . ASP B 1 134 ? 7.348 19.656 -0.259 1 94.12 134 ASP B O 1
ATOM 2941 N N . ALA B 1 135 ? 6.113 20.359 1.462 1 95.44 135 ALA B N 1
ATOM 2942 C CA . ALA B 1 135 ? 4.965 20.641 0.604 1 95.44 135 ALA B CA 1
ATOM 2943 C C . ALA B 1 135 ? 4.883 22.125 0.281 1 95.44 135 ALA B C 1
ATOM 2945 O O . ALA B 1 135 ? 5.266 22.969 1.097 1 95.44 135 ALA B O 1
ATOM 2946 N N . PRO B 1 136 ? 4.414 22.438 -0.938 1 92.88 136 PRO B N 1
ATOM 2947 C CA . PRO B 1 136 ? 4.062 23.828 -1.182 1 92.88 136 PRO B CA 1
ATOM 2948 C C . PRO B 1 136 ? 3.059 24.375 -0.169 1 92.88 136 PRO B C 1
ATOM 2950 O O . PRO B 1 136 ? 2.26 23.609 0.383 1 92.88 136 PRO B O 1
ATOM 2953 N N . GLU B 1 137 ? 3.1 25.594 -0.003 1 91.69 137 GLU B N 1
ATOM 2954 C CA . GLU B 1 137 ? 2.248 26.25 0.986 1 91.69 137 GLU B CA 1
ATOM 2955 C C . GLU B 1 137 ? 0.772 25.969 0.714 1 91.69 137 GLU B C 1
ATOM 2957 O O . GLU B 1 137 ? -0.017 25.812 1.648 1 91.69 137 GLU B O 1
ATOM 2962 N N . ALA B 1 138 ? 0.439 25.953 -0.512 1 94.94 138 ALA B N 1
ATOM 2963 C CA . ALA B 1 138 ? -0.952 25.719 -0.895 1 94.94 138 ALA B CA 1
ATOM 2964 C C . ALA B 1 138 ? -1.463 24.391 -0.34 1 94.94 138 ALA B C 1
ATOM 2966 O O . ALA B 1 138 ? -2.639 24.266 0.01 1 94.94 138 ALA B O 1
ATOM 2967 N N . ILE B 1 139 ? -0.611 23.422 -0.224 1 96.44 139 ILE B N 1
ATOM 2968 C CA . ILE B 1 139 ? -0.998 22.094 0.244 1 96.44 139 ILE B CA 1
ATOM 2969 C C . ILE B 1 139 ? -1.378 22.156 1.722 1 96.44 139 ILE B C 1
ATOM 2971 O O . ILE B 1 139 ? -2.336 21.516 2.152 1 96.44 139 ILE B O 1
ATOM 2975 N N . THR B 1 140 ? -0.631 22.891 2.459 1 95 140 THR B N 1
ATOM 2976 C CA . THR B 1 140 ? -0.931 23.062 3.879 1 95 140 THR B CA 1
ATOM 2977 C C . THR B 1 140 ? -2.336 23.609 4.074 1 95 140 THR B C 1
ATOM 2979 O O . THR B 1 140 ? -3.086 23.141 4.93 1 95 140 THR B O 1
ATOM 2982 N N . THR B 1 141 ? -2.643 24.547 3.279 1 94.88 141 THR B N 1
ATOM 2983 C CA . THR B 1 141 ? -3.969 25.156 3.34 1 94.88 141 THR B CA 1
ATOM 2984 C C . THR B 1 141 ? -5.043 24.125 2.98 1 94.88 141 THR B C 1
ATOM 2986 O O . THR B 1 141 ? -6.086 24.062 3.633 1 94.88 141 THR B O 1
ATOM 2989 N N . LEU B 1 142 ? -4.781 23.375 1.984 1 96.5 142 LEU B N 1
ATOM 2990 C CA . LEU B 1 142 ? -5.742 22.391 1.522 1 96.5 142 LEU B CA 1
ATOM 2991 C C . LEU B 1 142 ? -5.973 21.312 2.59 1 96.5 142 LEU B C 1
ATOM 2993 O O . LEU B 1 142 ? -7.098 20.844 2.762 1 96.5 142 LEU B O 1
ATOM 2997 N N . VAL B 1 143 ? -4.926 20.922 3.303 1 94.69 143 VAL B N 1
ATOM 2998 C CA . VAL B 1 143 ? -5.055 19.953 4.379 1 94.69 143 VAL B CA 1
ATOM 2999 C C . VAL B 1 143 ? -5.832 20.562 5.539 1 94.69 143 VAL B C 1
ATOM 3001 O O . VAL B 1 143 ? -6.723 19.922 6.105 1 94.69 143 VAL B O 1
ATOM 3004 N N . ARG B 1 144 ? -5.48 21.734 5.883 1 92.75 144 ARG B N 1
ATOM 3005 C CA . ARG B 1 144 ? -6.199 22.438 6.938 1 92.75 144 ARG B CA 1
ATOM 3006 C C . ARG B 1 144 ? -7.691 22.531 6.625 1 92.75 144 ARG B C 1
ATOM 3008 O O . ARG B 1 144 ? -8.523 22.266 7.492 1 92.75 144 ARG B O 1
ATOM 3015 N N . ASP B 1 145 ? -7.988 22.859 5.422 1 93 145 ASP B N 1
ATOM 3016 C CA . ASP B 1 145 ? -9.383 22.969 4.996 1 93 145 ASP B CA 1
ATOM 3017 C C . ASP B 1 145 ? -10.109 21.641 5.145 1 93 145 ASP B C 1
ATOM 3019 O O . ASP B 1 145 ? -11.289 21.609 5.508 1 93 145 ASP B O 1
ATOM 3023 N N . ALA B 1 146 ? -9.438 20.594 4.828 1 92.44 146 ALA B N 1
ATOM 3024 C CA . ALA B 1 146 ? -10.039 19.281 4.984 1 92.44 146 ALA B CA 1
ATOM 3025 C C . ALA B 1 146 ? -10.359 18.984 6.449 1 92.44 146 ALA B C 1
ATOM 3027 O O . ALA B 1 146 ? -11.414 18.422 6.762 1 92.44 146 ALA B O 1
ATOM 3028 N N . ILE B 1 147 ? -9.469 19.328 7.336 1 89.19 147 ILE B N 1
ATOM 3029 C CA . ILE B 1 147 ? -9.656 19.109 8.766 1 89.19 147 ILE B CA 1
ATOM 3030 C C . ILE B 1 147 ? -10.867 19.922 9.25 1 89.19 147 ILE B C 1
ATOM 3032 O O . ILE B 1 147 ? -11.711 19.391 9.984 1 89.19 147 ILE B O 1
ATOM 3036 N N . LEU B 1 148 ? -10.961 21.062 8.781 1 86.31 148 LEU B N 1
ATOM 3037 C CA . LEU B 1 148 ? -12.047 21.953 9.195 1 86.31 148 LEU B CA 1
ATOM 3038 C C . LEU B 1 148 ? -13.391 21.453 8.672 1 86.31 148 LEU B C 1
ATOM 3040 O O . LEU B 1 148 ? -14.398 21.547 9.367 1 86.31 148 LEU B O 1
ATOM 3044 N N . LYS B 1 149 ? -13.414 20.875 7.547 1 81.94 149 LYS B N 1
ATOM 3045 C CA . LYS B 1 149 ? -14.641 20.438 6.895 1 81.94 149 LYS B CA 1
ATOM 3046 C C . LYS B 1 149 ? -15.117 19.109 7.469 1 81.94 149 LYS B C 1
ATOM 3048 O O . LYS B 1 149 ? -16.328 18.875 7.621 1 81.94 149 LYS B O 1
ATOM 3053 N N . ARG B 1 150 ? -14.281 18.188 7.711 1 71.69 150 ARG B N 1
ATOM 3054 C CA . ARG B 1 150 ? -14.703 16.812 7.93 1 71.69 150 ARG B CA 1
ATOM 3055 C C . ARG B 1 150 ? -14.406 16.375 9.359 1 71.69 150 ARG B C 1
ATOM 3057 O O . ARG B 1 150 ? -14.75 15.25 9.758 1 71.69 150 ARG B O 1
ATOM 3064 N N . TRP B 1 151 ? -13.984 16.906 10.125 1 70.12 151 TRP B N 1
ATOM 3065 C CA . TRP B 1 151 ? -13.789 16.438 11.5 1 70.12 151 TRP B CA 1
ATOM 3066 C C . TRP B 1 151 ? -14.57 17.297 12.477 1 70.12 151 TRP B C 1
ATOM 3068 O O . TRP B 1 151 ? -15.797 17.188 12.578 1 70.12 151 TRP B O 1
ATOM 3078 N N . LYS B 1 152 ? -14.117 18.141 12.992 1 65.19 152 LYS B N 1
ATOM 3079 C CA . LYS B 1 152 ? -14.914 18.797 14.023 1 65.19 152 LYS B CA 1
ATOM 3080 C C . LYS B 1 152 ? -14.656 20.2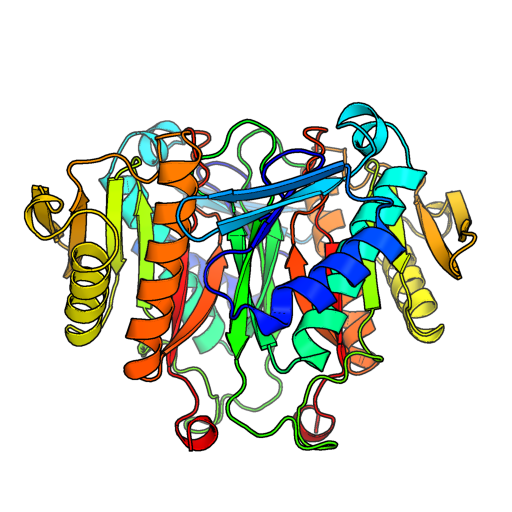97 14.055 1 65.19 152 LYS B C 1
ATOM 3082 O O . LYS B 1 152 ? -14.641 20.906 15.125 1 65.19 152 LYS B O 1
ATOM 3087 N N . GLY B 1 153 ? -14.469 20.797 12.805 1 64.25 153 GLY B N 1
ATOM 3088 C CA . GLY B 1 153 ? -14.391 22.234 12.711 1 64.25 153 GLY B CA 1
ATOM 3089 C C . GLY B 1 153 ? -13.086 22.797 13.25 1 64.25 153 GLY B C 1
ATOM 3090 O O . GLY B 1 153 ? -12.164 22.047 13.562 1 64.25 153 GLY B O 1
ATOM 3091 N N . GLU B 1 154 ? -12.945 24.125 13.305 1 62.53 154 GLU B N 1
ATOM 3092 C CA . GLU B 1 154 ? -11.727 24.859 13.625 1 62.53 154 GLU B CA 1
ATOM 3093 C C . GLU B 1 154 ? -11.258 24.562 15.047 1 62.53 154 GLU B C 1
ATOM 3095 O O . GLU B 1 154 ? -10.062 24.531 15.32 1 62.53 154 GLU B O 1
ATOM 3100 N N . SER B 1 155 ? -12.164 24.25 15.773 1 70.81 155 SER B N 1
ATOM 3101 C CA . SER B 1 155 ? -11.789 24.031 17.172 1 70.81 155 SER B CA 1
ATOM 3102 C C . SER B 1 155 ? -11.047 22.719 17.344 1 70.81 155 SER B C 1
ATOM 3104 O O . SER B 1 155 ? -10.445 22.469 18.391 1 70.81 155 SER B O 1
ATOM 3106 N N . GLU B 1 156 ? -10.914 22.031 16.219 1 76.81 156 GLU B N 1
ATOM 3107 C CA . GLU B 1 156 ? -10.273 20.719 16.312 1 76.81 156 GLU B CA 1
ATOM 3108 C C . GLU B 1 156 ? -8.758 20.844 16.266 1 76.81 156 GLU B C 1
ATOM 3110 O O . GLU B 1 156 ? -8.047 20.031 16.844 1 76.81 156 GLU B O 1
ATOM 3115 N N . ILE B 1 157 ? -8.305 21.922 15.633 1 78.5 157 ILE B N 1
ATOM 3116 C CA . ILE B 1 157 ? -6.859 22.078 15.562 1 78.5 157 ILE B CA 1
ATOM 3117 C C . ILE B 1 157 ? -6.348 22.734 16.844 1 78.5 157 ILE B C 1
ATOM 3119 O O . ILE B 1 157 ? -6.559 23.922 17.062 1 78.5 157 ILE B O 1
ATOM 3123 N N . LEU B 1 158 ? -5.746 21.969 17.609 1 78.25 158 LEU B N 1
ATOM 3124 C CA . LEU B 1 158 ? -5.211 22.422 18.891 1 78.25 158 LEU B CA 1
ATOM 3125 C C . LEU B 1 158 ? -3.975 23.281 18.688 1 78.25 158 LEU B C 1
ATOM 3127 O O . LEU B 1 158 ? -3.834 24.328 19.312 1 78.25 158 LEU B O 1
ATOM 3131 N N . HIS B 1 159 ? -3.146 22.781 17.844 1 83.19 159 HIS B N 1
ATOM 3132 C CA . HIS B 1 159 ? -1.866 23.438 17.625 1 83.19 159 HIS B CA 1
ATOM 3133 C C . HIS B 1 159 ? -1.359 23.203 16.203 1 83.19 159 HIS B C 1
ATOM 3135 O O . HIS B 1 159 ? -1.549 22.125 15.648 1 83.19 159 HIS B O 1
ATOM 3141 N N . ALA B 1 160 ? -0.901 24.281 15.609 1 84.5 160 ALA B N 1
ATOM 3142 C CA . ALA B 1 160 ? -0.156 24.188 14.352 1 84.5 160 ALA B CA 1
ATOM 3143 C C . ALA B 1 160 ? 1.271 24.703 14.523 1 84.5 160 ALA B C 1
ATOM 3145 O O . ALA B 1 160 ? 1.484 25.781 15.07 1 84.5 160 ALA B O 1
ATOM 3146 N N . SER B 1 161 ? 2.191 23.844 14.203 1 85.88 161 SER B N 1
ATOM 3147 C CA . SER B 1 161 ? 3.588 24.234 14.367 1 85.88 161 SER B CA 1
ATOM 3148 C C . SER B 1 161 ? 4.402 23.938 13.117 1 85.88 161 SER B C 1
ATOM 3150 O O . SER B 1 161 ? 3.957 23.188 12.242 1 85.88 161 SER B O 1
ATOM 3152 N N . VAL B 1 162 ? 5.488 24.641 13.047 1 83.44 162 VAL B N 1
ATOM 3153 C CA . VAL B 1 162 ? 6.461 24.406 11.977 1 83.44 162 VAL B CA 1
ATOM 3154 C C . VAL B 1 162 ? 7.797 23.984 12.586 1 83.44 162 VAL B C 1
ATOM 3156 O O . VAL B 1 162 ? 8.297 24.625 13.516 1 83.44 162 VAL B O 1
ATOM 3159 N N . ASP B 1 163 ? 8.234 22.859 12.125 1 78.44 163 ASP B N 1
ATOM 3160 C CA . ASP B 1 163 ? 9.484 22.391 12.695 1 78.44 163 ASP B CA 1
ATOM 3161 C C . ASP B 1 163 ? 10.688 23.016 11.992 1 78.44 163 ASP B C 1
ATOM 3163 O O . ASP B 1 163 ? 10.523 23.859 11.109 1 78.44 163 ASP B O 1
ATOM 3167 N N . VAL B 1 164 ? 11.898 22.578 12.43 1 70 164 VAL B N 1
ATOM 3168 C CA . VAL B 1 164 ? 13.148 23.188 11.992 1 70 164 VAL B CA 1
ATOM 3169 C C . VAL B 1 164 ? 13.367 22.922 10.508 1 70 164 VAL B C 1
ATOM 3171 O O . VAL B 1 164 ? 13.977 23.75 9.812 1 70 164 VAL B O 1
ATOM 3174 N N . ASP B 1 165 ? 12.773 21.891 9.969 1 76.75 165 ASP B N 1
ATOM 3175 C CA . ASP B 1 165 ? 12.961 21.531 8.57 1 76.75 165 ASP B CA 1
ATOM 3176 C C . ASP B 1 165 ? 11.859 22.141 7.699 1 76.75 165 ASP B C 1
ATOM 3178 O O . ASP B 1 165 ? 11.852 21.953 6.48 1 76.75 165 ASP B O 1
ATOM 3182 N N . GLY B 1 166 ? 10.945 22.922 8.305 1 80.25 166 GLY B N 1
ATOM 3183 C CA . GLY B 1 166 ? 9.891 23.594 7.562 1 80.25 166 GLY B CA 1
ATOM 3184 C C . GLY B 1 166 ? 8.641 22.75 7.418 1 80.25 166 GLY B C 1
ATOM 3185 O O . GLY B 1 166 ? 7.676 23.156 6.766 1 80.25 166 GLY B O 1
ATOM 3186 N N . SER B 1 167 ? 8.648 21.656 8.047 1 88.94 167 SER B N 1
ATOM 3187 C CA . SER B 1 167 ? 7.457 20.812 8.016 1 88.94 167 SER B CA 1
ATOM 3188 C C . SER B 1 167 ? 6.371 21.344 8.938 1 88.94 167 SER B C 1
ATOM 3190 O O . SER B 1 167 ? 6.66 21.797 10.047 1 88.94 167 SER B O 1
ATOM 3192 N N . VAL B 1 168 ? 5.242 21.391 8.438 1 93.19 168 VAL B N 1
ATOM 3193 C CA . VAL B 1 168 ? 4.105 21.859 9.227 1 93.19 168 VAL B CA 1
ATOM 3194 C C . VAL B 1 168 ? 3.451 20.672 9.93 1 93.19 168 VAL B C 1
ATOM 3196 O O . VAL B 1 168 ? 3.297 19.594 9.336 1 93.19 168 VAL B O 1
ATOM 3199 N N . GLU B 1 169 ? 3.047 20.906 11.156 1 91.31 169 GLU B N 1
ATOM 3200 C CA . GLU B 1 169 ? 2.342 19.875 11.906 1 91.31 169 GLU B CA 1
ATOM 3201 C C . GLU B 1 169 ? 1.037 20.406 12.492 1 91.31 169 GLU B C 1
ATOM 3203 O O . GLU B 1 169 ? 1.029 21.453 13.156 1 91.31 169 GLU B O 1
ATOM 3208 N N . PHE B 1 170 ? -0.067 19.766 12.219 1 90.94 170 PHE B N 1
ATOM 3209 C CA . PHE B 1 170 ? -1.349 20.016 12.859 1 90.94 170 PHE B CA 1
ATOM 3210 C C . PHE B 1 170 ? -1.608 19.016 13.977 1 90.94 170 PHE B C 1
ATOM 3212 O O . PHE B 1 170 ? -1.65 17.812 13.734 1 90.94 170 PHE B O 1
ATOM 3219 N N . GLN B 1 171 ? -1.682 19.547 15.133 1 88.75 171 GLN B N 1
ATOM 3220 C CA . GLN B 1 171 ? -2.131 18.703 16.25 1 88.75 171 GLN B CA 1
ATOM 3221 C C . GLN B 1 171 ? -3.625 18.891 16.5 1 88.75 171 GLN B C 1
ATOM 3223 O O . GLN B 1 171 ? -4.094 20 16.719 1 88.75 171 GLN B O 1
ATOM 3228 N N . LEU B 1 172 ? -4.281 17.781 16.469 1 86.56 172 LEU B N 1
ATOM 3229 C CA . LEU B 1 172 ? -5.73 17.828 16.641 1 86.56 172 LEU B CA 1
ATOM 3230 C C . LEU B 1 172 ? -6.121 17.578 18.094 1 86.56 172 LEU B C 1
ATOM 3232 O O . LEU B 1 1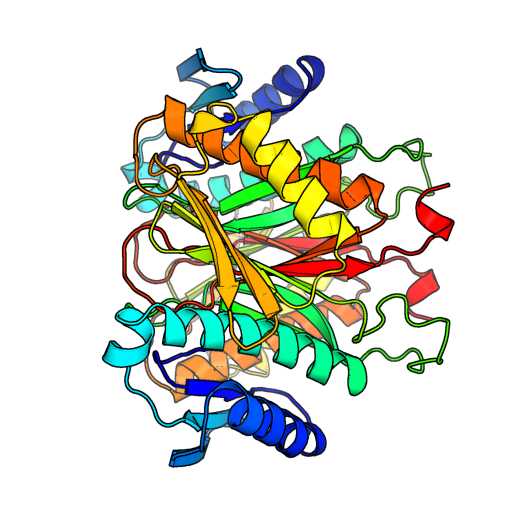72 ? -5.387 16.922 18.828 1 86.56 172 LEU B O 1
ATOM 3236 N N . LYS B 1 173 ? -7.23 18.172 18.453 1 83.38 173 LYS B N 1
ATOM 3237 C CA . LYS B 1 173 ? -7.75 18 19.812 1 83.38 173 LYS B CA 1
ATOM 3238 C C . LYS B 1 173 ? -8.211 16.562 20.047 1 83.38 173 LYS B C 1
ATOM 3240 O O . LYS B 1 173 ? -7.93 15.984 21.094 1 83.38 173 LYS B O 1
ATOM 3245 N N . SER B 1 174 ? -8.93 16.078 19.172 1 78.81 174 SER B N 1
ATOM 3246 C CA . SER B 1 174 ? -9.383 14.695 19.25 1 78.81 174 SER B CA 1
ATOM 3247 C C . SER B 1 174 ? -8.352 13.742 18.672 1 78.81 174 SER B C 1
ATOM 3249 O O . SER B 1 174 ? -7.355 14.172 18.094 1 78.81 174 SER B O 1
ATOM 3251 N N . ALA B 1 175 ? -8.531 12.492 19.047 1 74.81 175 ALA B N 1
ATOM 3252 C CA . ALA B 1 175 ? -7.629 11.469 18.531 1 74.81 175 ALA B CA 1
ATOM 3253 C C . ALA B 1 175 ? -8.297 10.648 17.422 1 74.81 175 ALA B C 1
ATOM 3255 O O . ALA B 1 175 ? -8.742 9.523 17.672 1 74.81 175 ALA B O 1
ATOM 3256 N N . PRO B 1 176 ? -8.273 11.344 16.266 1 70.06 176 PRO B N 1
ATOM 3257 C CA . PRO B 1 176 ? -8.969 10.648 15.172 1 70.06 176 PRO B CA 1
ATOM 3258 C C . PRO B 1 176 ? -8.367 9.273 14.883 1 70.06 176 PRO B C 1
ATOM 3260 O O . PRO B 1 176 ? -9.078 8.359 14.453 1 70.06 176 PRO B O 1
ATOM 3263 N N . PHE B 1 177 ? -7.074 9.102 15.281 1 69.19 177 PHE B N 1
ATOM 3264 C CA . PHE B 1 177 ? -6.363 7.895 14.875 1 69.19 177 PHE B CA 1
ATOM 3265 C C . PHE B 1 177 ? -6.375 6.855 15.984 1 69.19 177 PHE B C 1
ATOM 3267 O O . PHE B 1 177 ? -5.941 5.719 15.789 1 69.19 177 PHE B O 1
ATOM 3274 N N . GLY B 1 178 ? -6.824 7.258 17.125 1 63.19 178 GLY B N 1
ATOM 3275 C CA . GLY B 1 178 ? -6.734 6.383 18.281 1 63.19 178 GLY B CA 1
ATOM 3276 C C . GLY B 1 178 ? -8.094 5.934 18.797 1 63.19 178 GLY B C 1
ATOM 3277 O O . GLY B 1 178 ? -8.172 5.051 19.656 1 63.19 178 GLY B O 1
ATOM 3278 N N . ASP B 1 179 ? -9.023 6.57 18.328 1 61.84 179 ASP B N 1
ATOM 3279 C CA . ASP B 1 179 ? -10.359 6.238 18.812 1 61.84 179 ASP B CA 1
ATOM 3280 C C . ASP B 1 179 ? -11.016 5.172 17.938 1 61.84 179 ASP B C 1
ATOM 3282 O O . ASP B 1 17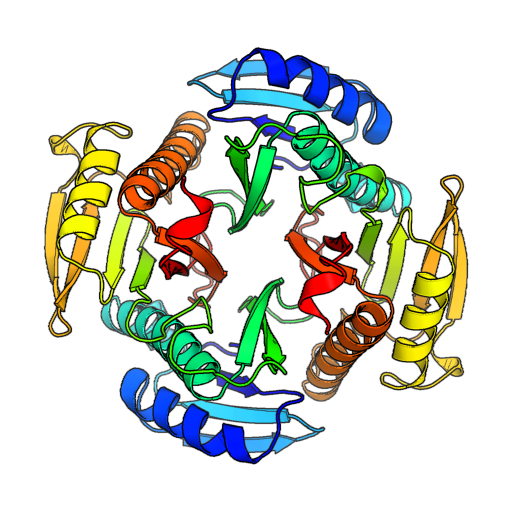9 ? -11.07 5.312 16.719 1 61.84 179 ASP B O 1
ATOM 3286 N N . PHE B 1 180 ? -11.492 4.176 18.609 1 63.78 180 PHE B N 1
ATOM 3287 C CA . PHE B 1 180 ? -11.891 2.955 17.922 1 63.78 180 PHE B CA 1
ATOM 3288 C C . PHE B 1 180 ? -13.406 2.906 17.734 1 63.78 180 PHE B C 1
ATOM 3290 O O . PHE B 1 180 ? -13.961 1.876 17.344 1 63.78 180 PHE B O 1
ATOM 3297 N N . SER B 1 181 ? -14 4.008 17.938 1 71 181 SER B N 1
ATOM 3298 C CA . SER B 1 181 ? -15.43 3.965 17.641 1 71 181 SER B CA 1
ATOM 3299 C C . SER B 1 181 ? -15.688 3.922 16.141 1 71 181 SER B C 1
ATOM 3301 O O . SER B 1 181 ? -14.875 4.414 15.352 1 71 181 SER B O 1
ATOM 3303 N N . VAL B 1 182 ? -16.797 3.363 15.781 1 71.94 182 VAL B N 1
ATOM 3304 C CA . VAL B 1 182 ? -17.172 3.262 14.383 1 71.94 182 VAL B CA 1
ATOM 3305 C C . VAL B 1 182 ? -17.328 4.66 13.781 1 71.94 182 VAL B C 1
ATOM 3307 O O . VAL B 1 182 ? -16.875 4.91 12.664 1 71.94 182 VAL B O 1
ATOM 3310 N N . GLU B 1 183 ? -17.875 5.52 14.57 1 76.69 183 GLU B N 1
ATOM 3311 C CA . GLU B 1 183 ? -18.078 6.887 14.094 1 76.69 183 GLU B CA 1
ATOM 3312 C C . GLU B 1 183 ? -16.75 7.566 13.789 1 76.69 183 GLU B C 1
ATOM 3314 O O . GLU B 1 183 ? -16.594 8.203 12.742 1 76.69 183 GLU B O 1
ATOM 3319 N N . ASN B 1 184 ? -15.859 7.398 14.641 1 77.06 184 ASN B N 1
ATOM 3320 C CA . ASN B 1 184 ? -14.562 8.039 14.445 1 77.06 184 ASN B CA 1
ATOM 3321 C C . ASN B 1 184 ? -13.797 7.406 13.289 1 77.06 184 ASN B C 1
ATOM 3323 O O . ASN B 1 184 ? -13.078 8.102 12.562 1 77.06 184 ASN B O 1
ATOM 3327 N N . ALA B 1 185 ? -13.969 6.141 13.188 1 77.12 185 ALA B N 1
ATOM 3328 C CA . ALA B 1 185 ? -13.312 5.465 12.078 1 77.12 185 ALA B CA 1
ATOM 3329 C C . ALA B 1 185 ? -13.836 5.977 10.734 1 77.12 185 ALA B C 1
ATOM 3331 O O . ALA B 1 185 ? -13.055 6.242 9.82 1 77.12 185 ALA B O 1
ATOM 3332 N N . VAL B 1 186 ? -15.125 6.152 10.664 1 80.06 186 VAL B N 1
ATOM 3333 C CA . VAL B 1 186 ? -15.742 6.637 9.438 1 80.06 186 VAL B CA 1
ATOM 3334 C C . VAL B 1 186 ? -15.297 8.078 9.172 1 80.06 186 VAL B C 1
ATOM 3336 O O . VAL B 1 186 ? -14.922 8.422 8.047 1 80.06 186 VAL B O 1
ATOM 3339 N N . ASN B 1 187 ? -15.32 8.844 10.195 1 80.69 187 ASN B N 1
ATOM 3340 C CA . ASN B 1 187 ? -14.945 10.242 10.055 1 80.69 187 ASN B CA 1
ATOM 3341 C C . ASN B 1 187 ? -13.484 10.383 9.633 1 80.69 187 ASN B C 1
ATOM 3343 O O . ASN B 1 187 ? -13.141 11.281 8.859 1 80.69 187 ASN B O 1
ATOM 3347 N N . PHE B 1 188 ? -12.766 9.586 10.133 1 80.75 188 PHE B N 1
ATOM 3348 C CA . PHE B 1 188 ? -11.352 9.617 9.773 1 80.75 188 PHE B CA 1
ATOM 3349 C C . PHE B 1 188 ? -11.156 9.258 8.305 1 80.75 188 PHE B C 1
ATOM 3351 O O . PHE B 1 188 ? -10.367 9.891 7.605 1 80.75 188 PHE B O 1
ATOM 3358 N N . GLN B 1 189 ? -11.852 8.266 7.906 1 83.62 189 GLN B N 1
ATOM 3359 C CA . GLN B 1 189 ? -11.773 7.875 6.5 1 83.62 189 GLN B CA 1
ATOM 3360 C C . GLN B 1 189 ? -12.242 9.008 5.59 1 83.62 189 GLN B C 1
ATOM 3362 O O . GLN B 1 189 ? -11.641 9.266 4.547 1 83.62 189 GLN B O 1
ATOM 3367 N N . LEU B 1 190 ? -13.25 9.633 6.039 1 85.75 190 LEU B N 1
ATOM 3368 C CA . LEU B 1 190 ? -13.758 10.758 5.27 1 85.75 190 LEU B CA 1
ATOM 3369 C C . LEU B 1 190 ? -12.758 11.906 5.25 1 85.75 190 LEU B C 1
ATOM 3371 O O . LEU B 1 190 ? -12.617 12.602 4.242 1 85.75 190 LEU B O 1
ATOM 3375 N N . LEU B 1 191 ? -12.141 12.078 6.336 1 87.38 191 LEU B N 1
ATOM 3376 C CA . LEU B 1 191 ? -11.094 13.094 6.398 1 87.38 191 LEU B CA 1
ATOM 3377 C C . LEU B 1 191 ? -9.977 12.789 5.41 1 87.38 191 LEU B C 1
ATOM 3379 O O . LEU B 1 191 ? -9.555 13.672 4.652 1 87.38 191 LEU B O 1
ATOM 3383 N N . LEU B 1 192 ? -9.531 11.578 5.414 1 89.12 192 LEU B N 1
ATOM 3384 C CA . LEU B 1 192 ? -8.477 11.188 4.488 1 89.12 192 LEU B CA 1
ATOM 3385 C C . LEU B 1 192 ? -8.93 11.367 3.043 1 89.12 192 LEU B C 1
ATOM 3387 O O . LEU B 1 192 ? -8.164 11.867 2.211 1 89.12 192 LEU B O 1
ATOM 3391 N N . GLY B 1 193 ? -10.148 10.953 2.816 1 91.06 193 GLY B N 1
ATOM 3392 C CA . GLY B 1 193 ? -10.703 11.172 1.49 1 91.06 193 GLY B CA 1
ATOM 3393 C C . GLY B 1 193 ? -10.75 12.633 1.096 1 91.06 193 GLY B C 1
ATOM 3394 O O . GLY B 1 193 ? -10.453 12.984 -0.049 1 91.06 193 GLY B O 1
ATOM 3395 N N . GLN B 1 194 ? -11.125 13.438 2.025 1 91.94 194 GLN B N 1
ATOM 3396 C CA . GLN B 1 194 ? -11.203 14.867 1.761 1 91.94 194 GLN B CA 1
ATOM 3397 C C . GLN B 1 194 ? -9.82 15.453 1.496 1 91.94 194 GLN B C 1
ATOM 3399 O O . GLN B 1 194 ? -9.656 16.328 0.634 1 91.94 194 GLN B O 1
ATOM 3404 N N . ILE B 1 195 ? -8.867 15.031 2.23 1 94.19 195 ILE B N 1
ATOM 3405 C CA . ILE B 1 195 ? -7.496 15.477 2.012 1 94.19 195 ILE B CA 1
ATOM 3406 C C . ILE B 1 195 ? -7.059 15.125 0.591 1 94.19 195 ILE B C 1
ATOM 3408 O O . ILE B 1 195 ? -6.52 15.969 -0.125 1 94.19 195 ILE B O 1
ATOM 3412 N N . LEU B 1 196 ? -7.309 13.945 0.188 1 94.69 196 LEU B N 1
ATOM 3413 C CA . LEU B 1 196 ? -6.941 13.508 -1.153 1 94.69 196 LEU B CA 1
ATOM 3414 C C . LEU B 1 196 ? -7.656 14.344 -2.213 1 94.69 196 LEU B C 1
ATOM 3416 O O . LEU B 1 196 ? -7.039 14.773 -3.191 1 94.69 196 LEU B O 1
ATOM 3420 N N . ALA B 1 197 ? -8.891 14.539 -1.993 1 93.12 197 ALA B N 1
ATOM 3421 C CA . ALA B 1 197 ? -9.672 15.32 -2.943 1 93.12 197 ALA B CA 1
ATOM 3422 C C . ALA B 1 197 ? -9.133 16.75 -3.049 1 93.12 197 ALA B C 1
ATOM 3424 O O . ALA B 1 197 ? -9.008 17.297 -4.148 1 93.12 197 ALA B O 1
ATOM 3425 N N . ASN B 1 198 ? -8.867 17.328 -1.941 1 96.19 198 ASN B N 1
ATOM 3426 C CA . ASN B 1 198 ? -8.336 18.688 -1.934 1 96.19 198 ASN B CA 1
ATOM 3427 C C . ASN B 1 198 ? -6.996 18.766 -2.66 1 96.19 198 ASN B C 1
ATOM 3429 O O . ASN B 1 198 ? -6.781 19.672 -3.473 1 96.19 198 ASN B O 1
ATOM 3433 N N . ILE B 1 199 ? -6.16 17.875 -2.371 1 96.12 199 ILE B N 1
ATOM 3434 C CA . ILE B 1 199 ? -4.812 17.906 -2.934 1 96.12 199 ILE B CA 1
ATOM 3435 C C . ILE B 1 199 ? -4.883 17.672 -4.441 1 96.12 199 ILE B C 1
ATOM 3437 O O . ILE B 1 199 ? -4.094 18.25 -5.195 1 96.12 199 ILE B O 1
ATOM 3441 N N . LYS B 1 200 ? -5.801 16.938 -4.828 1 92.94 200 LYS B N 1
ATOM 3442 C CA . LYS B 1 200 ? -6 16.703 -6.258 1 92.94 200 LYS B CA 1
ATOM 3443 C C . LYS B 1 200 ? -6.293 18 -6.992 1 92.94 200 LYS B C 1
ATOM 3445 O O . LYS B 1 200 ? -5.902 18.172 -8.148 1 92.94 200 LYS B O 1
ATOM 3450 N N . THR B 1 201 ? -7 18.844 -6.379 1 93.38 201 THR B N 1
ATOM 3451 C CA . THR B 1 201 ? -7.316 20.125 -7.004 1 93.38 201 THR B CA 1
ATOM 3452 C C . THR B 1 201 ? -6.043 20.906 -7.309 1 93.38 201 THR B C 1
ATOM 3454 O O . THR B 1 201 ? -6.043 21.781 -8.172 1 93.38 201 THR B O 1
ATOM 3457 N N . ALA B 1 202 ? -5.008 20.625 -6.629 1 94.38 202 ALA B N 1
ATOM 3458 C CA . ALA B 1 202 ? -3.713 21.25 -6.875 1 94.38 202 ALA B CA 1
ATOM 3459 C C . ALA B 1 202 ? -2.875 20.406 -7.84 1 94.38 202 ALA B C 1
ATOM 3461 O O . ALA B 1 202 ? -1.672 20.641 -7.984 1 94.38 202 ALA B O 1
ATOM 3462 N N . ASN B 1 203 ? -3.445 19.344 -8.398 1 91.25 203 ASN B N 1
ATOM 3463 C CA . ASN B 1 203 ? -2.854 18.484 -9.422 1 91.25 203 ASN B CA 1
ATOM 3464 C C . ASN B 1 203 ? -1.779 17.578 -8.836 1 91.25 203 ASN B C 1
ATOM 3466 O O . ASN B 1 203 ? -0.75 17.344 -9.469 1 91.25 203 ASN B O 1
ATOM 3470 N N . TYR B 1 204 ? -1.957 17.234 -7.641 1 93.44 204 TYR B N 1
ATOM 3471 C CA . TYR B 1 204 ? -1.116 16.203 -7.039 1 93.44 204 TYR B CA 1
ATOM 3472 C C . TYR B 1 204 ? -1.89 14.906 -6.867 1 93.44 204 TYR B C 1
ATOM 3474 O O . TYR B 1 204 ? -3.117 14.914 -6.758 1 93.44 204 TYR B O 1
ATOM 3482 N N . LYS B 1 205 ? -1.17 13.867 -6.895 1 91.19 205 LYS B N 1
ATOM 3483 C CA . LYS B 1 205 ? -1.75 12.539 -6.715 1 91.19 205 LYS B CA 1
ATOM 3484 C C . LYS B 1 205 ? -0.971 11.734 -5.676 1 91.19 205 LYS B C 1
ATOM 3486 O O . LYS B 1 205 ? 0.246 11.883 -5.551 1 91.19 205 LYS B O 1
ATOM 3491 N N . LEU B 1 206 ? -1.739 10.984 -4.953 1 93.69 206 LEU B N 1
ATOM 3492 C CA . LEU B 1 206 ? -1.082 10.078 -4.02 1 93.69 206 LEU B CA 1
ATOM 3493 C C . LEU B 1 206 ? -0.248 9.039 -4.766 1 93.69 206 LEU B C 1
ATOM 3495 O O . LEU B 1 206 ? -0.782 8.258 -5.551 1 93.69 206 LEU B O 1
ATOM 3499 N N . TYR B 1 207 ? 1.013 9.125 -4.523 1 91.56 207 TYR B N 1
ATOM 3500 C CA . TYR B 1 207 ? 2 8.312 -5.219 1 91.56 207 TYR B CA 1
ATOM 3501 C C . TYR B 1 207 ? 2.289 7.027 -4.445 1 91.56 207 TYR B C 1
ATOM 3503 O O . TYR B 1 207 ? 2.451 5.961 -5.043 1 91.56 207 TYR B O 1
ATOM 3511 N N . ALA B 1 208 ? 2.283 7.125 -3.18 1 92.75 208 ALA B N 1
ATOM 3512 C CA . ALA B 1 208 ? 2.598 5.973 -2.338 1 92.75 208 ALA B CA 1
ATOM 3513 C C . ALA B 1 208 ? 2.033 6.148 -0.932 1 92.75 208 ALA B C 1
ATOM 3515 O O . ALA B 1 208 ? 1.948 7.273 -0.427 1 92.75 208 ALA B O 1
ATOM 3516 N N . ALA B 1 209 ? 1.604 5.078 -0.309 1 89.81 209 ALA B N 1
ATOM 3517 C CA . ALA B 1 209 ? 1.279 4.977 1.111 1 89.81 209 ALA B CA 1
ATOM 3518 C C . ALA B 1 209 ? 2.098 3.879 1.784 1 89.81 209 ALA B C 1
ATOM 3520 O O . ALA B 1 209 ? 1.906 2.693 1.504 1 89.81 209 ALA B O 1
ATOM 3521 N N . VAL B 1 210 ? 3 4.301 2.633 1 86.31 210 VAL B N 1
ATOM 3522 C CA . VAL B 1 210 ? 3.969 3.338 3.143 1 86.31 210 VAL B CA 1
ATOM 3523 C C . VAL B 1 210 ? 3.959 3.357 4.672 1 86.31 210 VAL B C 1
ATOM 3525 O O . VAL B 1 210 ? 3.932 4.426 5.285 1 86.31 210 VAL B O 1
ATOM 3528 N N . ASP B 1 211 ? 3.898 2.176 5.215 1 75.19 211 ASP B N 1
ATOM 3529 C CA . ASP B 1 211 ? 4.109 2.066 6.656 1 75.19 211 ASP B CA 1
ATOM 3530 C C . ASP B 1 211 ? 5.594 2.162 7 1 75.19 211 ASP B C 1
ATOM 3532 O O . ASP B 1 211 ? 6.359 1.233 6.738 1 75.19 211 ASP B O 1
ATOM 3536 N N . SER B 1 212 ? 6.066 3.238 7.418 1 60.22 212 SER B N 1
ATOM 3537 C CA . SER B 1 212 ? 7.496 3.436 7.652 1 60.22 212 SER B CA 1
ATOM 3538 C C . SER B 1 212 ? 7.781 3.697 9.125 1 60.22 212 SER B C 1
ATOM 3540 O O . SER B 1 212 ? 8.914 3.998 9.5 1 60.22 212 SER B O 1
ATOM 3542 N N . SER B 1 213 ? 6.777 3.762 9.961 1 55.88 213 SER B N 1
ATOM 3543 C CA . SER B 1 213 ? 7.102 4.238 11.297 1 55.88 213 SER B CA 1
ATOM 3544 C C . SER B 1 213 ? 7.445 3.08 12.234 1 55.88 213 SER B C 1
ATOM 3546 O O . SER B 1 213 ? 8.078 3.279 13.273 1 55.88 213 SER B O 1
ATOM 3548 N N . GLY B 1 214 ? 7.699 1.831 11.703 1 49.91 214 GLY B N 1
ATOM 3549 C CA . GLY B 1 214 ? 8.109 0.705 12.531 1 49.91 214 GLY B CA 1
ATOM 3550 C C . GLY B 1 214 ? 7.445 0.696 13.898 1 49.91 214 GLY B C 1
ATOM 3551 O O . GLY B 1 214 ? 7.809 -0.105 14.766 1 49.91 214 GLY B O 1
ATOM 3552 N N . VAL B 1 215 ? 6.82 1.79 14.336 1 46.53 215 VAL B N 1
ATOM 3553 C CA . VAL B 1 215 ? 6.414 1.894 15.734 1 46.53 215 VAL B CA 1
ATOM 3554 C C . VAL B 1 215 ? 5.23 0.963 16 1 46.53 215 VAL B C 1
ATOM 3556 O O . VAL B 1 215 ? 4.25 0.971 15.25 1 46.53 215 VAL B O 1
ATOM 3559 N N . ASN B 1 216 ? 5.645 -0.17 16.484 1 45.59 216 ASN B N 1
ATOM 3560 C CA . ASN B 1 216 ? 4.594 -1.025 17.031 1 45.59 216 ASN B CA 1
ATOM 3561 C C . ASN B 1 216 ? 3.527 -0.212 17.766 1 45.59 216 ASN B C 1
ATOM 3563 O O . ASN B 1 216 ? 2.775 -0.751 18.578 1 45.59 216 ASN B O 1
ATOM 3567 N N . SER B 1 217 ? 3.82 1.044 17.969 1 46 217 SER B N 1
ATOM 3568 C CA . SER B 1 217 ? 2.697 1.554 18.734 1 46 217 SER B CA 1
ATOM 3569 C C . SER B 1 217 ? 1.377 1.354 18 1 46 217 SER B C 1
ATOM 3571 O O . SER B 1 217 ? 1.365 1.05 16.812 1 46 217 SER B O 1
ATOM 3573 N N . ASN B 1 218 ? 0.211 1.707 18.562 1 49.91 218 ASN B N 1
ATOM 3574 C CA . ASN B 1 218 ? -1.156 1.465 18.125 1 49.91 218 ASN B CA 1
ATOM 3575 C C . ASN B 1 218 ? -1.296 1.67 16.609 1 49.91 218 ASN B C 1
ATOM 3577 O O . ASN B 1 218 ? -0.784 0.873 15.828 1 49.91 218 ASN B O 1
ATOM 3581 N N . PRO B 1 219 ? -2.049 2.67 16.234 1 50.5 219 PRO B N 1
ATOM 3582 C CA . PRO B 1 219 ? -2.424 2.463 14.836 1 50.5 219 PRO B CA 1
ATOM 3583 C C . PRO B 1 219 ? -1.243 2.615 13.883 1 50.5 219 PRO B C 1
ATOM 3585 O O . PRO B 1 219 ? -0.358 3.441 14.117 1 50.5 219 PRO B O 1
ATOM 3588 N N . ASP B 1 220 ? -0.696 1.589 13.234 1 57 220 ASP B N 1
ATOM 3589 C CA . ASP B 1 220 ? 0.235 1.639 12.109 1 57 220 ASP B CA 1
ATOM 3590 C C . ASP B 1 220 ? -0.145 2.748 11.133 1 57 220 ASP B C 1
ATOM 3592 O O . ASP B 1 220 ? -1.138 2.631 10.414 1 57 220 ASP B O 1
ATOM 3596 N N . LEU B 1 221 ? 0.498 3.977 11.359 1 71.06 221 LEU B N 1
ATOM 3597 C CA . LEU B 1 221 ? 0.119 5.086 10.492 1 71.06 221 LEU B CA 1
ATOM 3598 C C . LEU B 1 221 ? 1.104 5.238 9.336 1 71.06 221 LEU B C 1
ATOM 3600 O O . LEU B 1 221 ? 2.318 5.168 9.539 1 71.06 221 LEU B O 1
ATOM 3604 N N . PRO B 1 222 ? 0.596 5.418 8.133 1 80.06 222 PRO B N 1
ATOM 3605 C CA . PRO B 1 222 ? 1.436 5.457 6.934 1 80.06 222 PRO B CA 1
ATOM 3606 C C . PRO B 1 222 ? 1.989 6.852 6.648 1 80.06 222 PRO B C 1
ATOM 3608 O O . PRO B 1 222 ? 1.541 7.832 7.246 1 80.06 222 PRO B O 1
ATOM 3611 N N . THR B 1 223 ? 3.039 6.875 5.965 1 88.81 223 THR B N 1
ATOM 3612 C CA . THR B 1 223 ? 3.486 8.07 5.258 1 88.81 223 THR B CA 1
ATOM 3613 C C . THR B 1 223 ? 2.934 8.094 3.834 1 88.81 223 THR B C 1
ATOM 3615 O O . THR B 1 223 ? 3.119 7.145 3.074 1 88.81 223 THR B O 1
ATOM 3618 N N . TRP B 1 224 ? 2.217 9.156 3.541 1 93.81 224 TRP B N 1
ATOM 3619 C CA . TRP B 1 224 ? 1.726 9.375 2.184 1 93.81 224 TRP B CA 1
ATOM 3620 C C . TRP B 1 224 ? 2.713 10.211 1.376 1 93.81 224 TRP B C 1
ATOM 3622 O O . TRP B 1 224 ? 3.16 11.273 1.83 1 93.81 224 TRP B O 1
ATOM 3632 N N . VAL B 1 225 ? 3.076 9.727 0.24 1 95.12 225 VAL B N 1
ATOM 3633 C CA . VAL B 1 225 ? 3.922 10.492 -0.673 1 95.12 225 VAL B CA 1
ATOM 3634 C C . VAL B 1 225 ? 3.107 10.93 -1.889 1 95.12 225 VAL B C 1
ATOM 3636 O O . VAL B 1 225 ? 2.406 10.117 -2.498 1 95.12 225 VAL B O 1
ATOM 3639 N N . PHE B 1 226 ? 3.232 12.203 -2.197 1 96.19 226 PHE B N 1
ATOM 3640 C CA . PHE B 1 226 ? 2.475 12.766 -3.309 1 96.19 226 PHE B CA 1
ATOM 3641 C C . PHE B 1 226 ? 3.408 13.211 -4.43 1 96.19 226 PHE B C 1
ATOM 3643 O O . PHE B 1 226 ? 4.527 13.664 -4.172 1 96.19 226 PHE B O 1
ATOM 3650 N N . ARG B 1 227 ? 2.873 13.016 -5.617 1 94 227 ARG B N 1
ATOM 3651 C CA . ARG B 1 227 ? 3.574 13.492 -6.805 1 94 227 ARG B CA 1
ATOM 3652 C C . ARG B 1 227 ? 2.693 14.43 -7.625 1 94 227 ARG B C 1
ATOM 3654 O O . ARG B 1 227 ? 1.465 14.352 -7.555 1 94 227 ARG B O 1
ATOM 3661 N N . LYS B 1 228 ? 3.377 15.234 -8.367 1 89.5 228 LYS B N 1
ATOM 3662 C CA . LYS B 1 228 ? 2.635 16.094 -9.273 1 89.5 228 LYS B CA 1
ATOM 3663 C C . LYS B 1 228 ? 2.113 15.312 -10.477 1 89.5 228 LYS B C 1
ATOM 3665 O O . LYS B 1 228 ? 2.826 14.477 -11.039 1 89.5 228 LYS B O 1
ATOM 3670 N N . GLY B 1 229 ? 0.796 15.383 -10.719 1 76.44 229 GLY B N 1
ATOM 3671 C CA . GLY B 1 229 ? 0.178 14.719 -11.859 1 76.44 229 GLY B CA 1
ATOM 3672 C C . GLY B 1 229 ? 0.561 15.344 -13.188 1 76.44 229 GLY B C 1
ATOM 3673 O O . GLY B 1 229 ? 1.092 16.453 -13.234 1 76.44 229 GLY B O 1
ATOM 3674 N N . ASP B 1 230 ? 0.512 14.461 -14.312 1 60.88 230 ASP B N 1
ATOM 3675 C CA . ASP B 1 230 ? 0.672 15.031 -15.648 1 60.88 230 ASP B CA 1
ATOM 3676 C C . ASP B 1 230 ? -0.448 16.016 -15.969 1 60.88 230 ASP B C 1
ATOM 3678 O O . ASP B 1 230 ? -1.624 15.727 -15.734 1 60.88 230 ASP B O 1
ATOM 3682 N N . PRO B 1 231 ? -0.072 17.344 -16.094 1 50.25 231 PRO B N 1
ATOM 3683 C CA . PRO B 1 231 ? -1.122 18.297 -16.469 1 50.25 231 PRO B CA 1
ATOM 3684 C C . PRO B 1 231 ? -2.043 17.75 -17.562 1 50.25 231 PRO B C 1
ATOM 3686 O O . PRO B 1 231 ? -3.217 18.125 -17.625 1 50.25 231 PRO B O 1
ATOM 3689 N N . SER B 1 232 ? -1.533 17.109 -18.453 1 44.84 232 SER B N 1
ATOM 3690 C CA . SER B 1 232 ? -2.32 16.719 -19.609 1 44.84 232 SER B CA 1
ATOM 3691 C C . SER B 1 232 ? -3.402 15.719 -19.234 1 44.84 232 SER B C 1
ATOM 3693 O O . SER B 1 232 ? -4.332 15.477 -20.016 1 44.84 232 SER B O 1
ATOM 3695 N N . ALA B 1 233 ? -3.256 15.031 -18.375 1 41 233 ALA B N 1
ATOM 3696 C CA . ALA B 1 233 ? -4.266 14.023 -18.047 1 41 233 ALA B CA 1
ATOM 3697 C C . ALA B 1 233 ? -5.473 14.664 -17.359 1 41 233 ALA B C 1
ATOM 3699 O O . ALA B 1 233 ? -6.5 14.008 -17.172 1 41 233 ALA B O 1
ATOM 3700 N N . SER B 1 234 ? -5.391 15.625 -16.594 1 34.53 234 SER B N 1
ATOM 3701 C CA . SER B 1 234 ? -6.457 16.375 -15.938 1 34.53 234 SER B CA 1
ATOM 3702 C C . SER B 1 234 ? -7.371 17.047 -16.953 1 34.53 234 SER B C 1
ATOM 3704 O O . SER B 1 234 ? -8.32 17.734 -16.578 1 34.53 234 SER B O 1
ATOM 3706 N N . THR B 1 235 ? -7.012 17.234 -18.203 1 28.39 235 THR B N 1
ATOM 3707 C CA . THR B 1 235 ? -7.949 17.969 -19.047 1 28.39 235 THR B CA 1
ATOM 3708 C C . THR B 1 235 ? -9.109 17.062 -19.469 1 28.39 235 THR B C 1
ATOM 3710 O O . THR B 1 235 ? -8.891 15.945 -19.953 1 28.39 235 THR B O 1
#

Nearest PDB structures (foldseek):
  7b2c-assembly1_E  TM=4.386E-01  e=1.433E+00  Candidatus Ethanoperedens thermophilum
  5a8r-assembly2_H  TM=4.358E-01  e=4.131E+00  Methanothermobacter marburgensis
  5a8w-assembly2_K  TM=4.350E-01  e=4.647E+00  Methanothermobacter wolfeii
  5n1q-assembly1_E  TM=3.914E-01  e=2.903E+00  Methanothermococcus thermolithotrophicus DSM 2095
  1e6v-assembly1_E  TM=3.766E-01  e=6.614E+00  Methanopyrus kandleri

Secondary structure (DSSP, 8-state):
-B-STTEEEEES--GGGHHHHHHHHHHHT--EEEEEEETTEEEEEESS-HHHHHH-HHHHHHHHHHHHHHHHHHHHTTEEEEEEEE-SS--S--PEEEEEEE--S---TTTSS--GGG-EEEEEETTTEEEEES--HHHHHHHHHHHIIIII-GGGEEEEEE-TTS-EEEEESS-TTT---HHHHHHHHHHHHHHHHHHHHTTEEEEEEE------SSS-PPEEEEEE--GGGG-/-B-STTEEEEES--GGGHHHHHHHHHHHT--EEEEEEETTEEEEEESS-HHHHHH-HHHHHHHHHHHHHHHHHHHHTTEEEEEEEE-SS--S--PEEEEEEE--S---TTTSS--GGG-EEEEEETTTEEEEES--HHHHHHHHHHHHHHTT-GGGEEEEEE-TTS-EEEEESS-TTT---HHHHHHHHHHHHHHHHHHHHTTEEEEEEE------SSS-PPEEEEEE--GGGG-

Radius of gyration: 21.23 Å; Cα contacts (8 Å, |Δi|>4): 961; chains: 2; bounding box: 54×56×48 Å

Sequence (470 aa):
MLYLINRVQVTGFPQDLINPIRQCITSTLGPIQTELDDFGAHDFRFQGGLQTMLNQTKERAKSRKFTLELFKCMLKHGWSFIQATPTMGRNTLQLDTMFFEKSTKAFVQGKNDVEPDKLFAIGFDNRNCIRIIDAPEAITTLVRDAILKRWKGESEILHASVDVDGSVEFQLKSAPFGDFSVENAVNFQLLLGQILANIKTANYKLYAAVDSSGVNSNPDLPTWVFRKGDPSASTMLYLINRVQVTGFPQDLINPIRQCITSTLGPIQTELDDFGAHDFRFQGGLQTMLNQTKERAKSRKFTLELFKCMLKHGWSFIQATPTMGRNTLQLDTMFFEKSTKAFVQGKNDVEPDKLFAIGFDNRNCIRIIDAPEAITTLVRDAILKRWKGESEILHASVDVDGSVEFQLKSAPFGDFSVENAVNFQLLLGQILANIKTANYKLYAAVDSSGVNSNPDLPTWVFRKGDPSAST